Protein AF-0000000068629267 (afdb_homodimer)

Structure (mmCIF, N/CA/C/O backbone):
data_AF-0000000068629267-model_v1
#
loop_
_entity.id
_entity.type
_entity.pdbx_description
1 polymer 'mitogen-activated protein kinase'
#
loop_
_atom_site.group_PDB
_atom_site.id
_atom_site.type_symbol
_atom_site.label_atom_id
_atom_site.label_alt_id
_atom_site.label_comp_id
_atom_site.label_asym_id
_atom_site.label_entity_id
_atom_site.label_seq_id
_atom_site.pdbx_PDB_ins_code
_atom_site.Cartn_x
_atom_site.Cartn_y
_atom_site.Cartn_z
_atom_site.occupancy
_atom_site.B_iso_or_equiv
_atom_site.auth_seq_id
_atom_site.auth_comp_id
_atom_site.auth_asym_id
_atom_site.auth_atom_id
_atom_site.pdbx_PDB_model_num
ATOM 1 N N . MET A 1 1 ? -5.863 -3.029 -45.75 1 31.62 1 MET A N 1
ATOM 2 C CA . MET A 1 1 ? -4.527 -3.59 -45.938 1 31.62 1 MET A CA 1
ATOM 3 C C . MET A 1 1 ? -4.504 -5.07 -45.594 1 31.62 1 MET A C 1
ATOM 5 O O . MET A 1 1 ? -5.035 -5.473 -44.562 1 31.62 1 MET A O 1
ATOM 9 N N . SER A 1 2 ? -4.512 -5.934 -46.344 1 40.34 2 SER A N 1
ATOM 10 C CA . SER A 1 2 ? -4.523 -7.387 -46.188 1 40.34 2 SER A CA 1
ATOM 11 C C . SER A 1 2 ? -3.521 -7.836 -45.125 1 40.34 2 SER A C 1
ATOM 13 O O . SER A 1 2 ? -2.324 -7.578 -45.25 1 40.34 2 SER A O 1
ATOM 15 N N . SER A 1 3 ? -3.742 -7.648 -43.844 1 52.84 3 SER A N 1
ATOM 16 C CA . SER A 1 3 ? -2.859 -7.777 -42.719 1 52.84 3 SER A CA 1
ATOM 17 C C . SER A 1 3 ? -1.969 -9.008 -42.812 1 52.84 3 SER A C 1
ATOM 19 O O . SER A 1 3 ? -2.463 -10.141 -42.844 1 52.84 3 SER A O 1
ATOM 21 N N . ARG A 1 4 ? -0.944 -9 -43.625 1 59.28 4 ARG A N 1
ATOM 22 C CA . ARG A 1 4 ? -0.018 -10.062 -44 1 59.28 4 ARG A CA 1
ATOM 23 C C . ARG A 1 4 ? 0.517 -10.781 -42.75 1 59.28 4 ARG A C 1
ATOM 25 O O . ARG A 1 4 ? 1.012 -10.141 -41.844 1 59.28 4 ARG A O 1
ATOM 32 N N . THR A 1 5 ? 0.057 -12 -42.625 1 79.19 5 THR A N 1
ATOM 33 C CA . THR A 1 5 ? 0.521 -12.898 -41.562 1 79.19 5 THR A CA 1
ATOM 34 C C . THR A 1 5 ? 2 -13.227 -41.75 1 79.19 5 THR A C 1
ATOM 36 O O . THR A 1 5 ? 2.467 -13.398 -42.875 1 79.19 5 THR A O 1
ATOM 39 N N . ARG A 1 6 ? 2.828 -13.188 -40.812 1 88.06 6 ARG A N 1
ATOM 40 C CA . ARG A 1 6 ? 4.238 -13.562 -40.781 1 88.06 6 ARG A CA 1
ATOM 41 C C . ARG A 1 6 ? 4.438 -14.969 -41.344 1 88.06 6 ARG A C 1
ATOM 43 O O . ARG A 1 6 ? 3.686 -15.891 -41 1 88.06 6 ARG A O 1
ATOM 50 N N . PRO A 1 7 ? 5.438 -15.125 -42.281 1 89.62 7 PRO A N 1
ATOM 51 C CA . PRO A 1 7 ? 5.699 -16.469 -42.781 1 89.62 7 PRO A CA 1
ATOM 52 C C . PRO A 1 7 ? 5.918 -17.484 -41.656 1 89.62 7 PRO A C 1
ATOM 54 O O . PRO A 1 7 ? 6.617 -17.188 -40.688 1 89.62 7 PRO A O 1
ATOM 57 N N . GLY A 1 8 ? 5.289 -18.672 -41.781 1 93.12 8 GLY A N 1
ATOM 58 C CA . GLY A 1 8 ? 5.414 -19.703 -40.75 1 93.12 8 GLY A CA 1
ATOM 59 C C . GLY A 1 8 ? 4.379 -19.578 -39.656 1 93.12 8 GLY A C 1
ATOM 60 O O . GLY A 1 8 ? 4.336 -20.406 -38.75 1 93.12 8 GLY A O 1
ATOM 61 N N . TYR A 1 9 ? 3.637 -18.562 -39.719 1 95.88 9 TYR A N 1
ATOM 62 C CA . TYR A 1 9 ? 2.566 -18.328 -38.781 1 95.88 9 TYR A CA 1
ATOM 63 C C . TYR A 1 9 ? 1.2 -18.484 -39.406 1 95.88 9 TYR A C 1
ATOM 65 O O . TYR A 1 9 ? 1.076 -18.406 -40.656 1 95.88 9 TYR A O 1
ATOM 73 N N . CYS A 1 10 ? 0.214 -18.781 -38.656 1 94.69 10 CYS A N 1
ATOM 74 C CA . CYS A 1 10 ? -1.173 -18.844 -39.094 1 94.69 10 CYS A CA 1
ATOM 75 C C . CYS A 1 10 ? -2.07 -17.984 -38.219 1 94.69 10 CYS A C 1
ATOM 77 O O . CYS A 1 10 ? -1.82 -17.844 -37.031 1 94.69 10 CYS A O 1
ATOM 79 N N . ARG A 1 11 ? -3.039 -17.438 -38.844 1 94.38 11 ARG A N 1
ATOM 80 C CA . ARG A 1 11 ? -4.023 -16.625 -38.156 1 94.38 11 ARG A CA 1
ATOM 81 C C . ARG A 1 11 ? -5.316 -17.391 -37.938 1 94.38 11 ARG A C 1
ATOM 83 O O . ARG A 1 11 ? -5.836 -18.031 -38.844 1 94.38 11 ARG A O 1
ATOM 90 N N . GLN A 1 12 ? -5.762 -17.453 -36.688 1 92.94 12 GLN A N 1
ATOM 91 C CA . GLN A 1 12 ? -6.992 -18.141 -36.312 1 92.94 12 GLN A CA 1
ATOM 92 C C . GLN A 1 12 ? -7.82 -17.281 -35.375 1 92.94 12 GLN A C 1
ATOM 94 O O . GLN A 1 12 ? -7.273 -16.609 -34.5 1 92.94 12 GLN A O 1
ATOM 99 N N . ASP A 1 13 ? -9.141 -17.375 -35.594 1 94.38 13 ASP A N 1
ATOM 100 C CA . ASP A 1 13 ? -10.039 -16.719 -34.656 1 94.38 13 ASP A CA 1
ATOM 101 C C . ASP A 1 13 ? -10.688 -17.734 -33.688 1 94.38 13 ASP A C 1
ATOM 103 O O . ASP A 1 13 ? -11.297 -18.703 -34.156 1 94.38 13 ASP A O 1
ATOM 107 N N . VAL A 1 14 ? -10.406 -17.547 -32.438 1 95.44 14 VAL A N 1
ATOM 108 C CA . VAL A 1 14 ? -11 -18.391 -31.422 1 95.44 14 VAL A CA 1
ATOM 109 C C . VAL A 1 14 ? -11.836 -17.531 -30.469 1 95.44 14 VAL A C 1
ATOM 111 O O . VAL A 1 14 ? -11.305 -16.703 -29.734 1 95.44 14 VAL A O 1
ATOM 114 N N . ASN A 1 15 ? -13.219 -17.703 -30.406 1 92.5 15 ASN A N 1
ATOM 115 C CA . ASN A 1 15 ? -14.141 -16.969 -29.531 1 92.5 15 ASN A CA 1
ATOM 116 C C . ASN A 1 15 ? -13.922 -15.461 -29.641 1 92.5 15 ASN A C 1
ATOM 118 O O . ASN A 1 15 ? -13.766 -14.781 -28.625 1 92.5 15 ASN A O 1
ATOM 122 N N . LYS A 1 16 ? -13.727 -14.898 -30.766 1 89.06 16 LYS A N 1
ATOM 123 C CA . LYS A 1 16 ? -13.664 -13.477 -31.078 1 89.06 16 LYS A CA 1
ATOM 124 C C . LYS A 1 16 ? -12.289 -12.898 -30.766 1 89.06 16 LYS A C 1
ATOM 126 O O . LYS A 1 16 ? -12.141 -11.688 -30.609 1 89.06 16 LYS A O 1
ATOM 131 N N . THR A 1 17 ? -11.383 -13.711 -30.516 1 92.44 17 THR A N 1
ATOM 132 C CA . THR A 1 17 ? -9.992 -13.281 -30.359 1 92.44 17 THR A CA 1
ATOM 133 C C . THR A 1 17 ? -9.125 -13.805 -31.5 1 92.44 17 THR A C 1
ATOM 135 O O . THR A 1 17 ? -9.188 -14.992 -31.844 1 92.44 17 THR A O 1
ATOM 138 N N . THR A 1 18 ? -8.461 -12.875 -32.062 1 94.56 18 THR A N 1
ATOM 139 C CA . THR A 1 18 ? -7.57 -13.258 -33.156 1 94.56 18 THR A CA 1
ATOM 140 C C . THR A 1 18 ? -6.219 -13.719 -32.625 1 94.56 18 THR A C 1
ATOM 142 O O . THR A 1 18 ? -5.602 -13.031 -31.812 1 94.56 18 THR A O 1
ATOM 145 N N . TRP A 1 19 ? -5.809 -14.93 -33.062 1 96.75 19 TRP A N 1
ATOM 146 C CA . TRP A 1 19 ? -4.527 -15.516 -32.688 1 96.75 19 TRP A CA 1
ATOM 147 C C . TRP A 1 19 ? -3.6 -15.633 -33.875 1 96.75 19 TRP A C 1
ATOM 149 O O . TRP A 1 19 ? -4.031 -16.016 -34.969 1 96.75 19 TRP A O 1
ATOM 159 N N . GLU A 1 20 ? -2.385 -15.18 -33.781 1 96.62 20 GLU A N 1
ATOM 160 C CA . GLU A 1 20 ? -1.325 -15.414 -34.75 1 96.62 20 GLU A CA 1
ATOM 161 C C . GLU A 1 20 ? -0.229 -16.312 -34.156 1 96.62 20 GLU A C 1
ATOM 163 O O . GLU A 1 20 ? 0.668 -15.828 -33.469 1 96.62 20 GLU A O 1
ATOM 168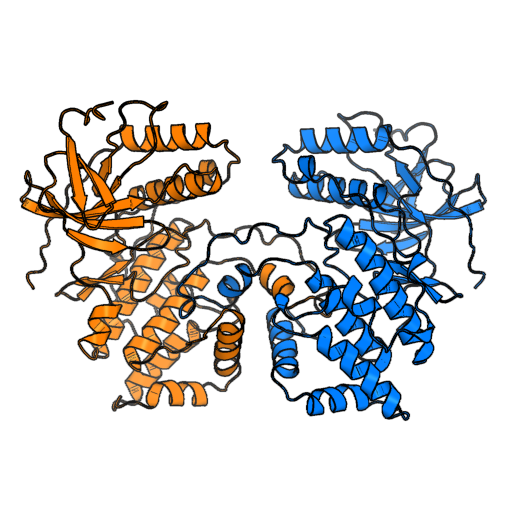 N N . VAL A 1 21 ? -0.321 -17.609 -34.562 1 97.12 21 VAL A N 1
ATOM 169 C CA . VAL A 1 21 ? 0.551 -18.578 -33.906 1 97.12 21 VAL A CA 1
ATOM 170 C C . VAL A 1 21 ? 1.379 -19.312 -34.969 1 97.12 21 VAL A C 1
ATOM 172 O O . VAL A 1 21 ? 0.979 -19.391 -36.125 1 97.12 21 VAL A O 1
ATOM 175 N N . PRO A 1 22 ? 2.592 -19.781 -34.562 1 96.06 22 PRO A N 1
ATOM 176 C CA . PRO A 1 22 ? 3.326 -20.656 -35.469 1 96.06 22 PRO A CA 1
ATOM 177 C C . PRO A 1 22 ? 2.484 -21.828 -35.969 1 96.06 22 PRO A C 1
ATOM 179 O O . PRO A 1 22 ? 1.672 -22.375 -35.219 1 96.06 22 PRO A O 1
ATOM 182 N N . GLU A 1 23 ? 2.752 -22.219 -37.188 1 95.62 23 GLU A N 1
ATOM 183 C CA . GLU A 1 23 ? 1.963 -23.25 -37.844 1 95.62 23 GLU A CA 1
ATOM 184 C C . GLU A 1 23 ? 2.053 -24.578 -37.094 1 95.62 23 GLU A C 1
ATOM 186 O O . GLU A 1 23 ? 1.178 -25.438 -37.25 1 95.62 23 GLU A O 1
ATOM 191 N N . GLN A 1 24 ? 3.049 -24.719 -36.344 1 95.12 24 GLN A N 1
ATOM 192 C CA . GLN A 1 24 ? 3.229 -25.969 -35.625 1 95.12 24 GLN A CA 1
ATOM 193 C C . GLN A 1 24 ? 2.162 -26.141 -34.531 1 95.12 24 GLN A C 1
ATOM 195 O O . GLN A 1 24 ? 1.925 -27.25 -34.062 1 95.12 24 GLN A O 1
ATOM 200 N N . TYR A 1 25 ? 1.583 -25.109 -34.062 1 96.38 25 TYR A N 1
ATOM 201 C CA . TYR A 1 25 ? 0.52 -25.203 -33.062 1 96.38 25 TYR A CA 1
ATOM 202 C C . TYR A 1 25 ? -0.848 -25.281 -33.75 1 96.38 25 TYR A C 1
ATOM 204 O O . TYR A 1 25 ? -1.253 -24.344 -34.438 1 96.38 25 TYR A O 1
ATOM 212 N N . ARG A 1 26 ? -1.54 -26.344 -33.438 1 95.75 26 ARG A N 1
ATOM 213 C CA . ARG A 1 26 ? -2.811 -26.609 -34.094 1 95.75 26 ARG A CA 1
ATOM 214 C C . ARG A 1 26 ? -3.922 -26.844 -33.094 1 95.75 26 ARG A C 1
ATOM 216 O O . ARG A 1 26 ? -3.654 -27.047 -31.891 1 95.75 26 ARG A O 1
ATOM 223 N N . GLU A 1 27 ? -5.219 -26.734 -33.562 1 95.94 27 GLU A N 1
ATOM 224 C CA . GLU A 1 27 ? -6.406 -27.078 -32.781 1 95.94 27 GLU A CA 1
ATOM 225 C C . GLU A 1 27 ? -6.52 -26.203 -31.547 1 95.94 27 GLU A C 1
ATOM 227 O O . GLU A 1 27 ? -6.703 -26.703 -30.438 1 95.94 27 GLU A O 1
ATOM 232 N N . LEU A 1 28 ? -6.402 -24.969 -31.734 1 97.31 28 LEU A N 1
ATOM 233 C CA . LEU A 1 28 ? -6.539 -24.047 -30.625 1 97.31 28 LEU A CA 1
ATOM 234 C C . LEU A 1 28 ? -7.953 -24.094 -30.047 1 97.31 28 LEU A C 1
ATOM 236 O O . LEU A 1 28 ? -8.93 -24.047 -30.797 1 97.31 28 LEU A O 1
ATOM 240 N N . LYS A 1 29 ? -8.031 -24.328 -28.797 1 96.38 29 LYS A N 1
ATOM 241 C CA . LYS A 1 29 ? -9.289 -24.266 -28.062 1 96.38 29 LYS A CA 1
ATOM 242 C C . LYS A 1 29 ? -9.164 -23.391 -26.828 1 96.38 29 LYS A C 1
ATOM 244 O O . LYS A 1 29 ? -8.234 -23.562 -26.031 1 96.38 29 LYS A O 1
ATOM 249 N N . GLN A 1 30 ? -10.07 -22.547 -26.656 1 95.44 30 GLN A N 1
ATOM 250 C CA . GLN A 1 30 ? -10.016 -21.656 -25.5 1 95.44 30 GLN A CA 1
ATOM 251 C C . GLN A 1 30 ? -10.219 -22.422 -24.203 1 95.44 30 GLN A C 1
ATOM 253 O O . GLN A 1 30 ? -11.148 -23.234 -24.094 1 95.44 30 GLN A O 1
ATOM 258 N N . VAL A 1 31 ? -9.328 -22.25 -23.312 1 91.25 31 VAL A N 1
ATOM 259 C CA . VAL A 1 31 ? -9.375 -22.859 -21.984 1 91.25 31 VAL A CA 1
ATOM 260 C C . VAL A 1 31 ? -9.961 -21.891 -20.969 1 91.25 31 VAL A C 1
ATOM 262 O O . VAL A 1 31 ? -10.719 -22.281 -20.078 1 91.25 31 VAL A O 1
ATOM 265 N N . GLY A 1 32 ? -9.539 -20.641 -21.094 1 87.75 32 GLY A N 1
ATOM 266 C CA . GLY A 1 32 ? -10.023 -19.625 -20.156 1 87.75 32 GLY A CA 1
ATOM 267 C C . GLY A 1 32 ? -9.602 -18.219 -20.547 1 87.75 32 GLY A C 1
ATOM 268 O O . GLY A 1 32 ? -8.688 -18.031 -21.344 1 87.75 32 GLY A O 1
ATOM 269 N N . THR A 1 33 ? -10.406 -17.219 -19.953 1 87.56 33 THR A N 1
ATOM 270 C CA . THR A 1 33 ? -10.117 -15.805 -20.156 1 87.56 33 THR A CA 1
ATOM 271 C C . THR A 1 33 ? -10.164 -15.047 -18.828 1 87.56 33 THR A C 1
ATOM 273 O O . THR A 1 33 ? -11.039 -15.305 -18 1 87.56 33 THR A O 1
ATOM 276 N N . GLY A 1 34 ? -9.102 -14.266 -18.625 1 77.12 34 GLY A N 1
ATOM 277 C CA . GLY A 1 34 ? -9.078 -13.414 -17.438 1 77.12 34 GLY A CA 1
ATOM 278 C C . GLY A 1 34 ? -8.781 -11.961 -17.766 1 77.12 34 GLY A C 1
ATOM 279 O O . GLY A 1 34 ? -8.82 -11.555 -18.922 1 77.12 34 GLY A O 1
ATOM 280 N N . ALA A 1 35 ? -8.531 -11.125 -16.734 1 71.94 35 ALA A N 1
ATOM 281 C CA . ALA A 1 35 ? -8.312 -9.688 -16.859 1 71.94 35 ALA A CA 1
ATOM 282 C C . ALA A 1 35 ? -7.035 -9.398 -17.641 1 71.94 35 ALA A C 1
ATOM 284 O O . ALA A 1 35 ? -6.941 -8.383 -18.344 1 71.94 35 ALA A O 1
ATOM 285 N N . TYR A 1 36 ? -6.141 -10.414 -17.672 1 78.19 36 TYR A N 1
ATOM 286 C CA . TYR A 1 36 ? -4.828 -10.086 -18.203 1 78.19 36 TYR A CA 1
ATOM 287 C C . TYR A 1 36 ? -4.547 -10.867 -19.484 1 78.19 36 TYR A C 1
ATOM 289 O O . TYR A 1 36 ? -3.537 -10.633 -20.156 1 78.19 36 TYR A O 1
ATOM 297 N N . GLY A 1 37 ? -5.43 -11.844 -19.703 1 89.19 37 GLY A N 1
ATOM 298 C CA . GLY A 1 37 ? -5.172 -12.586 -20.922 1 89.19 37 GLY A CA 1
ATOM 299 C C . GLY A 1 37 ? -6.129 -13.742 -21.141 1 89.19 37 GLY A C 1
ATOM 300 O O . GLY A 1 37 ? -7.039 -13.953 -20.328 1 89.19 37 GLY A O 1
ATOM 301 N N . THR A 1 38 ? -5.934 -14.336 -22.297 1 93.56 38 THR A N 1
ATOM 302 C CA . THR A 1 38 ? -6.695 -15.508 -22.703 1 93.56 38 THR A CA 1
ATOM 303 C C . THR A 1 38 ? -5.766 -16.688 -22.969 1 93.56 38 THR A C 1
ATOM 305 O O . THR A 1 38 ? -4.68 -16.516 -23.531 1 93.56 38 THR A O 1
ATOM 308 N N . VAL A 1 39 ? -6.254 -17.859 -22.531 1 94.69 39 VAL A N 1
ATOM 309 C CA . VAL A 1 39 ? -5.438 -19.062 -22.719 1 94.69 39 VAL A CA 1
ATOM 310 C C . VAL A 1 39 ? -6.16 -20.047 -23.625 1 94.69 39 VAL A C 1
ATOM 312 O O . VAL A 1 39 ? -7.355 -20.297 -23.469 1 94.69 39 VAL A O 1
ATOM 315 N N . CYS A 1 40 ? -5.41 -20.594 -24.594 1 96.75 40 CYS A N 1
ATOM 316 C CA . CYS A 1 40 ? -5.891 -21.688 -25.438 1 96.75 40 CYS A CA 1
ATOM 317 C C . CYS A 1 40 ? -5.02 -22.922 -25.266 1 96.75 40 CYS A C 1
ATOM 319 O O . CYS A 1 40 ? -3.809 -22.812 -25.062 1 96.75 40 CYS A O 1
ATOM 321 N N . SER A 1 41 ? -5.656 -24.047 -25.312 1 96.5 41 SER A N 1
ATOM 322 C CA . SER A 1 41 ? -4.902 -25.281 -25.547 1 96.5 41 SER A CA 1
ATOM 323 C C . SER A 1 41 ? -4.574 -25.453 -27.016 1 96.5 41 SER A C 1
ATOM 325 O O . SER A 1 41 ? -5.301 -24.984 -27.891 1 96.5 41 SER A O 1
ATOM 327 N N . ALA A 1 42 ? -3.473 -26.062 -27.297 1 97.38 42 ALA A N 1
ATOM 328 C CA . ALA A 1 42 ? -3.047 -26.391 -28.656 1 97.38 42 ALA A CA 1
ATOM 329 C C . ALA A 1 42 ? -2.215 -27.672 -28.672 1 97.38 42 ALA A C 1
ATOM 331 O O . ALA A 1 42 ? -1.753 -28.141 -27.625 1 97.38 42 ALA A O 1
ATOM 332 N N . VAL A 1 43 ? -2.166 -28.281 -29.844 1 96.56 43 VAL A N 1
ATOM 333 C CA . VAL A 1 43 ? -1.299 -29.438 -30.031 1 96.56 43 VAL A CA 1
ATOM 334 C C . VAL A 1 43 ? -0.082 -29.047 -30.859 1 96.56 43 VAL A C 1
ATOM 336 O O . VAL A 1 43 ? -0.223 -28.484 -31.953 1 96.56 43 VAL A O 1
ATOM 339 N N . ASP A 1 44 ? 1.074 -29.266 -30.281 1 94.88 44 ASP A N 1
ATOM 340 C CA . ASP A 1 44 ? 2.291 -29.141 -31.078 1 94.88 44 ASP A CA 1
ATOM 341 C C . ASP A 1 44 ? 2.434 -30.297 -32.062 1 94.88 44 ASP A C 1
ATOM 343 O O . ASP A 1 44 ? 2.705 -31.438 -31.656 1 94.88 44 ASP A O 1
ATOM 347 N N . PHE A 1 45 ? 2.314 -29.938 -33.25 1 92.38 45 PHE A N 1
ATOM 348 C CA . PHE A 1 45 ? 2.264 -30.969 -34.281 1 92.38 45 PHE A CA 1
ATOM 349 C C . PHE A 1 45 ? 3.609 -31.688 -34.406 1 92.38 45 PHE A C 1
ATOM 351 O O . PHE A 1 45 ? 3.672 -32.844 -34.812 1 92.38 45 PHE A O 1
ATOM 358 N N . ARG A 1 46 ? 4.66 -31.016 -34.125 1 89.75 46 ARG A N 1
ATOM 359 C CA . ARG A 1 46 ? 5.996 -31.594 -34.219 1 89.75 46 ARG A CA 1
ATOM 360 C C . ARG A 1 46 ? 6.215 -32.656 -33.156 1 89.75 46 ARG A C 1
ATOM 362 O O . ARG A 1 46 ? 6.84 -33.688 -33.438 1 89.75 46 ARG A O 1
ATOM 369 N N . THR A 1 47 ? 5.676 -32.469 -32.031 1 90.5 47 THR A N 1
ATOM 370 C CA . THR A 1 47 ? 5.934 -33.375 -30.922 1 90.5 47 THR A CA 1
ATOM 371 C C . THR A 1 47 ? 4.68 -34.188 -30.562 1 90.5 47 THR A C 1
ATOM 373 O O . THR A 1 47 ? 4.758 -35.188 -29.875 1 90.5 47 THR A O 1
ATOM 376 N N . GLY A 1 48 ? 3.545 -33.719 -30.969 1 92.62 48 GLY A N 1
ATOM 377 C CA . GLY A 1 48 ? 2.277 -34.344 -30.594 1 92.62 48 GLY A CA 1
ATOM 378 C C . GLY A 1 48 ? 1.828 -33.969 -29.203 1 92.62 48 GLY A C 1
ATOM 379 O O . GLY A 1 48 ? 0.802 -34.469 -28.719 1 92.62 48 GLY A O 1
ATOM 380 N N . THR A 1 49 ? 2.531 -33.188 -28.547 1 93.38 49 THR A N 1
ATOM 381 C CA . THR A 1 49 ? 2.256 -32.812 -27.156 1 93.38 49 THR A CA 1
ATOM 382 C C . THR A 1 49 ? 1.279 -31.656 -27.078 1 93.38 49 THR A C 1
ATOM 384 O O . THR A 1 49 ? 1.371 -30.703 -27.859 1 93.38 49 THR A O 1
ATOM 387 N N . LYS A 1 50 ? 0.379 -31.766 -26.094 1 94.88 50 LYS A N 1
ATOM 388 C CA . LYS A 1 50 ? -0.541 -30.656 -25.859 1 94.88 50 LYS A CA 1
ATOM 389 C C . LYS A 1 50 ? 0.137 -29.547 -25.062 1 94.88 50 LYS A C 1
ATOM 391 O O . LYS A 1 50 ? 0.892 -29.812 -24.125 1 94.88 50 LYS A O 1
ATOM 396 N N . VAL A 1 51 ? -0.176 -28.281 -25.422 1 96.12 51 VAL A N 1
ATOM 397 C CA . VAL A 1 51 ? 0.407 -27.125 -24.766 1 96.12 51 VAL A CA 1
ATOM 398 C C . VAL A 1 51 ? -0.681 -26.094 -24.469 1 96.12 51 VAL A C 1
ATOM 400 O O . VAL A 1 51 ? -1.791 -26.188 -25 1 96.12 51 VAL A O 1
ATOM 403 N N . ALA A 1 52 ? -0.422 -25.219 -23.516 1 96 52 ALA A N 1
ATOM 404 C CA . ALA A 1 52 ? -1.25 -24.047 -23.25 1 96 52 ALA A CA 1
ATOM 405 C C . ALA A 1 52 ? -0.585 -22.766 -23.766 1 96 52 ALA A C 1
ATOM 407 O O . ALA A 1 52 ? 0.583 -22.516 -23.484 1 96 52 ALA A O 1
ATOM 408 N N . ILE A 1 53 ? -1.31 -21.984 -24.562 1 97.25 53 ILE A N 1
ATOM 409 C CA . ILE A 1 53 ? -0.802 -20.75 -25.125 1 97.25 53 ILE A CA 1
ATOM 410 C C . ILE A 1 53 ? -1.589 -19.562 -24.562 1 97.25 53 ILE A C 1
ATOM 412 O O . ILE A 1 53 ? -2.814 -19.516 -24.688 1 97.25 53 ILE A O 1
ATOM 416 N N . LYS A 1 54 ? -0.915 -18.625 -23.906 1 96 54 LYS A N 1
ATOM 417 C CA . LYS A 1 54 ? -1.531 -17.438 -23.312 1 96 54 LYS A CA 1
ATOM 418 C C . LYS A 1 54 ? -1.281 -16.203 -24.188 1 96 54 LYS A C 1
ATOM 420 O O . LYS A 1 54 ? -0.136 -15.898 -24.516 1 96 54 LYS A O 1
ATOM 425 N N . LYS A 1 55 ? -2.314 -15.609 -24.562 1 96.56 55 LYS A N 1
ATOM 426 C CA . LYS A 1 55 ? -2.275 -14.297 -25.219 1 96.56 55 LYS A CA 1
ATOM 427 C C . LYS A 1 55 ? -2.553 -13.188 -24.203 1 96.56 55 LYS A C 1
ATOM 429 O O . LYS A 1 55 ? -3.605 -13.172 -23.562 1 96.56 55 LYS A O 1
ATOM 434 N N . LEU A 1 56 ? -1.634 -12.242 -24.047 1 94.25 56 LEU A N 1
ATOM 435 C CA . LEU A 1 56 ? -1.811 -11.141 -23.109 1 94.25 56 LEU A CA 1
ATOM 436 C C . LEU A 1 56 ? -2.686 -10.047 -23.719 1 94.25 56 LEU A C 1
ATOM 438 O O . LEU A 1 56 ? -2.57 -9.742 -24.906 1 94.25 56 LEU A O 1
ATOM 442 N N . HIS A 1 57 ? -3.545 -9.484 -22.891 1 90.5 57 HIS A N 1
ATOM 443 C CA . HIS A 1 57 ? -4.398 -8.398 -23.359 1 90.5 57 HIS A CA 1
ATOM 444 C C . HIS A 1 57 ? -3.623 -7.09 -23.453 1 90.5 57 HIS A C 1
ATOM 446 O O . HIS A 1 57 ? -3.348 -6.453 -22.438 1 90.5 57 HIS A O 1
ATOM 452 N N . ARG A 1 58 ? -3.328 -6.648 -24.578 1 91.69 58 ARG A N 1
ATOM 453 C CA . ARG A 1 58 ? -2.691 -5.371 -24.859 1 91.69 58 ARG A CA 1
ATOM 454 C C . ARG A 1 58 ? -1.519 -5.117 -23.922 1 91.69 58 ARG A C 1
ATOM 456 O O . ARG A 1 58 ? -1.497 -4.113 -23.203 1 91.69 58 ARG A O 1
ATOM 463 N N . PRO A 1 59 ? -0.495 -5.922 -24.016 1 95 59 PRO A N 1
ATOM 464 C CA . PRO A 1 59 ? 0.619 -5.844 -23.078 1 95 59 PRO A CA 1
ATOM 465 C C . PRO A 1 59 ? 1.372 -4.516 -23.156 1 95 59 PRO A C 1
ATOM 467 O O . PRO A 1 59 ? 2.07 -4.137 -22.219 1 95 59 PRO A O 1
ATOM 470 N N . PHE A 1 60 ? 1.16 -3.729 -24.234 1 95.44 60 PHE A N 1
ATOM 471 C CA . PHE A 1 60 ? 1.949 -2.514 -24.391 1 95.44 60 PHE A CA 1
ATOM 472 C C . PHE A 1 60 ? 1.046 -1.29 -24.5 1 95.44 60 PHE A C 1
ATOM 474 O O . PHE A 1 60 ? 1.364 -0.334 -25.203 1 95.44 60 PHE A O 1
ATOM 481 N N . GLN A 1 61 ? -0.067 -1.425 -23.844 1 91.38 61 GLN A N 1
ATOM 482 C CA . GLN A 1 61 ? -0.998 -0.302 -23.797 1 91.38 61 GLN A CA 1
ATOM 483 C C . GLN A 1 61 ? -0.425 0.861 -23 1 91.38 61 GLN A C 1
ATOM 485 O O . GLN A 1 61 ? -0.712 2.023 -23.281 1 91.38 61 GLN A O 1
ATOM 490 N N . SER A 1 62 ? 0.317 0.582 -21.969 1 88.31 62 SER A N 1
ATOM 491 C CA . SER A 1 62 ? 0.981 1.558 -21.109 1 88.31 62 SER A CA 1
ATOM 492 C C . SER A 1 62 ? 2.258 0.984 -20.5 1 88.31 62 SER A C 1
ATOM 494 O O . SER A 1 62 ? 2.553 -0.201 -20.672 1 88.31 62 SER A O 1
ATOM 496 N N . GLU A 1 63 ? 2.986 1.841 -19.875 1 88.06 63 GLU A N 1
ATOM 497 C CA . GLU A 1 63 ? 4.199 1.406 -19.188 1 88.06 63 GLU A CA 1
ATOM 498 C C . GLU A 1 63 ? 3.893 0.347 -18.141 1 88.06 63 GLU A C 1
ATOM 500 O O . GLU A 1 63 ? 4.633 -0.629 -18 1 88.06 63 GLU A O 1
ATOM 505 N N . LEU A 1 64 ? 2.793 0.562 -17.531 1 81.31 64 LEU A N 1
ATOM 506 C CA . LEU A 1 64 ? 2.395 -0.356 -16.469 1 81.31 64 LEU A CA 1
ATOM 507 C C . LEU A 1 64 ? 2.119 -1.747 -17.031 1 81.31 64 LEU A C 1
ATOM 509 O O . LEU A 1 64 ? 2.611 -2.744 -16.5 1 81.31 64 LEU A O 1
ATOM 513 N N . PHE A 1 65 ? 1.434 -1.794 -18.062 1 86.44 65 PHE A N 1
ATOM 514 C CA . PHE A 1 65 ? 1.102 -3.07 -18.688 1 86.44 65 PHE A CA 1
ATOM 515 C C . PHE A 1 65 ? 2.35 -3.738 -19.25 1 86.44 65 PHE A C 1
ATOM 517 O O . PHE A 1 65 ? 2.516 -4.953 -19.125 1 86.44 65 PHE A O 1
ATOM 524 N N . ALA A 1 66 ? 3.158 -2.906 -19.812 1 93.44 66 ALA A N 1
ATOM 525 C CA . ALA A 1 66 ? 4.387 -3.426 -20.406 1 93.44 66 ALA A CA 1
ATOM 526 C C . ALA A 1 66 ? 5.297 -4.031 -19.344 1 93.44 66 ALA A C 1
ATOM 528 O O . ALA A 1 66 ? 5.863 -5.109 -19.547 1 93.44 66 ALA A O 1
ATOM 529 N N . LYS A 1 67 ? 5.395 -3.377 -18.297 1 90.56 67 LYS A N 1
ATOM 530 C CA . LYS A 1 67 ? 6.195 -3.859 -17.172 1 90.56 67 LYS A CA 1
ATOM 531 C C . LYS A 1 67 ? 5.668 -5.191 -16.656 1 90.56 67 LYS A C 1
ATOM 533 O O . LYS A 1 67 ? 6.438 -6.125 -16.422 1 90.56 67 LYS A O 1
ATOM 538 N N . ARG A 1 68 ? 4.391 -5.316 -16.484 1 86.75 68 ARG A N 1
ATOM 539 C CA . ARG A 1 68 ? 3.764 -6.539 -15.992 1 86.75 68 ARG A CA 1
ATOM 540 C C . ARG A 1 68 ? 3.996 -7.703 -16.953 1 86.75 68 ARG A C 1
ATOM 542 O O . ARG A 1 68 ? 4.309 -8.812 -16.531 1 86.75 68 ARG A O 1
ATOM 549 N N . ALA A 1 69 ? 3.814 -7.383 -18.156 1 93 69 ALA A N 1
ATOM 550 C CA . ALA A 1 69 ? 4.012 -8.414 -19.172 1 93 69 ALA A CA 1
ATOM 551 C C . ALA A 1 69 ? 5.461 -8.898 -19.188 1 93 69 ALA A C 1
ATOM 553 O O . ALA A 1 69 ? 5.719 -10.102 -19.234 1 93 69 ALA A O 1
ATOM 554 N N . TYR A 1 70 ? 6.406 -7.945 -19.156 1 95.25 70 TYR A N 1
ATOM 555 C CA . TYR A 1 70 ? 7.824 -8.273 -19.125 1 95.25 70 TYR A CA 1
ATOM 556 C C . TYR A 1 70 ? 8.156 -9.133 -17.906 1 95.25 70 TYR A C 1
ATOM 558 O O . TYR A 1 70 ? 8.859 -10.141 -18.031 1 95.25 70 TYR A O 1
ATOM 566 N N . ARG A 1 71 ? 7.617 -8.805 -16.828 1 92.81 71 ARG A N 1
ATOM 567 C CA . ARG A 1 71 ? 7.891 -9.516 -15.586 1 92.81 71 ARG A CA 1
ATOM 568 C C . ARG A 1 71 ? 7.344 -10.938 -15.641 1 92.81 71 ARG A C 1
ATOM 570 O O . ARG A 1 71 ? 8 -11.883 -15.18 1 92.81 71 ARG A O 1
ATOM 577 N N . GLU A 1 72 ? 6.133 -11.039 -16.109 1 92.31 72 GLU A N 1
ATOM 578 C CA . GLU A 1 72 ? 5.551 -12.375 -16.234 1 92.31 72 GLU A CA 1
ATOM 579 C C . GLU A 1 72 ? 6.418 -13.273 -17.109 1 92.31 72 GLU A C 1
ATOM 581 O O . GLU A 1 72 ? 6.703 -14.414 -16.75 1 92.31 72 GLU A O 1
ATOM 586 N N . LEU A 1 73 ? 6.824 -12.742 -18.203 1 95.69 73 LEU A N 1
ATOM 587 C CA . LEU A 1 73 ? 7.691 -13.477 -19.125 1 95.69 73 LEU A CA 1
ATOM 588 C C . LEU A 1 73 ? 8.984 -13.891 -18.438 1 95.69 73 LEU A C 1
ATOM 590 O O . LEU A 1 73 ? 9.359 -15.062 -18.453 1 95.69 73 LEU A O 1
ATOM 594 N N . ARG A 1 74 ? 9.625 -12.992 -17.797 1 95.88 74 ARG A N 1
ATOM 595 C CA . ARG A 1 74 ? 10.914 -13.234 -17.172 1 95.88 74 ARG A CA 1
ATOM 596 C C . ARG A 1 74 ? 10.789 -14.242 -16.031 1 95.88 74 ARG A C 1
ATOM 598 O O . ARG A 1 74 ? 11.656 -15.102 -15.859 1 95.88 74 ARG A O 1
ATOM 605 N N . LEU A 1 75 ? 9.75 -14.141 -15.312 1 95.56 75 LEU A N 1
ATOM 606 C CA . LEU A 1 75 ? 9.539 -15.047 -14.188 1 95.56 75 LEU A CA 1
ATOM 607 C C . LEU A 1 75 ? 9.289 -16.469 -14.68 1 95.56 75 LEU A C 1
ATOM 609 O O . LEU A 1 75 ? 9.891 -17.422 -14.164 1 95.56 75 LEU A O 1
ATOM 613 N N . LEU A 1 76 ? 8.43 -16.578 -15.625 1 95.75 76 LEU A N 1
ATOM 614 C CA . LEU A 1 76 ? 8.156 -17.906 -16.172 1 95.75 76 LEU A CA 1
ATOM 615 C C . LEU A 1 76 ? 9.43 -18.531 -16.719 1 95.75 76 LEU A C 1
ATOM 617 O O . LEU A 1 76 ? 9.648 -19.734 -16.562 1 95.75 76 LEU A O 1
ATOM 621 N N . LYS A 1 77 ? 10.18 -17.719 -17.359 1 95.5 77 LYS A N 1
ATOM 622 C CA . LYS A 1 77 ? 11.453 -18.172 -17.891 1 95.5 77 LYS A CA 1
ATOM 623 C C . LYS A 1 77 ? 12.391 -18.641 -16.781 1 95.5 77 LYS A C 1
ATOM 625 O O . LYS A 1 77 ? 13.133 -19.609 -16.953 1 95.5 77 LYS A O 1
ATOM 630 N N . HIS A 1 78 ? 12.367 -18.062 -15.688 1 95.31 78 HIS A N 1
ATOM 631 C CA . HIS A 1 78 ? 13.281 -18.297 -14.578 1 95.31 78 HIS A CA 1
ATOM 632 C C . HIS A 1 78 ? 12.906 -19.547 -13.797 1 95.31 78 HIS A C 1
ATOM 634 O O . HIS A 1 78 ? 13.766 -20.188 -13.195 1 95.31 78 HIS A O 1
ATOM 640 N N . MET A 1 79 ? 11.68 -19.938 -13.797 1 96.12 79 MET A N 1
ATOM 641 C CA . MET A 1 79 ? 11.18 -21.016 -12.945 1 96.12 79 MET A CA 1
ATOM 642 C C . MET A 1 79 ? 11.445 -22.375 -13.578 1 96.12 79 MET A C 1
ATOM 644 O O . MET A 1 79 ? 11.047 -22.609 -14.719 1 96.12 79 MET A O 1
ATOM 648 N N . LYS A 1 80 ? 12.188 -23.219 -12.844 1 95 80 LYS A N 1
ATOM 649 C CA . LYS A 1 80 ? 12.461 -24.609 -13.203 1 95 80 LYS A CA 1
ATOM 650 C C . LYS A 1 80 ? 12.281 -25.516 -12 1 95 80 LYS A C 1
ATOM 652 O O . LYS A 1 80 ? 13.242 -25.812 -11.289 1 95 80 LYS A O 1
ATOM 657 N N . HIS A 1 81 ? 11.109 -26 -11.875 1 96.69 81 HIS A N 1
ATOM 658 C CA . HIS A 1 81 ? 10.766 -26.812 -10.719 1 96.69 81 HIS A CA 1
ATOM 659 C C . HIS A 1 81 ? 9.57 -27.719 -11.016 1 96.69 81 HIS A C 1
ATOM 661 O O . HIS A 1 81 ? 8.664 -27.312 -11.742 1 96.69 81 HIS A O 1
ATOM 667 N N . GLU A 1 82 ? 9.492 -28.828 -10.422 1 96.12 82 GLU A N 1
ATOM 668 C CA . GLU A 1 82 ? 8.445 -29.797 -10.703 1 96.12 82 GLU A CA 1
ATOM 669 C C . GLU A 1 82 ? 7.078 -29.297 -10.242 1 96.12 82 GLU A C 1
ATOM 671 O O . GLU A 1 82 ? 6.047 -29.672 -10.812 1 96.12 82 GLU A O 1
ATOM 676 N N . ASN A 1 83 ? 7.02 -28.438 -9.234 1 98.06 83 ASN A N 1
ATOM 677 C CA . ASN A 1 83 ? 5.75 -27.953 -8.703 1 98.06 83 ASN A CA 1
ATOM 678 C C . ASN A 1 83 ? 5.465 -26.516 -9.141 1 98.06 83 ASN A C 1
ATOM 680 O O . ASN A 1 83 ? 4.598 -25.859 -8.57 1 98.06 83 ASN A O 1
ATOM 684 N N . VAL A 1 84 ? 6.191 -25.953 -10.078 1 97.94 84 VAL A N 1
ATOM 685 C CA . VAL A 1 84 ? 6.004 -24.594 -10.594 1 97.94 84 VAL A CA 1
ATOM 686 C C . VAL A 1 84 ? 5.988 -24.625 -12.125 1 97.94 84 VAL A C 1
ATOM 688 O O . VAL A 1 84 ? 6.871 -25.219 -12.75 1 97.94 84 VAL A O 1
ATOM 691 N N . ILE A 1 85 ? 4.988 -24.016 -12.664 1 95.69 85 ILE A N 1
ATOM 692 C CA . ILE A 1 85 ? 4.867 -24 -14.117 1 95.69 85 ILE A CA 1
ATOM 693 C C . ILE A 1 85 ? 6.039 -23.234 -14.727 1 95.69 85 ILE A C 1
ATOM 695 O O . ILE A 1 85 ? 6.492 -22.234 -14.164 1 95.69 85 ILE A O 1
ATOM 699 N N . GLY A 1 86 ? 6.527 -23.688 -15.773 1 93.94 86 GLY A N 1
ATOM 700 C CA . GLY A 1 86 ? 7.578 -23 -16.5 1 93.94 86 GLY A CA 1
ATOM 701 C C . GLY A 1 86 ? 7.188 -22.641 -17.922 1 93.94 86 GLY A C 1
ATOM 702 O O . GLY A 1 86 ? 6.121 -23.047 -18.406 1 93.94 86 GLY A O 1
ATOM 703 N N . LEU A 1 87 ? 8.07 -21.922 -18.562 1 96.25 87 LEU A N 1
ATOM 704 C CA . LEU A 1 87 ? 7.867 -21.5 -19.938 1 96.25 87 LEU A CA 1
ATOM 705 C C . LEU A 1 87 ? 8.43 -22.531 -20.922 1 96.25 87 LEU A C 1
ATOM 707 O O . LEU A 1 87 ? 9.562 -22.984 -20.75 1 96.25 87 LEU A O 1
ATOM 711 N N . VAL A 1 88 ? 7.625 -22.875 -21.844 1 95.94 88 VAL A N 1
ATOM 712 C CA . VAL A 1 88 ? 8.07 -23.812 -22.891 1 95.94 88 VAL A CA 1
ATOM 713 C C . VAL A 1 88 ? 8.617 -23.031 -24.078 1 95.94 88 VAL A C 1
ATOM 715 O O . VAL A 1 88 ? 9.648 -23.391 -24.641 1 95.94 88 VAL A O 1
ATOM 718 N N . TYR A 1 89 ? 7.891 -22.047 -24.422 1 96.31 89 TYR A N 1
ATOM 719 C CA . TYR A 1 89 ? 8.234 -21.219 -25.578 1 96.31 89 TYR A CA 1
ATOM 720 C C . TYR A 1 89 ? 7.582 -19.844 -25.484 1 96.31 89 TYR A C 1
ATOM 722 O O . TYR A 1 89 ? 6.656 -19.641 -24.703 1 96.31 89 TYR A O 1
ATOM 730 N N . VAL A 1 90 ? 8.148 -18.859 -26.141 1 98 90 VAL A N 1
ATOM 731 C CA . VAL A 1 90 ? 7.582 -17.516 -26.281 1 98 90 VAL A CA 1
ATOM 732 C C . VAL A 1 90 ? 7.793 -17.016 -27.703 1 98 90 VAL A C 1
ATOM 734 O O . VAL A 1 90 ? 8.844 -17.25 -28.312 1 98 90 VAL A O 1
ATOM 737 N N . PHE A 1 91 ? 6.758 -16.422 -28.234 1 97.25 91 PHE A N 1
ATOM 738 C CA . PHE A 1 91 ? 6.887 -15.969 -29.609 1 97.25 91 PHE A CA 1
ATOM 739 C C . PHE A 1 91 ? 6.012 -14.75 -29.875 1 97.25 91 PHE A C 1
ATOM 741 O O . PHE A 1 91 ? 5.152 -14.414 -29.062 1 97.25 91 PHE A O 1
ATOM 748 N N . THR A 1 92 ? 6.281 -14.062 -30.922 1 97.25 92 THR A N 1
ATOM 749 C CA . THR A 1 92 ? 5.469 -12.984 -31.484 1 97.25 92 THR A CA 1
ATOM 750 C C . THR A 1 92 ? 5.418 -13.078 -33 1 97.25 92 THR A C 1
ATOM 752 O O . THR A 1 92 ? 6.379 -13.516 -33.625 1 97.25 92 THR A O 1
ATOM 755 N N . ALA A 1 93 ? 4.289 -12.711 -33.531 1 95.75 93 ALA A N 1
ATOM 756 C CA . ALA A 1 93 ? 4.16 -12.664 -35 1 95.75 93 ALA A CA 1
ATOM 757 C C . ALA A 1 93 ? 4.738 -11.375 -35.562 1 95.75 93 ALA A C 1
ATOM 759 O O . ALA A 1 93 ? 4.895 -11.234 -36.75 1 95.75 93 ALA A O 1
ATOM 760 N N . ASP A 1 94 ? 5.008 -10.5 -34.656 1 94.69 94 ASP A N 1
ATOM 761 C CA . ASP A 1 94 ? 5.531 -9.203 -35.062 1 94.69 94 ASP A CA 1
ATOM 762 C C . ASP A 1 94 ? 7.004 -9.312 -35.469 1 94.69 94 ASP A C 1
ATOM 764 O O . ASP A 1 94 ? 7.809 -9.875 -34.719 1 94.69 94 ASP A O 1
ATOM 768 N N . LEU A 1 95 ? 7.402 -8.727 -36.625 1 91.94 95 LEU A N 1
ATOM 769 C CA . LEU A 1 95 ? 8.695 -8.992 -37.219 1 91.94 95 LEU A CA 1
ATOM 770 C C . LEU A 1 95 ? 9.758 -8.031 -36.688 1 91.94 95 LEU A C 1
ATOM 772 O O . LEU A 1 95 ? 10.953 -8.281 -36.844 1 91.94 95 LEU A O 1
ATOM 776 N N . SER A 1 96 ? 9.258 -6.859 -36.188 1 93.69 96 SER A N 1
ATOM 777 C CA . SER A 1 96 ? 10.211 -5.855 -35.75 1 93.69 96 SER A CA 1
ATOM 778 C C . SER A 1 96 ? 9.703 -5.121 -34.5 1 93.69 96 SER A C 1
ATOM 780 O O . SER A 1 96 ? 8.516 -5.176 -34.188 1 93.69 96 SER A O 1
ATOM 782 N N . LEU A 1 97 ? 10.625 -4.516 -33.875 1 94.5 97 LEU A N 1
ATOM 783 C CA . LEU A 1 97 ? 10.328 -3.783 -32.656 1 94.5 97 LEU A CA 1
ATOM 784 C C . LEU A 1 97 ? 9.312 -2.676 -32.906 1 94.5 97 LEU A C 1
ATOM 786 O O . LEU A 1 97 ? 8.43 -2.43 -32.094 1 94.5 97 LEU A O 1
ATOM 790 N N . ASP A 1 98 ? 9.414 -2.016 -34 1 93 98 ASP A N 1
ATOM 791 C CA . ASP A 1 98 ? 8.547 -0.884 -34.312 1 93 98 ASP A CA 1
ATOM 792 C C . ASP A 1 98 ? 7.098 -1.336 -34.5 1 93 98 ASP A C 1
ATOM 794 O O . ASP A 1 98 ? 6.168 -0.546 -34.312 1 93 98 ASP A O 1
ATOM 798 N N . ARG A 1 99 ? 6.93 -2.615 -34.875 1 92.25 99 ARG A N 1
ATOM 799 C CA . ARG A 1 99 ? 5.59 -3.152 -35.094 1 92.25 99 ARG A CA 1
ATOM 800 C C . ARG A 1 99 ? 5.176 -4.066 -33.938 1 92.25 99 ARG A C 1
ATOM 802 O O . ARG A 1 99 ? 4.16 -4.762 -34.031 1 92.25 99 ARG A O 1
ATOM 809 N N . PHE A 1 100 ? 5.949 -4.086 -32.906 1 96.12 100 PHE A N 1
ATOM 810 C CA . PHE A 1 100 ? 5.758 -5.023 -31.812 1 96.12 100 PHE A CA 1
ATOM 811 C C . PHE A 1 100 ? 4.566 -4.613 -30.953 1 96.12 100 PHE A C 1
ATOM 813 O O . PHE A 1 100 ? 4.609 -3.584 -30.281 1 96.12 100 PHE A O 1
ATOM 820 N N . HIS A 1 101 ? 3.486 -5.508 -30.984 1 94.88 101 HIS A N 1
ATOM 821 C CA . HIS A 1 101 ? 2.281 -5.125 -30.25 1 94.88 101 HIS A CA 1
ATOM 822 C C . HIS A 1 101 ? 1.797 -6.254 -29.344 1 94.88 101 HIS A C 1
ATOM 824 O O . HIS A 1 101 ? 1.035 -6.02 -28.406 1 94.88 101 HIS A O 1
ATOM 830 N N . ASP A 1 102 ? 2.18 -7.516 -29.766 1 95.31 102 ASP A N 1
ATOM 831 C CA . ASP A 1 102 ? 1.701 -8.664 -29 1 95.31 102 ASP A CA 1
ATOM 832 C C . ASP A 1 102 ? 2.75 -9.773 -28.953 1 95.31 102 ASP A C 1
ATOM 834 O O . ASP A 1 102 ? 3.639 -9.828 -29.797 1 95.31 102 ASP A O 1
ATOM 838 N N . PHE A 1 103 ? 2.627 -10.602 -27.906 1 97.38 103 PHE A N 1
ATOM 839 C CA . PHE A 1 103 ? 3.398 -11.836 -27.844 1 97.38 103 PHE A CA 1
ATOM 840 C C . PHE A 1 103 ? 2.641 -12.906 -27.078 1 97.38 103 PHE A C 1
ATOM 842 O O . PHE A 1 103 ? 1.597 -12.633 -26.484 1 97.38 103 PHE A O 1
ATOM 849 N N . TYR A 1 104 ? 3.133 -14.133 -27.188 1 97.69 104 TYR A N 1
ATOM 850 C CA . TYR A 1 104 ? 2.438 -15.305 -26.656 1 97.69 104 TYR A CA 1
ATOM 851 C C . TYR A 1 104 ? 3.359 -16.125 -25.766 1 97.69 104 TYR A C 1
ATOM 853 O O . TYR A 1 104 ? 4.543 -16.297 -26.078 1 97.69 104 TYR A O 1
ATOM 861 N N . LEU A 1 105 ? 2.775 -16.609 -24.719 1 97.25 105 LEU A N 1
ATOM 862 C CA . LEU A 1 105 ? 3.494 -17.484 -23.781 1 97.25 105 LEU A CA 1
ATOM 863 C C . LEU A 1 105 ? 3.014 -18.922 -23.922 1 97.25 105 LEU A C 1
ATOM 865 O O . LEU A 1 105 ? 1.816 -19.203 -23.812 1 97.25 105 LEU A O 1
ATOM 869 N N . VAL A 1 106 ? 3.895 -19.844 -24.141 1 96.94 106 VAL A N 1
ATOM 870 C CA . VAL A 1 106 ? 3.562 -21.266 -24.25 1 96.94 106 VAL A CA 1
ATOM 871 C C . VAL A 1 106 ? 4.016 -22 -23 1 96.94 106 VAL A C 1
ATOM 873 O O . VAL A 1 106 ? 5.18 -21.906 -22.609 1 96.94 106 VAL A O 1
ATOM 876 N N . MET A 1 107 ? 3.102 -22.688 -22.391 1 95.88 107 MET A N 1
ATOM 877 C CA . MET A 1 107 ? 3.35 -23.469 -21.172 1 95.88 107 MET A CA 1
ATOM 878 C C . MET A 1 107 ? 2.814 -24.891 -21.312 1 95.88 107 MET A C 1
ATOM 880 O O . MET A 1 107 ? 2.031 -25.172 -22.219 1 95.88 107 MET A O 1
ATOM 884 N N . PRO A 1 108 ? 3.301 -25.812 -20.453 1 93.75 108 PRO A N 1
ATOM 885 C CA . PRO A 1 108 ? 2.678 -27.141 -20.453 1 93.75 108 PRO A CA 1
ATOM 886 C C . PRO A 1 108 ? 1.177 -27.078 -20.188 1 93.75 108 PRO A C 1
ATOM 888 O O . PRO A 1 108 ? 0.725 -26.281 -19.359 1 93.75 108 PRO A O 1
ATOM 891 N N . PHE A 1 109 ? 0.452 -27.906 -20.938 1 93.75 109 PHE A N 1
ATOM 892 C CA . PHE A 1 109 ? -0.988 -27.938 -20.719 1 93.75 109 PHE A CA 1
ATOM 893 C C . PHE A 1 109 ? -1.32 -28.734 -19.469 1 93.75 109 PHE A C 1
ATOM 895 O O . PHE A 1 109 ? -0.832 -29.844 -19.281 1 93.75 109 PHE A O 1
ATOM 902 N N . MET A 1 110 ? -2.086 -28.016 -18.641 1 89.5 110 MET A N 1
ATOM 903 C CA . MET A 1 110 ? -2.594 -28.672 -17.422 1 89.5 110 MET A CA 1
ATOM 904 C C . MET A 1 110 ? -4.086 -28.953 -17.547 1 89.5 110 MET A C 1
ATOM 906 O O . MET A 1 110 ? -4.887 -28.047 -17.75 1 89.5 110 MET A O 1
ATOM 910 N N . GLY A 1 111 ? -4.492 -30.188 -17.484 1 85.81 111 GLY A N 1
ATOM 911 C CA . GLY A 1 111 ? -5.844 -30.625 -17.781 1 85.81 111 GLY A CA 1
ATOM 912 C C . GLY A 1 111 ? -6.871 -30.109 -16.797 1 85.81 111 GLY A C 1
ATOM 913 O O . GLY A 1 111 ? -8.016 -29.859 -17.156 1 85.81 111 GLY A O 1
ATOM 914 N N . THR A 1 112 ? -6.52 -30.047 -15.547 1 92.06 112 THR A N 1
ATOM 915 C CA . THR A 1 112 ? -7.469 -29.641 -14.516 1 92.06 112 THR A CA 1
ATOM 916 C C . THR A 1 112 ? -6.766 -28.828 -13.43 1 92.06 112 THR A C 1
ATOM 918 O O . THR A 1 112 ? -5.547 -28.922 -13.273 1 92.06 112 THR A O 1
ATOM 921 N N . ASP A 1 113 ? -7.559 -27.984 -12.836 1 94.19 113 ASP A N 1
ATOM 922 C CA . ASP A 1 113 ? -7.035 -27.266 -11.68 1 94.19 113 ASP A CA 1
ATOM 923 C C . ASP A 1 113 ? -7.73 -27.703 -10.398 1 94.19 113 ASP A C 1
ATOM 925 O O . ASP A 1 113 ? -8.688 -28.484 -10.438 1 94.19 113 ASP A O 1
ATOM 929 N N . LEU A 1 114 ? -7.207 -27.266 -9.266 1 97 114 LEU A N 1
ATOM 930 C CA . LEU A 1 114 ? -7.672 -27.703 -7.953 1 97 114 LEU A CA 1
ATOM 931 C C . LEU A 1 114 ? -9.109 -27.266 -7.707 1 97 114 LEU A C 1
ATOM 933 O O . LEU A 1 114 ? -9.875 -27.969 -7.047 1 97 114 LEU A O 1
ATOM 937 N N . GLY A 1 115 ? -9.516 -26.094 -8.234 1 95.56 115 GLY A N 1
ATOM 938 C CA . GLY A 1 115 ? -10.891 -25.641 -8.109 1 95.56 115 GLY A CA 1
ATOM 939 C C . GLY A 1 115 ? -11.891 -26.594 -8.734 1 95.56 115 GLY A C 1
ATOM 940 O O . GLY A 1 115 ? -12.883 -26.969 -8.102 1 95.56 115 GLY A O 1
ATOM 941 N N . LYS A 1 116 ? -11.609 -26.953 -9.922 1 93.81 116 LYS A N 1
ATOM 942 C CA . LYS A 1 116 ? -12.453 -27.922 -10.625 1 93.81 116 LYS A CA 1
ATOM 943 C C . LYS A 1 116 ? -12.445 -29.281 -9.922 1 93.81 116 LYS A C 1
ATOM 945 O O . LYS A 1 116 ? -13.484 -29.922 -9.797 1 93.81 116 LYS A O 1
ATOM 950 N N . LEU A 1 117 ? -11.297 -29.719 -9.5 1 94.88 117 LEU A N 1
ATOM 951 C CA . LEU A 1 117 ? -11.156 -30.984 -8.805 1 94.88 117 LEU A CA 1
ATOM 952 C C . LEU A 1 117 ? -12.031 -31.031 -7.555 1 94.88 117 LEU A C 1
ATOM 954 O O . LEU A 1 117 ? -12.719 -32 -7.301 1 94.88 117 LEU A O 1
ATOM 958 N N . MET A 1 118 ? -12.008 -29.922 -6.801 1 95.38 118 MET A N 1
ATOM 959 C CA . MET A 1 118 ? -12.75 -29.859 -5.547 1 95.38 118 MET A CA 1
ATOM 960 C C . MET A 1 118 ? -14.25 -29.844 -5.805 1 95.38 118 MET A C 1
ATOM 962 O O . MET A 1 118 ? -15.039 -30.234 -4.941 1 95.38 118 MET A O 1
ATOM 966 N N . LYS A 1 119 ? -14.672 -29.375 -6.957 1 94.19 119 LYS A N 1
ATOM 967 C CA . LYS A 1 119 ? -16.078 -29.406 -7.332 1 94.19 119 LYS A CA 1
ATOM 968 C C . LYS A 1 119 ? -16.531 -30.812 -7.715 1 94.19 119 LYS A C 1
ATOM 970 O O . LYS A 1 119 ? -17.703 -31.156 -7.551 1 94.19 119 LYS A O 1
ATOM 975 N N . LEU A 1 120 ? -15.625 -31.609 -8.18 1 92.56 120 LEU A N 1
ATOM 976 C CA . LEU A 1 120 ? -15.93 -32.938 -8.695 1 92.56 120 LEU A CA 1
ATOM 977 C C . LEU A 1 120 ? -15.914 -33.969 -7.566 1 92.56 120 LEU A C 1
ATOM 979 O O . LEU A 1 120 ? -16.672 -34.938 -7.598 1 92.56 120 LEU A O 1
ATOM 983 N N . GLN A 1 121 ? -14.992 -33.812 -6.578 1 90.69 121 GLN A N 1
ATOM 984 C CA . GLN A 1 121 ? -14.891 -34.812 -5.535 1 90.69 121 GLN A CA 1
ATOM 985 C C . GLN A 1 121 ? -14.375 -34.219 -4.23 1 90.69 121 GLN A C 1
ATOM 987 O O . GLN A 1 121 ? -13.688 -33.188 -4.246 1 90.69 121 GLN A O 1
ATOM 992 N N . ASN A 1 122 ? -14.727 -34.969 -3.166 1 91 122 ASN A N 1
ATOM 993 C CA . ASN A 1 122 ? -14.086 -34.688 -1.882 1 91 122 ASN A CA 1
ATOM 994 C C . ASN A 1 122 ? -12.688 -35.281 -1.807 1 91 122 ASN A C 1
ATOM 996 O O . ASN A 1 122 ? -12.461 -36.406 -2.275 1 91 122 ASN A O 1
ATOM 1000 N N . LEU A 1 123 ? -11.828 -34.531 -1.256 1 93.38 123 LEU A N 1
ATOM 1001 C CA . LEU A 1 123 ? -10.453 -35 -1.157 1 93.38 123 LEU A CA 1
ATOM 1002 C C . LEU A 1 123 ? -10.203 -35.719 0.176 1 93.38 123 LEU A C 1
ATOM 1004 O O . LEU A 1 123 ? -10.68 -35.25 1.218 1 93.38 123 LEU A O 1
ATOM 1008 N N . SER A 1 124 ? -9.547 -36.844 0.066 1 92.31 124 SER A N 1
ATOM 1009 C CA . SER A 1 124 ? -9.125 -37.5 1.293 1 92.31 124 SER A CA 1
ATOM 1010 C C . SER A 1 124 ? -8.062 -36.688 2.025 1 92.31 124 SER A C 1
ATOM 1012 O O . SER A 1 124 ? -7.387 -35.875 1.422 1 92.31 124 SER A O 1
ATOM 1014 N N . GLU A 1 125 ? -7.902 -36.938 3.24 1 90.94 125 GLU A N 1
ATOM 1015 C CA . GLU A 1 125 ? -6.906 -36.25 4.039 1 90.94 125 GLU A CA 1
ATOM 1016 C C . GLU A 1 125 ? -5.5 -36.469 3.49 1 90.94 125 GLU A C 1
ATOM 1018 O O . GLU A 1 125 ? -4.672 -35.562 3.488 1 90.94 125 GLU A O 1
ATOM 1023 N N . ASP A 1 126 ? -5.277 -37.719 3.107 1 93.38 126 ASP A N 1
ATOM 1024 C CA . ASP A 1 126 ? -3.973 -38.031 2.531 1 93.38 126 ASP A CA 1
ATOM 1025 C C . ASP A 1 126 ? -3.707 -37.188 1.285 1 93.38 126 ASP A C 1
ATOM 1027 O O . ASP A 1 126 ? -2.594 -36.688 1.082 1 93.38 126 ASP A O 1
ATOM 1031 N N . LYS A 1 127 ? -4.711 -37.031 0.494 1 94.75 127 LYS A N 1
ATOM 1032 C CA . LYS A 1 127 ? -4.57 -36.219 -0.709 1 94.75 127 LYS A CA 1
ATOM 1033 C C . LYS A 1 127 ? -4.332 -34.75 -0.355 1 94.75 127 LYS A C 1
ATOM 1035 O O . LYS A 1 127 ? -3.502 -34.062 -0.975 1 94.75 127 LYS A O 1
ATOM 1040 N N . VAL A 1 128 ? -5.066 -34.312 0.656 1 96.25 128 VAL A N 1
ATOM 1041 C CA . VAL A 1 128 ? -4.891 -32.938 1.104 1 96.25 128 VAL A CA 1
ATOM 1042 C C . VAL A 1 128 ? -3.457 -32.719 1.584 1 96.25 128 VAL A C 1
ATOM 1044 O O . VAL A 1 128 ? -2.801 -31.75 1.196 1 96.25 128 VAL A O 1
ATOM 1047 N N . GLN A 1 129 ? -2.969 -33.625 2.385 1 96.56 129 GLN A N 1
ATOM 1048 C CA . GLN A 1 129 ? -1.605 -33.562 2.896 1 96.56 129 GLN A CA 1
ATOM 1049 C C . GLN A 1 129 ? -0.594 -33.5 1.756 1 96.56 129 GLN A C 1
ATOM 1051 O O . GLN A 1 129 ? 0.298 -32.625 1.765 1 96.56 129 GLN A O 1
ATOM 1056 N N . PHE A 1 130 ? -0.789 -34.344 0.869 1 97.44 130 PHE A N 1
ATOM 1057 C CA . PHE A 1 130 ? 0.151 -34.438 -0.24 1 97.44 130 PHE A CA 1
ATOM 1058 C C . PHE A 1 130 ? 0.113 -33.188 -1.106 1 97.44 130 PHE A C 1
ATOM 1060 O O . PHE A 1 130 ? 1.158 -32.656 -1.489 1 97.44 130 PHE A O 1
ATOM 1067 N N . LEU A 1 131 ? -1.062 -32.688 -1.441 1 98.12 131 LEU A N 1
ATOM 1068 C CA . LEU A 1 131 ? -1.224 -31.5 -2.273 1 98.12 131 LEU A CA 1
ATOM 1069 C C . LEU A 1 131 ? -0.657 -30.266 -1.577 1 98.12 131 LEU A C 1
ATOM 1071 O O . LEU A 1 131 ? 0.032 -29.453 -2.201 1 98.12 131 LEU A O 1
ATOM 1075 N N . VAL A 1 132 ? -0.912 -30.109 -0.302 1 98.56 132 VAL A N 1
ATOM 1076 C CA . VAL A 1 132 ? -0.392 -28.984 0.448 1 98.56 132 VAL A CA 1
ATOM 1077 C C . VAL A 1 132 ? 1.131 -29.062 0.521 1 98.56 132 VAL A C 1
ATOM 1079 O O . VAL A 1 132 ? 1.82 -28.047 0.393 1 98.56 132 VAL A O 1
ATOM 1082 N N . TYR A 1 133 ? 1.632 -30.281 0.726 1 98.56 133 TYR A N 1
ATOM 1083 C CA . TYR A 1 133 ? 3.076 -30.484 0.723 1 98.56 133 TYR A CA 1
ATOM 1084 C C . TYR A 1 133 ? 3.693 -29.984 -0.577 1 98.56 133 TYR A C 1
ATOM 1086 O O . TYR A 1 133 ? 4.695 -29.266 -0.559 1 98.56 133 TYR A O 1
ATOM 1094 N N . GLN A 1 134 ? 3.105 -30.328 -1.666 1 98.62 134 GLN A N 1
ATOM 1095 C CA . GLN A 1 1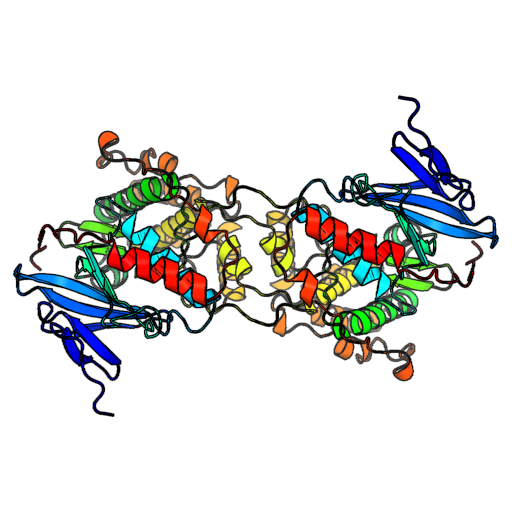34 ? 3.625 -29.938 -2.969 1 98.62 134 GLN A CA 1
ATOM 1096 C C . GLN A 1 134 ? 3.518 -28.422 -3.162 1 98.62 134 GLN A C 1
ATOM 1098 O O . GLN A 1 134 ? 4.418 -27.797 -3.732 1 98.62 134 GLN A O 1
ATOM 1103 N N . MET A 1 135 ? 2.441 -27.766 -2.682 1 98.69 135 MET A N 1
ATOM 1104 C CA . MET A 1 135 ? 2.316 -26.312 -2.725 1 98.69 135 MET A CA 1
ATOM 1105 C C . MET A 1 135 ? 3.473 -25.641 -1.985 1 98.69 135 MET A C 1
ATOM 1107 O O . MET A 1 135 ? 4.094 -24.719 -2.506 1 98.69 135 MET A O 1
ATOM 1111 N N . LEU A 1 136 ? 3.697 -26.172 -0.807 1 98.81 136 LEU A N 1
ATOM 1112 C CA . LEU A 1 136 ? 4.734 -25.609 0.042 1 98.81 136 LEU A CA 1
ATOM 1113 C C . LEU A 1 136 ? 6.113 -25.812 -0.574 1 98.81 136 LEU A C 1
ATOM 1115 O O . LEU A 1 136 ? 6.965 -24.922 -0.513 1 98.81 136 LEU A O 1
ATOM 1119 N N . LYS A 1 137 ? 6.32 -26.953 -1.133 1 98.69 137 LYS A N 1
ATOM 1120 C CA . LYS A 1 137 ? 7.574 -27.234 -1.822 1 98.69 137 LYS A CA 1
ATOM 1121 C C . LYS A 1 137 ? 7.809 -26.25 -2.969 1 98.69 137 LYS A C 1
ATOM 1123 O O . LYS A 1 137 ? 8.898 -25.703 -3.104 1 98.69 137 LYS A O 1
ATOM 1128 N N . GLY A 1 138 ? 6.801 -26.047 -3.77 1 98.62 138 GLY A N 1
ATOM 1129 C CA . GLY A 1 138 ? 6.879 -25.062 -4.832 1 98.62 138 GLY A CA 1
ATOM 1130 C C . GLY A 1 138 ? 7.117 -23.656 -4.324 1 98.62 138 GLY A C 1
ATOM 1131 O O . GLY A 1 138 ? 7.91 -22.906 -4.898 1 98.62 138 GLY A O 1
ATOM 1132 N N . LEU A 1 139 ? 6.461 -23.312 -3.24 1 98.69 139 LEU A N 1
ATOM 1133 C CA . LEU A 1 139 ? 6.594 -21.969 -2.68 1 98.69 139 LEU A CA 1
ATOM 1134 C C . LEU A 1 139 ? 7.988 -21.766 -2.102 1 98.69 139 LEU A C 1
ATOM 1136 O O . LEU A 1 139 ? 8.539 -20.656 -2.188 1 98.69 139 LEU A O 1
ATOM 1140 N N . LYS A 1 140 ? 8.492 -22.797 -1.417 1 98.69 140 LYS A N 1
ATOM 1141 C CA . LYS A 1 140 ? 9.875 -22.688 -0.96 1 98.69 140 LYS A CA 1
ATOM 1142 C C . LYS A 1 140 ? 10.797 -22.281 -2.107 1 98.69 140 LYS A C 1
ATOM 1144 O O . LYS A 1 140 ? 11.625 -21.375 -1.96 1 98.69 140 LYS A O 1
ATOM 1149 N N . TYR A 1 141 ? 10.672 -22.938 -3.223 1 98.44 141 TYR A N 1
ATOM 1150 C CA . TYR A 1 141 ? 11.461 -22.656 -4.418 1 98.44 141 TYR A CA 1
ATOM 1151 C C . TYR A 1 141 ? 11.242 -21.234 -4.898 1 98.44 141 TYR A C 1
ATOM 1153 O O . TYR A 1 141 ? 12.203 -20.469 -5.082 1 98.44 141 TYR A O 1
ATOM 1161 N N . ILE A 1 142 ? 10.047 -20.797 -5.047 1 98.12 142 ILE A N 1
ATOM 1162 C CA . ILE A 1 142 ? 9.68 -19.469 -5.527 1 98.12 142 ILE A CA 1
ATOM 1163 C C . ILE A 1 142 ? 10.234 -18.406 -4.582 1 98.12 142 ILE A C 1
ATOM 1165 O O . ILE A 1 142 ? 10.852 -17.438 -5.02 1 98.12 142 ILE A O 1
ATOM 1169 N N . HIS A 1 143 ? 10.016 -18.609 -3.287 1 97 143 HIS A N 1
ATOM 1170 C CA . HIS A 1 143 ? 10.414 -17.625 -2.279 1 97 143 HIS A CA 1
ATOM 1171 C C . HIS A 1 143 ? 11.938 -17.5 -2.201 1 97 143 HIS A C 1
ATOM 1173 O O . HIS A 1 143 ? 12.461 -16.422 -1.935 1 97 143 HIS A O 1
ATOM 1179 N N . SER A 1 144 ? 12.617 -18.625 -2.428 1 97.44 144 SER A N 1
ATOM 1180 C CA . SER A 1 144 ? 14.078 -18.609 -2.385 1 97.44 144 SER A CA 1
ATOM 1181 C C . SER A 1 144 ? 14.648 -17.75 -3.51 1 97.44 144 SER A C 1
ATOM 1183 O O . SER A 1 144 ? 15.773 -17.266 -3.416 1 97.44 144 SER A O 1
ATOM 1185 N N . ALA A 1 145 ? 13.883 -17.562 -4.539 1 96.12 145 ALA A N 1
ATOM 1186 C CA . ALA A 1 145 ? 14.289 -16.688 -5.641 1 96.12 145 ALA A CA 1
ATOM 1187 C C . ALA A 1 145 ? 14.008 -15.227 -5.316 1 96.12 145 ALA A C 1
ATOM 1189 O O . ALA A 1 145 ? 14.281 -14.344 -6.125 1 96.12 145 ALA A O 1
ATOM 1190 N N . GLY A 1 146 ? 13.406 -14.969 -4.156 1 93.69 146 GLY A N 1
ATOM 1191 C CA . GLY A 1 146 ? 13.047 -13.609 -3.771 1 93.69 146 GLY A CA 1
ATOM 1192 C C . GLY A 1 146 ? 11.727 -13.156 -4.363 1 93.69 146 GLY A C 1
ATOM 1193 O O . GLY A 1 146 ? 11.477 -11.953 -4.496 1 93.69 146 GLY A O 1
ATOM 1194 N N . ILE A 1 147 ? 10.883 -14.117 -4.734 1 94.5 147 ILE A N 1
ATOM 1195 C CA . ILE A 1 147 ? 9.625 -13.828 -5.41 1 94.5 147 ILE A CA 1
ATOM 1196 C C . ILE A 1 147 ? 8.453 -14.195 -4.504 1 94.5 147 ILE A C 1
ATOM 1198 O O . ILE A 1 147 ? 8.469 -15.25 -3.859 1 94.5 147 ILE A O 1
ATOM 1202 N N . ILE A 1 148 ? 7.48 -13.328 -4.434 1 93.75 148 ILE A N 1
ATOM 1203 C CA . ILE A 1 148 ? 6.184 -13.617 -3.828 1 93.75 148 ILE A CA 1
ATOM 1204 C C . ILE A 1 148 ? 5.141 -13.828 -4.926 1 93.75 148 ILE A C 1
ATOM 1206 O O . ILE A 1 148 ? 5.031 -13.016 -5.848 1 93.75 148 ILE A O 1
ATOM 1210 N N . HIS A 1 149 ? 4.379 -14.836 -4.898 1 93.25 149 HIS A N 1
ATOM 1211 C CA . HIS A 1 149 ? 3.414 -15.164 -5.941 1 93.25 149 HIS A CA 1
ATOM 1212 C C . HIS A 1 149 ? 2.23 -14.203 -5.926 1 93.25 149 HIS A C 1
ATOM 1214 O O . HIS A 1 149 ? 1.889 -13.617 -6.953 1 93.25 149 HIS A O 1
ATOM 1220 N N . ARG A 1 150 ? 1.547 -14.078 -4.703 1 89.25 150 ARG A N 1
ATOM 1221 C CA . ARG A 1 150 ? 0.552 -13.078 -4.352 1 89.25 150 ARG A CA 1
ATOM 1222 C C . ARG A 1 150 ? -0.816 -13.43 -4.922 1 89.25 150 ARG A C 1
ATOM 1224 O O . ARG A 1 150 ? -1.804 -12.742 -4.656 1 89.25 150 ARG A O 1
ATOM 1231 N N . ASP A 1 151 ? -0.993 -14.531 -5.66 1 89.25 151 ASP A N 1
ATOM 1232 C CA . ASP A 1 151 ? -2.297 -14.867 -6.227 1 89.25 151 ASP A CA 1
ATOM 1233 C C . ASP A 1 151 ? -2.545 -16.375 -6.172 1 89.25 151 ASP A C 1
ATOM 1235 O O . ASP A 1 151 ? -3.023 -16.969 -7.141 1 89.25 151 ASP A O 1
ATOM 1239 N N . LEU A 1 152 ? -2.191 -16.938 -5.133 1 95.62 152 LEU A N 1
ATOM 1240 C CA . LEU A 1 152 ? -2.475 -18.359 -4.949 1 95.62 152 LEU A CA 1
ATOM 1241 C C . LEU A 1 152 ? -3.953 -18.578 -4.648 1 95.62 152 LEU A C 1
ATOM 1243 O O . LEU A 1 152 ? -4.512 -17.938 -3.748 1 95.62 152 LEU A O 1
ATOM 1247 N N . LYS A 1 153 ? -4.559 -19.359 -5.414 1 95.56 153 LYS A N 1
ATOM 1248 C CA . LYS A 1 153 ? -5.945 -19.797 -5.324 1 95.56 153 LYS A CA 1
ATOM 1249 C C . LYS A 1 153 ? -6.148 -21.125 -6.051 1 95.56 153 LYS A C 1
ATOM 1251 O O . LYS A 1 153 ? -5.309 -21.531 -6.852 1 95.56 153 LYS A O 1
ATOM 1256 N N . PRO A 1 154 ? -7.234 -21.797 -5.762 1 96.38 154 PRO A N 1
ATOM 1257 C CA . PRO A 1 154 ? -7.426 -23.125 -6.367 1 96.38 154 PRO A CA 1
ATOM 1258 C C . PRO A 1 154 ? -7.359 -23.078 -7.895 1 96.38 154 PRO A C 1
ATOM 1260 O O . PRO A 1 154 ? -6.812 -24 -8.516 1 96.38 154 PRO A O 1
ATOM 1263 N N . GLY A 1 155 ? -7.754 -21.984 -8.492 1 92.69 155 GLY A N 1
ATOM 1264 C CA . GLY A 1 155 ? -7.742 -21.844 -9.938 1 92.69 155 GLY A CA 1
ATOM 1265 C C . GLY A 1 155 ? -6.348 -21.656 -10.508 1 92.69 155 GLY A C 1
ATOM 1266 O O . GLY A 1 155 ? -6.141 -21.797 -11.719 1 92.69 155 GLY A O 1
ATOM 1267 N N . ASN A 1 156 ? -5.379 -21.391 -9.672 1 93.06 156 ASN A N 1
ATOM 1268 C CA . ASN A 1 156 ? -3.998 -21.203 -10.102 1 93.06 156 ASN A CA 1
ATOM 1269 C C . ASN A 1 156 ? -3.117 -22.375 -9.672 1 93.06 156 ASN A C 1
ATOM 1271 O O . ASN A 1 156 ? -1.894 -22.25 -9.594 1 93.06 156 ASN A O 1
ATOM 1275 N N . LEU A 1 157 ? -3.799 -23.516 -9.32 1 97.69 157 LEU A N 1
ATOM 1276 C CA . LEU A 1 157 ? -3.125 -24.766 -8.977 1 97.69 157 LEU A CA 1
ATOM 1277 C C . LEU A 1 157 ? -3.594 -25.891 -9.883 1 97.69 157 LEU A C 1
ATOM 1279 O O . LEU A 1 157 ? -4.73 -26.359 -9.766 1 97.69 157 LEU A O 1
ATOM 1283 N N . ALA A 1 158 ? -2.693 -26.281 -10.758 1 96.19 158 ALA A N 1
ATOM 1284 C CA . ALA A 1 158 ? -3.016 -27.422 -11.617 1 96.19 158 ALA A CA 1
ATOM 1285 C C . ALA A 1 158 ? -2.703 -28.734 -10.914 1 96.19 158 ALA A C 1
ATOM 1287 O O . ALA A 1 158 ? -1.711 -28.844 -10.188 1 96.19 158 ALA A O 1
ATOM 1288 N N . VAL A 1 159 ? -3.584 -29.703 -11.086 1 96.06 159 VAL A N 1
ATOM 1289 C CA . VAL A 1 159 ? -3.4 -31.031 -10.523 1 96.06 159 VAL A CA 1
ATOM 1290 C C . VAL A 1 159 ? -3.668 -32.094 -11.586 1 96.06 159 VAL A C 1
ATOM 1292 O O . VAL A 1 159 ? -4.68 -32.031 -12.289 1 96.06 159 VAL A O 1
ATOM 1295 N N . ASN A 1 160 ? -2.75 -33.031 -11.742 1 91.31 160 ASN A N 1
ATOM 1296 C CA . ASN A 1 160 ? -2.982 -34.094 -12.719 1 91.31 160 ASN A CA 1
ATOM 1297 C C . ASN A 1 160 ? -3.539 -35.344 -12.062 1 91.31 160 ASN A C 1
ATOM 1299 O O . ASN A 1 160 ? -3.883 -35.344 -10.883 1 91.31 160 ASN A O 1
ATOM 1303 N N . GLN A 1 161 ? -3.629 -36.406 -12.812 1 87.56 161 GLN A N 1
ATOM 1304 C CA . GLN A 1 161 ? -4.258 -37.656 -12.352 1 87.56 161 GLN A CA 1
ATOM 1305 C C . GLN A 1 161 ? -3.416 -38.312 -11.273 1 87.56 161 GLN A C 1
ATOM 1307 O O . GLN A 1 161 ? -3.947 -39.031 -10.422 1 87.56 161 GLN A O 1
ATOM 1312 N N . GLU A 1 162 ? -2.109 -38.094 -11.32 1 88.94 162 GLU A N 1
ATOM 1313 C CA . GLU A 1 162 ? -1.203 -38.656 -10.336 1 88.94 162 GLU A CA 1
ATOM 1314 C C . GLU A 1 162 ? -1.084 -37.781 -9.102 1 88.94 162 GLU A C 1
ATOM 1316 O O . GLU A 1 162 ? -0.238 -38 -8.234 1 88.94 162 GLU A O 1
ATOM 1321 N N . CYS A 1 163 ? -1.833 -36.719 -9.016 1 92 163 CYS A N 1
ATOM 1322 C CA . CYS A 1 163 ? -1.889 -35.75 -7.914 1 92 163 CYS A CA 1
ATOM 1323 C C . CYS A 1 163 ? -0.614 -34.938 -7.848 1 92 163 CYS A C 1
ATOM 1325 O O . CYS A 1 163 ? -0.192 -34.5 -6.766 1 92 163 CYS A O 1
ATOM 1327 N N . GLU A 1 164 ? 0.044 -34.844 -8.984 1 94.81 164 GLU A N 1
ATOM 1328 C CA . GLU A 1 164 ? 1.121 -33.875 -9.07 1 94.81 164 GLU A CA 1
ATOM 1329 C C . GLU A 1 164 ? 0.57 -32.469 -9.234 1 94.81 164 GLU A C 1
ATOM 1331 O O . GLU A 1 164 ? -0.323 -32.219 -10.047 1 94.81 164 GLU A O 1
ATOM 1336 N N . LEU A 1 165 ? 1.119 -31.562 -8.461 1 97.75 165 LEU A N 1
ATOM 1337 C CA . LEU A 1 165 ? 0.602 -30.188 -8.438 1 97.75 165 LEU A CA 1
ATOM 1338 C C . LEU A 1 165 ? 1.613 -29.219 -9.023 1 97.75 165 LEU A C 1
ATOM 1340 O O . LEU A 1 165 ? 2.814 -29.328 -8.773 1 97.75 165 LEU A O 1
ATOM 1344 N N . LYS A 1 166 ? 1.121 -28.25 -9.805 1 97.5 166 LYS A N 1
ATOM 1345 C CA . LYS A 1 166 ? 1.958 -27.156 -10.289 1 97.5 166 LYS A CA 1
ATOM 1346 C C . LYS A 1 166 ? 1.317 -25.797 -10.008 1 97.5 166 LYS A C 1
ATOM 1348 O O . LYS A 1 166 ? 0.128 -25.609 -10.266 1 97.5 166 LYS A O 1
ATOM 1353 N N . ILE A 1 167 ? 2.064 -24.922 -9.414 1 98 167 ILE A N 1
ATOM 1354 C CA . ILE A 1 167 ? 1.656 -23.547 -9.211 1 98 167 ILE A CA 1
ATOM 1355 C C . ILE A 1 167 ? 1.694 -22.797 -10.539 1 98 167 ILE A C 1
ATOM 1357 O O . ILE A 1 167 ? 2.691 -22.844 -11.266 1 98 167 ILE A O 1
ATOM 1361 N N . LEU A 1 168 ? 0.554 -22.109 -10.789 1 93.62 168 LEU A N 1
ATOM 1362 C CA . LEU A 1 168 ? 0.395 -21.422 -12.07 1 93.62 168 LEU A CA 1
ATOM 1363 C C . LEU A 1 168 ? 0.337 -19.906 -11.875 1 93.62 168 LEU A C 1
ATOM 1365 O O . LEU A 1 168 ? 0.137 -19.422 -10.758 1 93.62 168 LEU A O 1
ATOM 1369 N N . ASP A 1 169 ? 0.514 -19.109 -12.867 1 86.69 169 ASP A N 1
ATOM 1370 C CA . ASP A 1 169 ? 0.146 -17.719 -13.047 1 86.69 169 ASP A CA 1
ATOM 1371 C C . ASP A 1 169 ? 0.997 -16.797 -12.164 1 86.69 169 ASP A C 1
ATOM 1373 O O . ASP A 1 169 ? 0.653 -16.547 -11.008 1 86.69 169 ASP A O 1
ATOM 1377 N N . PHE A 1 170 ? 1.955 -16.172 -12.688 1 88.12 170 PHE A N 1
ATOM 1378 C CA . PHE A 1 170 ? 2.822 -15.234 -11.992 1 88.12 170 PHE A CA 1
ATOM 1379 C C . PHE A 1 170 ? 2.465 -13.797 -12.359 1 88.12 170 PHE A C 1
ATOM 1381 O O . PHE A 1 170 ? 3.311 -12.906 -12.281 1 88.12 170 PHE A O 1
ATOM 1388 N N . GLY A 1 171 ? 1.269 -13.641 -12.742 1 78.06 171 GLY A N 1
ATOM 1389 C CA . GLY A 1 171 ? 0.817 -12.336 -13.203 1 78.06 171 GLY A CA 1
ATOM 1390 C C . GLY A 1 171 ? 0.896 -11.266 -12.133 1 78.06 171 GLY A C 1
ATOM 1391 O O . GLY A 1 171 ? 1.068 -10.086 -12.445 1 78.06 171 GLY A O 1
ATOM 1392 N N . LEU A 1 172 ? 0.79 -11.578 -10.906 1 78.25 172 LEU A N 1
ATOM 1393 C CA . LEU A 1 172 ? 0.804 -10.602 -9.828 1 78.25 172 LEU A CA 1
ATOM 1394 C C . LEU A 1 172 ? 2.07 -10.734 -8.984 1 78.25 172 LEU A C 1
ATOM 1396 O O . LEU A 1 172 ? 2.242 -10.023 -7.996 1 78.25 172 LEU A O 1
ATOM 1400 N N . ALA A 1 173 ? 2.973 -11.578 -9.414 1 83.12 173 ALA A N 1
ATOM 1401 C CA . ALA A 1 173 ? 4.18 -11.836 -8.641 1 83.12 173 ALA A CA 1
ATOM 1402 C C . ALA A 1 173 ? 5.031 -10.578 -8.508 1 83.12 173 ALA A C 1
ATOM 1404 O O . ALA A 1 173 ? 5.023 -9.719 -9.398 1 83.12 173 ALA A O 1
ATOM 1405 N N . ARG A 1 174 ? 5.656 -10.438 -7.395 1 84.62 174 ARG A N 1
ATOM 1406 C CA . ARG A 1 174 ? 6.512 -9.281 -7.16 1 84.62 174 ARG A CA 1
ATOM 1407 C C . ARG A 1 174 ? 7.711 -9.648 -6.293 1 84.62 174 ARG A C 1
ATOM 1409 O O . ARG A 1 174 ? 7.77 -10.75 -5.742 1 84.62 174 ARG A O 1
ATOM 1416 N N . GLN A 1 175 ? 8.578 -8.695 -6.312 1 80.56 175 GLN A N 1
ATOM 1417 C CA . GLN A 1 175 ? 9.727 -8.852 -5.438 1 80.56 175 GLN A CA 1
ATOM 1418 C C . GLN A 1 175 ? 9.328 -8.727 -3.969 1 80.56 175 GLN A C 1
ATOM 1420 O O . GLN A 1 175 ? 8.508 -7.875 -3.615 1 80.56 175 GLN A O 1
ATOM 1425 N N . ALA A 1 176 ? 9.852 -9.57 -3.168 1 75.38 176 ALA A N 1
ATOM 1426 C CA . ALA A 1 176 ? 9.633 -9.461 -1.729 1 75.38 176 ALA A CA 1
ATOM 1427 C C . ALA A 1 176 ? 10.219 -8.164 -1.179 1 75.38 176 ALA A C 1
ATOM 1429 O O . ALA A 1 176 ? 11.305 -7.746 -1.587 1 75.38 176 ALA A O 1
ATOM 1430 N N . ASP A 1 177 ? 9.398 -7.355 -0.504 1 67.12 177 ASP A N 1
ATOM 1431 C CA . ASP A 1 177 ? 9.836 -6.074 0.04 1 67.12 177 ASP A CA 1
ATOM 1432 C C . ASP A 1 177 ? 10.938 -6.266 1.08 1 67.12 177 ASP A C 1
ATOM 1434 O O . ASP A 1 177 ? 10.836 -7.137 1.943 1 67.12 177 ASP A O 1
ATOM 1438 N N . SER A 1 178 ? 12.203 -5.699 0.747 1 56.03 178 SER A N 1
ATOM 1439 C CA . SER A 1 178 ? 13.258 -5.727 1.757 1 56.03 178 SER A CA 1
ATOM 1440 C C . SER A 1 178 ? 13.039 -4.652 2.812 1 56.03 178 SER A C 1
ATOM 1442 O O . SER A 1 178 ? 13.391 -4.836 3.98 1 56.03 178 SER A O 1
ATOM 1444 N N . GLU A 1 179 ? 12.773 -3.422 2.221 1 51.09 179 GLU A N 1
ATOM 1445 C CA . GLU A 1 179 ? 12.898 -2.279 3.119 1 51.09 179 GLU A CA 1
ATOM 1446 C C . GLU A 1 179 ? 11.539 -1.827 3.637 1 51.09 179 GLU A C 1
ATOM 1448 O O . GLU A 1 179 ? 10.562 -1.794 2.883 1 51.09 179 GLU A O 1
ATOM 1453 N N . MET A 1 180 ? 11.359 -2.018 4.906 1 48.38 180 MET A N 1
ATOM 1454 C CA . MET A 1 180 ? 10.234 -1.351 5.555 1 48.38 180 MET A CA 1
ATOM 1455 C C . MET A 1 180 ? 10.367 0.166 5.461 1 48.38 180 MET A C 1
ATOM 1457 O O . MET A 1 180 ? 11.445 0.711 5.699 1 48.38 180 MET A O 1
ATOM 1461 N N . THR A 1 181 ? 9.789 0.73 4.477 1 51.25 181 THR A N 1
ATOM 1462 C CA . THR A 1 181 ? 9.859 2.18 4.637 1 51.25 181 THR A CA 1
ATOM 1463 C C . THR A 1 181 ? 9.516 2.584 6.066 1 51.25 181 THR A C 1
ATOM 1465 O O . THR A 1 181 ? 8.805 1.863 6.77 1 51.25 181 THR A O 1
ATOM 1468 N N . GLY A 1 182 ? 10.195 3.68 6.5 1 50.16 182 GLY A N 1
ATOM 1469 C CA . GLY A 1 182 ? 10.188 4.289 7.82 1 50.16 182 GLY A CA 1
ATOM 1470 C C . GLY A 1 182 ? 8.797 4.422 8.414 1 50.16 182 GLY A C 1
ATOM 1471 O O . GLY A 1 182 ? 7.805 4.441 7.68 1 50.16 182 GLY A O 1
ATOM 1472 N N . TYR A 1 183 ? 8.75 3.951 9.805 1 48.91 183 TYR A N 1
ATOM 1473 C CA . TYR A 1 183 ? 7.801 3.764 10.898 1 48.91 183 TYR A CA 1
ATOM 1474 C C . TYR A 1 183 ? 6.98 5.027 11.125 1 48.91 183 TYR A C 1
ATOM 1476 O O . TYR A 1 183 ? 7.531 6.125 11.219 1 48.91 183 TYR A O 1
ATOM 1484 N N . VAL A 1 184 ? 5.727 4.98 10.586 1 56.72 184 VAL A N 1
ATOM 1485 C CA . VAL A 1 184 ? 4.805 5.973 11.133 1 56.72 184 VAL A CA 1
ATOM 1486 C C . VAL A 1 184 ? 4.527 5.668 12.602 1 56.72 184 VAL A C 1
ATOM 1488 O O . VAL A 1 184 ? 4.16 4.547 12.953 1 56.72 184 VAL A O 1
ATOM 1491 N N . VAL A 1 185 ? 4.965 6.543 13.508 1 59.81 185 VAL A N 1
ATOM 1492 C CA . VAL A 1 185 ? 4.891 6.344 14.953 1 59.81 185 VAL A CA 1
ATOM 1493 C C . VAL A 1 185 ? 3.438 6.438 15.414 1 59.81 185 VAL A C 1
ATOM 1495 O O . VAL A 1 185 ? 2.975 5.605 16.203 1 59.81 185 VAL A O 1
ATOM 1498 N N . THR A 1 186 ? 2.629 7.484 14.906 1 77.88 186 THR A N 1
ATOM 1499 C CA . THR A 1 186 ? 1.324 7.555 15.555 1 77.88 186 THR A CA 1
ATOM 1500 C C . THR A 1 186 ? 0.24 6.973 14.648 1 77.88 186 THR A C 1
ATOM 1502 O O . THR A 1 186 ? 0.009 7.473 13.547 1 77.88 186 THR A O 1
ATOM 1505 N N . ARG A 1 187 ? -0.417 5.867 15.094 1 87.38 187 ARG A N 1
ATOM 1506 C CA . ARG A 1 187 ? -1.372 5.094 14.305 1 87.38 187 ARG A CA 1
ATOM 1507 C C . ARG A 1 187 ? -2.805 5.391 14.742 1 87.38 187 ARG A C 1
ATOM 1509 O O . ARG A 1 187 ? -3.752 5.105 14.008 1 87.38 187 ARG A O 1
ATOM 1516 N N . TRP A 1 188 ? -3.033 6.094 15.812 1 93.94 188 TRP A N 1
ATOM 1517 C CA . TRP A 1 188 ? -4.324 6.164 16.484 1 93.94 188 TRP A CA 1
ATOM 1518 C C . TRP A 1 188 ? -5.34 6.926 15.648 1 93.94 188 TRP A C 1
ATOM 1520 O O . TRP A 1 188 ? -6.551 6.766 15.828 1 93.94 188 TRP A O 1
ATOM 1530 N N . TYR A 1 189 ? -4.863 7.715 14.742 1 95.88 189 TYR A N 1
ATOM 1531 C CA . TYR A 1 189 ? -5.766 8.586 13.992 1 95.88 189 TYR A CA 1
ATOM 1532 C C . TYR A 1 189 ? -5.773 8.227 12.516 1 95.88 189 TYR A C 1
ATOM 1534 O O . TYR A 1 189 ? -6.41 8.906 11.703 1 95.88 189 TYR A O 1
ATOM 1542 N N . ARG A 1 190 ? -5.109 7.191 12.188 1 91.75 190 ARG A N 1
ATOM 1543 C CA . ARG A 1 190 ? -4.965 6.809 10.781 1 91.75 190 ARG A CA 1
ATOM 1544 C C . ARG A 1 190 ? -6.117 5.918 10.336 1 91.75 190 ARG A C 1
ATOM 1546 O O . ARG A 1 190 ? -6.566 5.051 11.086 1 91.75 190 ARG A O 1
ATOM 1553 N N . ALA A 1 191 ? -6.539 6.156 9.117 1 90.19 191 ALA A N 1
ATOM 1554 C CA . ALA A 1 191 ? -7.566 5.312 8.508 1 90.19 191 ALA A CA 1
ATOM 1555 C C . ALA A 1 191 ? -7.051 3.893 8.297 1 90.19 191 ALA A C 1
ATOM 1557 O O . ALA A 1 191 ? -5.852 3.682 8.094 1 90.19 191 ALA A O 1
ATOM 1558 N N . PRO A 1 192 ? -7.949 2.918 8.359 1 84.06 192 PRO A N 1
ATOM 1559 C CA . PRO A 1 192 ? -7.527 1.522 8.219 1 84.06 192 PRO A CA 1
ATOM 1560 C C . PRO A 1 192 ? -6.746 1.269 6.93 1 84.06 192 PRO A C 1
ATOM 1562 O O . PRO A 1 192 ? -5.781 0.501 6.934 1 84.06 192 PRO A O 1
ATOM 1565 N N . GLU A 1 193 ? -7.168 1.906 5.801 1 81.12 193 GLU A N 1
ATOM 1566 C CA . GLU A 1 193 ? -6.48 1.69 4.531 1 81.12 193 GLU A CA 1
ATOM 1567 C C . GLU A 1 193 ? -5.066 2.266 4.566 1 81.12 193 GLU A C 1
ATOM 1569 O O . GLU A 1 193 ? -4.199 1.84 3.801 1 81.12 193 GLU A O 1
ATOM 1574 N N . VAL A 1 194 ? -4.836 3.24 5.426 1 82.25 194 VAL A N 1
ATOM 1575 C CA . VAL A 1 194 ? -3.496 3.799 5.586 1 82.25 194 VAL A CA 1
ATOM 1576 C C . VAL A 1 194 ? -2.658 2.885 6.477 1 82.25 194 VAL A C 1
ATOM 1578 O O . VAL A 1 194 ? -1.478 2.652 6.203 1 82.25 194 VAL A O 1
ATOM 1581 N N . ILE A 1 195 ? -3.223 2.422 7.594 1 79.69 195 ILE A N 1
ATOM 1582 C CA . ILE A 1 195 ? -2.525 1.569 8.547 1 79.69 195 ILE A CA 1
ATOM 1583 C C . ILE A 1 195 ? -1.963 0.343 7.836 1 79.69 195 ILE A C 1
ATOM 1585 O O . ILE A 1 195 ? -0.803 -0.026 8.039 1 79.69 195 ILE A O 1
ATOM 1589 N N . LEU A 1 196 ? -2.752 -0.29 7.031 1 70.12 196 LEU A N 1
ATOM 1590 C CA . LEU A 1 196 ? -2.355 -1.554 6.418 1 70.12 196 LEU A CA 1
ATOM 1591 C C . LEU A 1 196 ? -1.377 -1.321 5.273 1 70.12 196 LEU A C 1
ATOM 1593 O O . LEU A 1 196 ? -0.643 -2.232 4.883 1 70.12 196 LEU A O 1
ATOM 1597 N N . SER A 1 197 ? -1.514 -0.078 4.664 1 69.19 197 SER A N 1
ATOM 1598 C CA . SER A 1 197 ? -0.591 0.22 3.574 1 69.19 197 SER A CA 1
ATOM 1599 C C . SER A 1 197 ? 0.852 0.26 4.066 1 69.19 197 SER A C 1
ATOM 1601 O O . SER A 1 197 ? 1.788 0.154 3.271 1 69.19 197 SER A O 1
ATOM 1603 N N . TRP A 1 198 ? 0.979 0.327 5.273 1 64.75 198 TRP A N 1
ATOM 1604 C CA . TRP A 1 198 ? 2.311 0.369 5.867 1 64.75 198 TRP A CA 1
ATOM 1605 C C . TRP A 1 198 ? 2.857 -1.038 6.078 1 64.75 198 TRP A C 1
ATOM 1607 O O . TRP A 1 198 ? 4.043 -1.213 6.371 1 64.75 198 TRP A O 1
ATOM 1617 N N . MET A 1 199 ? 1.972 -1.939 5.918 1 63.69 199 MET A N 1
ATOM 1618 C CA . MET A 1 199 ? 2.428 -3.314 6.098 1 63.69 199 MET A CA 1
ATOM 1619 C C . MET A 1 199 ? 3.115 -3.83 4.836 1 63.69 199 MET A C 1
ATOM 1621 O O . MET A 1 199 ? 2.654 -3.57 3.723 1 63.69 199 MET A O 1
ATOM 1625 N N . HIS A 1 200 ? 4.383 -4.293 4.922 1 67.06 200 HIS A N 1
ATOM 1626 C CA . HIS A 1 200 ? 5.16 -4.852 3.82 1 67.06 200 HIS A CA 1
ATOM 1627 C C . HIS A 1 200 ? 4.719 -6.273 3.498 1 67.06 200 HIS A C 1
ATOM 1629 O O . HIS A 1 200 ? 4.309 -7.02 4.391 1 67.06 200 HIS A O 1
ATOM 1635 N N . TYR A 1 201 ? 4.805 -6.422 2.146 1 71.12 201 TYR A N 1
ATOM 1636 C CA . TYR A 1 201 ? 4.543 -7.777 1.677 1 71.12 201 TYR A CA 1
ATOM 1637 C C . TYR A 1 201 ? 5.73 -8.688 1.954 1 71.12 201 TYR A C 1
ATOM 1639 O O . TYR A 1 201 ? 6.855 -8.398 1.539 1 71.12 201 TYR A O 1
ATOM 1647 N N . THR A 1 202 ? 5.445 -9.688 2.752 1 85.12 202 THR A N 1
ATOM 1648 C CA . THR A 1 202 ? 6.449 -10.734 2.902 1 85.12 202 THR A CA 1
ATOM 1649 C C . THR A 1 202 ? 6 -12.016 2.215 1 85.12 202 THR A C 1
ATOM 1651 O O . THR A 1 202 ? 4.887 -12.094 1.69 1 85.12 202 THR A O 1
ATOM 1654 N N . GLN A 1 203 ? 6.898 -12.93 2.193 1 93.62 203 GLN A N 1
ATOM 1655 C CA . GLN A 1 203 ? 6.625 -14.211 1.554 1 93.62 203 GLN A CA 1
ATOM 1656 C C . GLN A 1 203 ? 5.441 -14.914 2.213 1 93.62 203 GLN A C 1
ATOM 1658 O O . GLN A 1 203 ? 4.801 -15.766 1.598 1 93.62 203 GLN A O 1
ATOM 1663 N N . THR A 1 204 ? 5.055 -14.477 3.365 1 94.75 204 THR A N 1
ATOM 1664 C CA . THR A 1 204 ? 4.059 -15.211 4.133 1 94.75 204 THR A CA 1
ATOM 1665 C C . THR A 1 204 ? 2.648 -14.891 3.645 1 94.75 204 THR A C 1
ATOM 1667 O O . THR A 1 204 ? 1.68 -15.523 4.059 1 94.75 204 THR A O 1
ATOM 1670 N N . VAL A 1 205 ? 2.512 -13.914 2.717 1 93.56 205 VAL A N 1
ATOM 1671 C CA . VAL A 1 205 ? 1.209 -13.688 2.102 1 93.56 205 VAL A CA 1
ATOM 1672 C C . VAL A 1 205 ? 0.768 -14.938 1.344 1 93.56 205 VAL A C 1
ATOM 1674 O O . VAL A 1 205 ? -0.419 -15.266 1.32 1 93.56 205 VAL A O 1
ATOM 1677 N N . ASP A 1 206 ? 1.729 -15.617 0.748 1 97.44 206 ASP A N 1
ATOM 1678 C CA . ASP A 1 206 ? 1.431 -16.844 0.029 1 97.44 206 ASP A CA 1
ATOM 1679 C C . ASP A 1 206 ? 1.054 -17.969 0.996 1 97.44 206 ASP A C 1
ATOM 1681 O O . ASP A 1 206 ? 0.221 -18.812 0.674 1 97.44 206 ASP A O 1
ATOM 1685 N N . ILE A 1 207 ? 1.634 -17.969 2.162 1 98.25 207 ILE A N 1
ATOM 1686 C CA . ILE A 1 207 ? 1.357 -18.984 3.172 1 98.25 207 ILE A CA 1
ATOM 1687 C C . ILE A 1 207 ? -0.076 -18.828 3.678 1 98.25 207 ILE A C 1
ATOM 1689 O O . ILE A 1 207 ? -0.774 -19.828 3.889 1 98.25 207 ILE A O 1
ATOM 1693 N N . TRP A 1 208 ? -0.451 -17.578 3.84 1 96.31 208 TRP A N 1
ATOM 1694 C CA . TRP A 1 208 ? -1.85 -17.312 4.168 1 96.31 208 TRP A CA 1
ATOM 1695 C C . TRP A 1 208 ? -2.775 -17.969 3.143 1 96.31 208 TRP A C 1
ATOM 1697 O O . TRP A 1 208 ? -3.725 -18.672 3.51 1 96.31 208 TRP A O 1
ATOM 1707 N N . SER A 1 209 ? -2.49 -17.781 1.882 1 97.5 209 SER A N 1
ATOM 1708 C CA . SER A 1 209 ? -3.307 -18.359 0.815 1 97.5 209 SER A CA 1
ATOM 1709 C C . SER A 1 209 ? -3.354 -19.875 0.912 1 97.5 209 SER A C 1
ATOM 1711 O O . SER A 1 209 ? -4.41 -20.484 0.729 1 97.5 209 SER A O 1
ATOM 1713 N N . VAL A 1 210 ? -2.242 -20.453 1.207 1 98.62 210 VAL A N 1
ATOM 1714 C CA . VAL A 1 210 ? -2.184 -21.906 1.354 1 98.62 210 VAL A CA 1
ATOM 1715 C C . VAL A 1 210 ? -3.117 -22.359 2.477 1 98.62 210 VAL A C 1
ATOM 1717 O O . VAL A 1 210 ? -3.844 -23.344 2.336 1 98.62 210 VAL A O 1
ATOM 1720 N N . GLY A 1 211 ? -3.053 -21.641 3.615 1 97.62 211 GLY A N 1
ATOM 1721 C CA . GLY A 1 211 ? -3.951 -21.953 4.715 1 97.62 211 GLY A CA 1
ATOM 1722 C C . GLY A 1 211 ? -5.414 -21.906 4.32 1 97.62 211 GLY A C 1
ATOM 1723 O O . GLY A 1 211 ? -6.184 -22.812 4.68 1 97.62 211 GLY A O 1
ATOM 1724 N N . CYS A 1 212 ? -5.781 -20.891 3.586 1 97 212 CYS A N 1
ATOM 1725 C CA . CYS A 1 212 ? -7.152 -20.766 3.107 1 97 212 CYS A CA 1
ATOM 1726 C C . CYS A 1 212 ? -7.523 -21.938 2.205 1 97 212 CYS A C 1
ATOM 1728 O O . CYS A 1 212 ? -8.594 -22.516 2.35 1 97 212 CYS A O 1
ATOM 1730 N N . ILE A 1 213 ? -6.68 -22.266 1.276 1 98.12 213 ILE A N 1
ATOM 1731 C CA . ILE A 1 213 ? -6.93 -23.344 0.322 1 98.12 213 ILE A CA 1
ATOM 1732 C C . ILE A 1 213 ? -7.031 -24.672 1.059 1 98.12 213 ILE A C 1
ATOM 1734 O O . ILE A 1 213 ? -7.926 -25.484 0.784 1 98.12 213 ILE A O 1
ATOM 1738 N N . MET A 1 214 ? -6.109 -24.906 1.979 1 97.44 214 MET A N 1
ATOM 1739 C CA . MET A 1 214 ? -6.129 -26.125 2.768 1 97.44 214 MET A CA 1
ATOM 1740 C C . MET A 1 214 ? -7.441 -26.266 3.535 1 97.44 214 MET A C 1
ATOM 1742 O O . MET A 1 214 ? -8.055 -27.328 3.539 1 97.44 214 MET A O 1
ATOM 1746 N N . ALA A 1 215 ? -7.848 -25.188 4.188 1 94.81 215 ALA A N 1
ATOM 1747 C CA . ALA A 1 215 ? -9.109 -25.203 4.918 1 94.81 215 ALA A CA 1
ATOM 1748 C C . ALA A 1 215 ? -10.273 -25.562 3.996 1 94.81 215 ALA A C 1
ATOM 1750 O O . ALA A 1 215 ? -11.164 -26.328 4.375 1 94.81 215 ALA A O 1
ATOM 1751 N N . GLU A 1 216 ? -10.227 -25 2.836 1 95.31 216 GLU A N 1
ATOM 1752 C CA . GLU A 1 216 ? -11.281 -25.281 1.867 1 95.31 216 GLU A CA 1
ATOM 1753 C C . GLU A 1 216 ? -11.242 -26.75 1.422 1 95.31 216 GLU A C 1
ATOM 1755 O O . GLU A 1 216 ? -12.281 -27.391 1.282 1 95.31 216 GLU A O 1
ATOM 1760 N N . MET A 1 217 ? -10.062 -27.266 1.195 1 96.06 217 MET A N 1
ATOM 1761 C CA . MET A 1 217 ? -9.922 -28.656 0.805 1 96.06 217 MET A CA 1
ATOM 1762 C C . MET A 1 217 ? -10.477 -29.594 1.886 1 96.06 217 MET A C 1
ATOM 1764 O O . MET A 1 217 ? -11.094 -30.609 1.578 1 96.06 217 MET A O 1
ATOM 1768 N N . LEU A 1 218 ? -10.281 -29.25 3.117 1 92.75 218 LEU A N 1
ATOM 1769 C CA . LEU A 1 218 ? -10.688 -30.078 4.242 1 92.75 218 LEU A CA 1
ATOM 1770 C C . LEU A 1 218 ? -12.188 -29.953 4.492 1 92.75 218 LEU A C 1
ATOM 1772 O O . LEU A 1 218 ? -12.859 -30.953 4.773 1 92.75 218 LEU A O 1
ATOM 1776 N N . SER A 1 219 ? -12.734 -28.734 4.363 1 89.94 219 SER A N 1
ATOM 1777 C CA . SER A 1 219 ? -14.109 -28.484 4.77 1 89.94 219 SER A CA 1
ATOM 1778 C C . SER A 1 219 ? -15.062 -28.562 3.578 1 89.94 219 SER A C 1
ATOM 1780 O O . SER A 1 219 ? -16.281 -28.703 3.752 1 89.94 219 SER A O 1
ATOM 1782 N N . GLY A 1 220 ? -14.523 -28.344 2.438 1 91.31 220 GLY A N 1
ATOM 1783 C CA . GLY A 1 220 ? -15.352 -28.281 1.242 1 91.31 220 GLY A CA 1
ATOM 1784 C C . GLY A 1 220 ? -15.945 -26.906 0.996 1 91.31 220 GLY A C 1
ATOM 1785 O O . GLY A 1 220 ? -16.672 -26.703 0.019 1 91.31 220 GLY A O 1
ATOM 1786 N N . LYS A 1 221 ? -15.609 -25.969 1.876 1 92.25 221 LYS A N 1
ATOM 1787 C CA . LYS A 1 221 ? -16.141 -24.625 1.749 1 92.25 221 LYS A CA 1
ATOM 1788 C C . LYS A 1 221 ? -15.047 -23.578 1.88 1 92.25 221 LYS A C 1
ATOM 1790 O O . LYS A 1 221 ? -14.117 -23.734 2.674 1 92.25 221 LYS A O 1
ATOM 1795 N N . THR A 1 222 ? -15.258 -22.547 1.121 1 93.88 222 THR A N 1
ATOM 1796 C CA . THR A 1 222 ? -14.336 -21.422 1.236 1 93.88 222 THR A CA 1
ATOM 1797 C C . THR A 1 222 ? -14.398 -20.812 2.631 1 93.88 222 THR A C 1
ATOM 1799 O O . THR A 1 222 ? -15.484 -20.594 3.172 1 93.88 222 THR A O 1
ATOM 1802 N N . LEU A 1 223 ? -13.281 -20.562 3.211 1 92.88 223 LEU A N 1
ATOM 1803 C CA . LEU A 1 223 ? -13.211 -20.109 4.594 1 92.88 223 LEU A CA 1
ATOM 1804 C C . LEU A 1 223 ? -13.68 -18.672 4.715 1 92.88 223 LEU A C 1
ATOM 1806 O O . LEU A 1 223 ? -14.43 -18.328 5.637 1 92.88 223 LEU A O 1
ATOM 1810 N N . PHE A 1 224 ? -13.164 -17.781 3.852 1 93.25 224 PHE A N 1
ATOM 1811 C CA . PHE A 1 224 ? -13.539 -16.359 3.812 1 93.25 224 PHE A CA 1
ATOM 1812 C C . PHE A 1 224 ? -14.195 -16.016 2.482 1 93.25 224 PHE A C 1
ATOM 1814 O O . PHE A 1 224 ? -13.57 -16.141 1.426 1 93.25 224 PHE A O 1
ATOM 1821 N N . LYS A 1 225 ? -15.352 -15.641 2.533 1 91.94 225 LYS A N 1
ATOM 1822 C CA . LYS A 1 225 ? -16.094 -15.375 1.311 1 91.94 225 LYS A CA 1
ATOM 1823 C C . LYS A 1 225 ? -16.703 -13.969 1.332 1 91.94 225 LYS A C 1
ATOM 1825 O O . LYS A 1 225 ? -17.922 -13.812 1.273 1 91.94 225 LYS A O 1
ATOM 1830 N N . GLY A 1 226 ? -15.781 -13.039 1.377 1 90.12 226 GLY A N 1
ATOM 1831 C CA . GLY A 1 226 ? -16.25 -11.664 1.376 1 90.12 226 GLY A CA 1
ATOM 1832 C C . GLY A 1 226 ? -16.75 -11.203 0.019 1 90.12 226 GLY A C 1
ATOM 1833 O O . GLY A 1 226 ? -16.203 -11.609 -1.015 1 90.12 226 GLY A O 1
ATOM 1834 N N . ASN A 1 227 ? -17.688 -10.281 -0.045 1 86 227 ASN A N 1
ATOM 1835 C CA . ASN A 1 227 ? -18.297 -9.766 -1.268 1 86 227 ASN A CA 1
ATOM 1836 C C . ASN A 1 227 ? -17.484 -8.609 -1.854 1 86 227 ASN A C 1
ATOM 1838 O O . ASN A 1 227 ? -17.641 -8.266 -3.023 1 86 227 ASN A O 1
ATOM 1842 N N . ASP A 1 228 ? -16.719 -7.984 -1.045 1 80.5 228 ASP A N 1
ATOM 1843 C CA . ASP A 1 228 ? -15.766 -6.945 -1.409 1 80.5 228 ASP A CA 1
ATOM 1844 C C . ASP A 1 228 ? -14.594 -6.906 -0.428 1 80.5 228 ASP A C 1
ATOM 1846 O O . ASP A 1 228 ? -14.516 -7.738 0.479 1 80.5 228 ASP A O 1
ATOM 1850 N N . HIS A 1 229 ? -13.711 -5.98 -0.677 1 79.25 229 HIS A N 1
ATOM 1851 C CA . HIS A 1 229 ? -12.492 -5.945 0.12 1 79.25 229 HIS A CA 1
ATOM 1852 C C . HIS A 1 229 ? -12.805 -5.75 1.6 1 79.25 229 HIS A C 1
ATOM 1854 O O . HIS A 1 229 ? -12.211 -6.406 2.457 1 79.25 229 HIS A O 1
ATOM 1860 N N . LEU A 1 230 ? -13.727 -4.863 1.922 1 77.12 230 LEU A N 1
ATOM 1861 C CA . LEU A 1 230 ? -14.055 -4.574 3.312 1 77.12 230 LEU A CA 1
ATOM 1862 C C . LEU A 1 230 ? -14.773 -5.754 3.959 1 77.12 230 LEU A C 1
ATOM 1864 O O . LEU A 1 230 ? -14.5 -6.098 5.109 1 77.12 230 LEU A O 1
ATOM 1868 N N . ASP A 1 231 ? -15.656 -6.289 3.221 1 84.69 231 ASP A N 1
ATOM 1869 C CA . ASP A 1 231 ? -16.359 -7.469 3.713 1 84.69 231 ASP A CA 1
ATOM 1870 C C . ASP A 1 231 ? -15.391 -8.633 3.939 1 84.69 231 ASP A C 1
ATOM 1872 O O . ASP A 1 231 ? -15.531 -9.375 4.91 1 84.69 231 ASP A O 1
ATOM 1876 N N . GLN A 1 232 ? -14.492 -8.789 3.027 1 89.19 232 GLN A N 1
ATOM 1877 C CA . GLN A 1 232 ? -13.484 -9.828 3.182 1 89.19 232 GLN A CA 1
ATOM 1878 C C . GLN A 1 232 ? -12.695 -9.648 4.477 1 89.19 232 GLN A C 1
ATOM 1880 O O . GLN A 1 232 ? -12.492 -10.609 5.223 1 89.19 232 GLN A O 1
ATOM 1885 N N . LEU A 1 233 ? -12.273 -8.414 4.707 1 83.81 233 LEU A N 1
ATOM 1886 C CA . LEU A 1 233 ? -11.539 -8.117 5.934 1 83.81 233 LEU A CA 1
ATOM 1887 C C . LEU A 1 233 ? -12.383 -8.43 7.164 1 83.81 233 LEU A C 1
ATOM 1889 O O . LEU A 1 233 ? -11.883 -8.977 8.148 1 83.81 233 LEU A O 1
ATOM 1893 N N . THR A 1 234 ? -13.625 -8.07 7.098 1 82.75 234 THR A N 1
ATOM 1894 C CA . THR A 1 234 ? -14.539 -8.344 8.203 1 82.75 234 THR A CA 1
ATOM 1895 C C . THR A 1 234 ? -14.648 -9.844 8.461 1 82.75 234 THR A C 1
ATOM 1897 O O . THR A 1 234 ? -14.594 -10.281 9.609 1 82.75 234 THR A O 1
ATOM 1900 N N . GLU A 1 235 ? -14.812 -10.641 7.387 1 88.5 235 GLU A N 1
ATOM 1901 C CA . GLU A 1 235 ? -14.875 -12.094 7.512 1 88.5 235 GLU A CA 1
ATOM 1902 C C . GLU A 1 235 ? -13.602 -12.648 8.156 1 88.5 235 GLU A C 1
ATOM 1904 O O . GLU A 1 235 ? -13.672 -13.531 9.016 1 88.5 235 GLU A O 1
ATOM 1909 N N . ILE A 1 236 ? -12.484 -12.086 7.781 1 89.5 236 ILE A N 1
ATOM 1910 C CA . ILE A 1 236 ? -11.195 -12.516 8.297 1 89.5 236 ILE A CA 1
ATOM 1911 C C . ILE A 1 236 ? -11.109 -12.203 9.789 1 89.5 236 ILE A C 1
ATOM 1913 O O . ILE A 1 236 ? -10.727 -13.055 10.594 1 89.5 236 ILE A O 1
ATOM 1917 N N . MET A 1 237 ? -11.469 -11.023 10.164 1 80.88 237 MET A N 1
ATOM 1918 C CA . MET A 1 237 ? -11.344 -10.57 11.547 1 80.88 237 MET A CA 1
ATOM 1919 C C . MET A 1 237 ? -12.258 -11.375 12.461 1 80.88 237 MET A C 1
ATOM 1921 O O . MET A 1 237 ? -11.938 -11.594 13.633 1 80.88 237 MET A O 1
ATOM 1925 N N . LYS A 1 238 ? -13.359 -11.812 11.969 1 80.31 238 LYS A N 1
ATOM 1926 C CA . LYS A 1 238 ? -14.289 -12.641 12.742 1 80.31 238 LYS A CA 1
ATOM 1927 C C . LYS A 1 238 ? -13.625 -13.938 13.188 1 80.31 238 LYS A C 1
ATOM 1929 O O . LYS A 1 238 ? -13.836 -14.398 14.312 1 80.31 238 LYS A O 1
ATOM 1934 N N . ILE A 1 239 ? -12.805 -14.477 12.328 1 78.75 239 ILE A N 1
ATOM 1935 C CA . ILE A 1 239 ? -12.25 -15.805 12.555 1 78.75 239 ILE A CA 1
ATOM 1936 C C . ILE A 1 239 ? -10.945 -15.688 13.336 1 78.75 239 ILE A C 1
ATOM 1938 O O . ILE A 1 239 ? -10.688 -16.484 14.242 1 78.75 239 ILE A O 1
ATOM 1942 N N . THR A 1 240 ? -10.078 -14.781 12.977 1 75.56 240 THR A N 1
ATOM 1943 C CA . THR A 1 240 ? -8.758 -14.656 13.594 1 75.56 240 THR A CA 1
ATOM 1944 C C . THR A 1 240 ? -8.875 -14.078 15 1 75.56 240 THR A C 1
ATOM 1946 O O . THR A 1 240 ? -7.988 -14.289 15.836 1 75.56 240 THR A O 1
ATOM 1949 N N . GLY A 1 241 ? -9.906 -13.375 15.375 1 61.22 241 GLY A N 1
ATOM 1950 C CA . GLY A 1 241 ? -10.164 -12.859 16.719 1 61.22 241 GLY A CA 1
ATOM 1951 C C . GLY A 1 241 ? -10.805 -13.875 17.641 1 61.22 241 GLY A C 1
ATOM 1952 O O . GLY A 1 241 ? -11.023 -13.602 18.812 1 61.22 241 GLY A O 1
ATOM 1953 N N . THR A 1 242 ? -11.094 -15.094 17.062 1 60.88 242 THR A N 1
ATOM 1954 C CA . THR A 1 242 ? -11.828 -16.078 17.844 1 60.88 242 THR A CA 1
ATOM 1955 C C . THR A 1 242 ? -10.883 -17.109 18.453 1 60.88 242 THR A C 1
ATOM 1957 O O . THR A 1 242 ? -9.836 -17.406 17.891 1 60.88 242 THR A O 1
ATOM 1960 N N . PRO A 1 243 ? -11.336 -17.672 19.578 1 59.69 243 PRO A N 1
ATOM 1961 C CA . PRO A 1 243 ? -10.547 -18.766 20.156 1 59.69 243 PRO A CA 1
ATOM 1962 C C . PRO A 1 243 ? -10.367 -19.938 19.188 1 59.69 243 PRO A C 1
ATOM 1964 O O . PRO A 1 243 ? -11.203 -20.141 18.312 1 59.69 243 PRO A O 1
ATOM 1967 N N . THR A 1 244 ? -9.281 -20.625 19.281 1 64 244 THR A N 1
ATOM 1968 C CA . THR A 1 244 ? -8.898 -21.766 18.469 1 64 244 THR A CA 1
ATOM 1969 C C . THR A 1 244 ? -10.039 -22.766 18.359 1 64 244 THR A C 1
ATOM 1971 O O . THR A 1 244 ? -10.297 -23.312 17.297 1 64 244 THR A O 1
ATOM 1974 N N . GLN A 1 245 ? -10.75 -22.969 19.438 1 65.69 245 GLN A N 1
ATOM 1975 C CA . GLN A 1 245 ? -11.828 -23.953 19.469 1 65.69 245 GLN A CA 1
ATOM 1976 C C . GLN A 1 245 ? -12.938 -23.578 18.484 1 65.69 245 GLN A C 1
ATOM 1978 O O . GLN A 1 245 ? -13.516 -24.453 17.828 1 65.69 245 GLN A O 1
ATOM 1983 N N . ASP A 1 246 ? -13.25 -22.375 18.422 1 64.56 246 ASP A N 1
ATOM 1984 C CA . ASP A 1 246 ? -14.273 -21.906 17.5 1 64.56 246 ASP A CA 1
ATOM 1985 C C . ASP A 1 246 ? -13.836 -22.109 16.047 1 64.56 246 ASP A C 1
ATOM 1987 O O . ASP A 1 246 ? -14.648 -22.438 15.188 1 64.56 246 ASP A O 1
ATOM 1991 N N . PHE A 1 247 ? -12.625 -21.984 15.906 1 64 247 PHE A N 1
ATOM 1992 C CA . PHE A 1 247 ? -12.055 -22.203 14.578 1 64 247 PHE A CA 1
ATOM 1993 C C . PHE A 1 247 ? -12.172 -23.672 14.164 1 64 247 PHE A C 1
ATOM 1995 O O . PHE A 1 247 ? -12.547 -23.969 13.031 1 64 247 PHE A O 1
ATOM 2002 N N . ILE A 1 248 ? -11.82 -24.547 15.094 1 64.75 248 ILE A N 1
ATOM 2003 C CA . ILE A 1 248 ? -11.914 -25.984 14.867 1 64.75 248 ILE A CA 1
ATOM 2004 C C . ILE A 1 248 ? -13.344 -26.359 14.492 1 64.75 248 ILE A C 1
ATOM 2006 O O . ILE A 1 248 ? -13.562 -27.125 13.547 1 64.75 248 ILE A O 1
ATOM 2010 N N . THR A 1 249 ? -14.266 -25.766 15.242 1 65.62 249 THR A N 1
ATOM 2011 C CA . THR A 1 249 ? -15.672 -26.078 15 1 65.62 249 THR A CA 1
ATOM 2012 C C . THR A 1 249 ? -16.078 -25.656 13.586 1 65.62 249 THR A C 1
ATOM 2014 O O . THR A 1 249 ? -16.828 -26.375 12.922 1 65.62 249 THR A O 1
ATOM 2017 N N . LYS A 1 250 ? -15.586 -24.641 13.203 1 64.44 250 LYS A N 1
ATOM 2018 C CA . LYS A 1 250 ? -15.891 -24.156 11.859 1 64.44 250 LYS A CA 1
ATOM 2019 C C . LYS A 1 250 ? -15.328 -25.094 10.789 1 64.44 250 LYS A C 1
ATOM 2021 O O . LYS A 1 250 ? -15.922 -25.25 9.727 1 64.44 250 LYS A O 1
ATOM 2026 N N . LEU A 1 251 ? -14.195 -25.578 11.109 1 64.44 251 LEU A N 1
ATOM 2027 C CA . LEU A 1 251 ? -13.547 -26.484 10.172 1 64.44 251 LEU A CA 1
ATOM 2028 C C . LEU A 1 251 ? -14.188 -27.859 10.211 1 64.44 251 LEU A C 1
ATOM 2030 O O . LEU A 1 251 ? -14.195 -28.578 9.211 1 64.44 251 LEU A O 1
ATOM 2034 N N . GLN A 1 252 ? -14.609 -28.328 11.484 1 62.5 252 GLN A N 1
ATOM 2035 C CA . GLN A 1 252 ? -15.156 -29.656 11.695 1 62.5 252 GLN A CA 1
ATOM 2036 C C . GLN A 1 252 ? -16.609 -29.734 11.234 1 62.5 252 GLN A C 1
ATOM 2038 O O . GLN A 1 252 ? -17.172 -30.828 11.102 1 62.5 252 GLN A O 1
ATOM 2043 N N . SER A 1 253 ? -17.312 -28.609 11.195 1 51.31 253 SER A N 1
ATOM 2044 C CA . SER A 1 253 ? -18.734 -28.875 10.93 1 51.31 253 SER A CA 1
ATOM 2045 C C . SER A 1 253 ? -18.891 -29.953 9.867 1 51.31 253 SER A C 1
ATOM 2047 O O . SER A 1 253 ? -20 -30.469 9.672 1 51.31 253 SER A O 1
ATOM 2049 N N . GLN A 1 254 ? -18.047 -29.969 8.844 1 48.38 254 GLN A N 1
ATOM 2050 C CA . GLN A 1 254 ? -18.406 -31.094 7.973 1 48.38 254 GLN A CA 1
ATOM 2051 C C . GLN A 1 254 ? -17.828 -32.406 8.5 1 48.38 254 GLN A C 1
ATOM 2053 O O . GLN A 1 254 ? -17 -32.406 9.406 1 48.38 254 GLN A O 1
ATOM 2058 N N . ASP A 1 255 ? -18.172 -33.75 7.816 1 44.5 255 ASP A N 1
ATOM 2059 C CA . ASP A 1 255 ? -18.125 -35.188 8.07 1 44.5 255 ASP A CA 1
ATOM 2060 C C . ASP A 1 255 ? -16.719 -35.625 8.484 1 44.5 255 ASP A C 1
ATOM 2062 O O . ASP A 1 255 ? -16.344 -36.781 8.305 1 44.5 255 ASP A O 1
ATOM 2066 N N . VAL A 1 256 ? -15.844 -34.688 8.82 1 47.22 256 VAL A N 1
ATOM 2067 C CA . VAL A 1 256 ? -14.539 -35.312 8.969 1 47.22 256 VAL A CA 1
ATOM 2068 C C . VAL A 1 256 ? -14.477 -36.062 10.305 1 47.22 256 VAL A C 1
ATOM 2070 O O . VAL A 1 256 ? -14.641 -35.438 11.367 1 47.22 256 VAL A O 1
ATOM 2073 N N . SER A 1 257 ? -14.82 -37.281 10.328 1 43.78 257 SER A N 1
ATOM 2074 C CA . SER A 1 257 ? -14.898 -38.281 11.391 1 43.78 257 SER A CA 1
ATOM 2075 C C . SER A 1 257 ? -13.609 -38.312 12.195 1 43.78 257 SER A C 1
ATOM 2077 O O . SER A 1 257 ? -13.609 -38.781 13.344 1 43.78 257 SER A O 1
ATOM 2079 N N . HIS A 1 258 ? -12.328 -38.312 11.57 1 50.47 258 HIS A N 1
ATOM 2080 C CA . HIS A 1 258 ? -11.211 -38.75 12.398 1 50.47 258 HIS A CA 1
ATOM 2081 C C . HIS A 1 258 ? -10.562 -37.562 13.117 1 50.47 258 HIS A C 1
ATOM 2083 O O . HIS A 1 258 ? -9.875 -36.75 12.484 1 50.47 258 HIS A O 1
ATOM 2089 N N . THR A 1 259 ? -10.836 -37.375 14.383 1 52.28 259 THR A N 1
ATOM 2090 C CA . THR A 1 259 ? -10.555 -36.312 15.359 1 52.28 259 THR A CA 1
ATOM 2091 C C . THR A 1 259 ? -9.07 -35.969 15.367 1 52.28 259 THR A C 1
ATOM 2093 O O . THR A 1 259 ? -8.719 -34.781 15.391 1 52.28 259 THR A O 1
ATOM 2096 N N . SER A 1 260 ? -8.195 -37 15.375 1 53.81 260 SER A N 1
ATOM 2097 C CA . SER A 1 260 ? -6.777 -36.719 15.586 1 53.81 260 SER A CA 1
ATOM 2098 C C . SER A 1 260 ? -6.168 -36.031 14.375 1 53.81 260 SER A C 1
ATOM 2100 O O . SER A 1 260 ? -5.41 -35.062 14.523 1 53.81 260 SER A O 1
ATOM 2102 N N . THR A 1 261 ? -6.457 -36.562 13.195 1 55.41 261 THR A N 1
ATOM 2103 C CA . THR A 1 261 ? -5.895 -36 11.977 1 55.41 261 THR A CA 1
ATOM 2104 C C . THR A 1 261 ? -6.414 -34.594 11.75 1 55.41 261 THR A C 1
ATOM 2106 O O . THR A 1 261 ? -5.668 -33.719 11.312 1 55.41 261 THR A O 1
ATOM 2109 N N . VAL A 1 262 ? -7.543 -34.406 12.258 1 64.12 262 VAL A N 1
ATOM 2110 C CA . VAL A 1 262 ? -8.141 -33.094 12.102 1 64.12 262 VAL A CA 1
ATOM 2111 C C . VAL A 1 262 ? -7.426 -32.094 13 1 64.12 262 VAL A C 1
ATOM 2113 O O . VAL A 1 262 ? -7.168 -30.953 12.594 1 64.12 262 VAL A O 1
ATOM 2116 N N . LEU A 1 263 ? -6.93 -32.688 14.148 1 71.56 263 LEU A N 1
ATOM 2117 C CA . LEU A 1 263 ? -6.254 -31.812 15.078 1 71.56 263 LEU A CA 1
ATOM 2118 C C . LEU A 1 263 ? -4.906 -31.359 14.523 1 71.56 263 LEU A C 1
ATOM 2120 O O . LEU A 1 263 ? -4.52 -30.203 14.68 1 71.56 263 LEU A O 1
ATOM 2124 N N . THR A 1 264 ? -4.273 -32.344 13.844 1 84.5 264 THR A N 1
ATOM 2125 C CA . THR A 1 264 ? -2.973 -31.984 13.289 1 84.5 264 THR A CA 1
ATOM 2126 C C . THR A 1 264 ? -3.131 -31.016 12.125 1 84.5 264 THR A C 1
ATOM 2128 O O . THR A 1 264 ? -2.344 -30.078 11.977 1 84.5 264 THR A O 1
ATOM 2131 N N . ALA A 1 265 ? -4.176 -31.25 11.367 1 89.81 265 ALA A N 1
ATOM 2132 C CA . ALA A 1 265 ? -4.445 -30.359 10.242 1 89.81 265 ALA A CA 1
ATOM 2133 C C . ALA A 1 265 ? -4.777 -28.938 10.727 1 89.81 265 ALA A C 1
ATOM 2135 O O . ALA A 1 265 ? -4.309 -27.953 10.156 1 89.81 265 ALA A O 1
ATOM 2136 N N . VAL A 1 266 ? -5.492 -28.906 11.773 1 88 266 VAL A N 1
ATOM 2137 C CA . VAL A 1 266 ? -5.902 -27.625 12.352 1 88 266 VAL A CA 1
ATOM 2138 C C . VAL A 1 266 ? -4.676 -26.875 12.859 1 88 266 VAL A C 1
ATOM 2140 O O . VAL A 1 266 ? -4.578 -25.656 12.695 1 88 266 VAL A O 1
ATOM 2143 N N . THR A 1 267 ? -3.764 -27.625 13.414 1 88.81 267 THR A N 1
ATOM 2144 C CA . THR A 1 267 ? -2.537 -27 13.906 1 88.81 267 THR A CA 1
ATOM 2145 C C . THR A 1 267 ? -1.754 -26.359 12.766 1 88.81 267 THR A C 1
ATOM 2147 O O . THR A 1 267 ? -1.211 -25.266 12.922 1 88.81 267 THR A O 1
ATOM 2150 N N . VAL A 1 268 ? -1.729 -27.031 11.641 1 94.31 268 VAL A N 1
ATOM 2151 C CA . VAL A 1 268 ? -1.03 -26.5 10.469 1 94.31 268 VAL A CA 1
ATOM 2152 C C . VAL A 1 268 ? -1.7 -25.203 10.008 1 94.31 268 VAL A C 1
ATOM 2154 O O . VAL A 1 268 ? -1.032 -24.188 9.812 1 94.31 268 VAL A O 1
ATOM 2157 N N . ILE A 1 269 ? -2.994 -25.219 9.938 1 94.25 269 ILE A N 1
ATOM 2158 C CA . ILE A 1 269 ? -3.766 -24.062 9.453 1 94.25 269 ILE A CA 1
ATOM 2159 C C . ILE A 1 269 ? -3.602 -22.891 10.422 1 94.25 269 ILE A C 1
ATOM 2161 O O . ILE A 1 269 ? -3.473 -21.75 9.992 1 94.25 269 ILE A O 1
ATOM 2165 N N . GLU A 1 270 ? -3.486 -23.156 11.641 1 90.31 270 GLU A N 1
ATOM 2166 C CA . GLU A 1 270 ? -3.365 -22.125 12.664 1 90.31 270 GLU A CA 1
ATOM 2167 C C . GLU A 1 270 ? -2.025 -21.406 12.562 1 90.31 270 GLU A C 1
ATOM 2169 O O . GLU A 1 270 ? -1.912 -20.25 12.945 1 90.31 270 GLU A O 1
ATOM 2174 N N . CYS A 1 271 ? -1.028 -22.109 12.016 1 93.62 271 CYS A N 1
ATOM 2175 C CA . CYS A 1 271 ? 0.277 -21.484 11.844 1 93.62 271 CYS A CA 1
ATOM 2176 C C . CYS A 1 271 ? 0.319 -20.656 10.562 1 93.62 271 CYS A C 1
ATOM 2178 O O . CYS A 1 271 ? 1.211 -19.812 10.391 1 93.62 271 CYS A O 1
ATOM 2180 N N . MET A 1 272 ? -0.664 -20.859 9.711 1 96.12 272 MET A N 1
ATOM 2181 C CA . MET A 1 272 ? -0.667 -20.188 8.414 1 96.12 272 MET A CA 1
ATOM 2182 C C . MET A 1 272 ? -1.606 -18.984 8.414 1 96.12 272 MET A C 1
ATOM 2184 O O . MET A 1 272 ? -1.33 -17.984 7.77 1 96.12 272 MET A O 1
ATOM 2188 N N . LEU A 1 273 ? -2.686 -19.125 9.188 1 93.62 273 LEU A N 1
ATOM 2189 C CA . LEU A 1 273 ? -3.729 -18.094 9.172 1 93.62 273 LEU A CA 1
ATOM 2190 C C . LEU A 1 273 ? -3.617 -17.188 10.391 1 93.62 273 LEU A C 1
ATOM 2192 O O . LEU A 1 273 ? -4.547 -17.109 11.195 1 93.62 273 LEU A O 1
ATOM 2196 N N . LEU A 1 274 ? -2.471 -16.547 10.43 1 88.88 274 LEU A N 1
ATOM 2197 C CA . LEU A 1 274 ? -2.217 -15.562 11.477 1 88.88 274 LEU A CA 1
ATOM 2198 C C . LEU A 1 274 ? -2.254 -14.148 10.906 1 88.88 274 LEU A C 1
ATOM 2200 O O . LEU A 1 274 ? -1.723 -13.891 9.82 1 88.88 274 LEU A O 1
ATOM 2204 N N . LEU A 1 275 ? -2.891 -13.234 11.594 1 84.38 275 LEU A N 1
ATOM 2205 C CA . LEU A 1 275 ? -3.023 -11.859 11.117 1 84.38 275 LEU A CA 1
ATOM 2206 C C . LEU A 1 275 ? -1.659 -11.188 11.016 1 84.38 275 LEU A C 1
ATOM 2208 O O . LEU A 1 275 ? -1.411 -10.422 10.078 1 84.38 275 LEU A O 1
ATOM 2212 N N . ASP A 1 276 ? -0.825 -11.469 11.992 1 82.06 276 ASP A N 1
ATOM 2213 C CA . ASP A 1 276 ? 0.527 -10.922 11.945 1 82.06 276 ASP A CA 1
ATOM 2214 C C . ASP A 1 276 ? 1.407 -11.711 10.977 1 82.06 276 ASP A C 1
ATOM 2216 O O . ASP A 1 276 ? 1.744 -12.867 11.234 1 82.06 276 ASP A O 1
ATOM 2220 N N . PRO A 1 277 ? 1.845 -11.094 9.906 1 86.5 277 PRO A N 1
ATOM 2221 C CA . PRO A 1 277 ? 2.641 -11.828 8.922 1 86.5 277 PRO A CA 1
ATOM 2222 C C . PRO A 1 277 ? 3.951 -12.359 9.5 1 86.5 277 PRO A C 1
ATOM 2224 O O . PRO A 1 277 ? 4.449 -13.398 9.047 1 86.5 277 PRO A O 1
ATOM 2227 N N . GLU A 1 278 ? 4.504 -11.719 10.477 1 85 278 GLU A N 1
ATOM 2228 C CA . GLU A 1 278 ? 5.785 -12.117 11.055 1 85 278 GLU A CA 1
ATOM 2229 C C . GLU A 1 278 ? 5.645 -13.383 11.898 1 85 278 GLU A C 1
ATOM 2231 O O . GLU A 1 278 ? 6.633 -14.062 12.18 1 85 278 GLU A O 1
ATOM 2236 N N . SER A 1 279 ? 4.43 -13.633 12.297 1 88.75 279 SER A N 1
ATOM 2237 C CA . SER A 1 279 ? 4.188 -14.805 13.133 1 88.75 279 SER A CA 1
ATOM 2238 C C . SER A 1 279 ? 3.818 -16.016 12.289 1 88.75 279 SER A C 1
ATOM 2240 O O . SER A 1 279 ? 3.75 -17.141 12.797 1 88.75 279 SER A O 1
ATOM 2242 N N . ARG A 1 280 ? 3.551 -15.82 10.992 1 93.25 280 ARG A N 1
ATOM 2243 C CA . ARG A 1 280 ? 3.217 -16.938 10.117 1 93.25 280 ARG A CA 1
ATOM 2244 C C . ARG A 1 280 ? 4.449 -17.781 9.812 1 93.25 280 ARG A C 1
ATOM 2246 O O . ARG A 1 280 ? 5.555 -17.25 9.68 1 93.25 280 ARG A O 1
ATOM 2253 N N . VAL A 1 281 ? 4.227 -19 9.664 1 96.44 281 VAL A N 1
ATOM 2254 C CA . VAL A 1 281 ? 5.316 -19.906 9.289 1 96.44 281 VAL A CA 1
ATOM 2255 C C . VAL A 1 281 ? 5.754 -19.625 7.855 1 96.44 281 VAL A C 1
ATOM 2257 O O . VAL A 1 281 ? 4.945 -19.219 7.02 1 96.44 281 VAL A O 1
ATOM 2260 N N . MET A 1 282 ? 7.016 -19.812 7.586 1 97.38 282 MET A N 1
ATOM 2261 C CA . MET A 1 282 ? 7.527 -19.766 6.219 1 97.38 282 MET A CA 1
ATOM 2262 C C . MET A 1 282 ? 7.352 -21.109 5.531 1 97.38 282 MET A C 1
ATOM 2264 O O . MET A 1 282 ? 7.113 -22.125 6.195 1 97.38 282 MET A O 1
ATOM 2268 N N . ALA A 1 283 ? 7.449 -21.094 4.199 1 98.25 283 ALA A N 1
ATOM 2269 C CA . ALA A 1 283 ? 7.242 -22.328 3.447 1 98.25 283 ALA A CA 1
ATOM 2270 C C . ALA A 1 283 ? 8.18 -23.438 3.936 1 98.25 283 ALA A C 1
ATOM 2272 O O . ALA A 1 283 ? 7.738 -24.547 4.195 1 98.25 283 ALA A O 1
ATOM 2273 N N . ALA A 1 284 ? 9.453 -23.078 4.098 1 97.38 284 ALA A N 1
ATOM 2274 C CA . ALA A 1 284 ? 10.438 -24.062 4.531 1 97.38 284 ALA A CA 1
ATOM 2275 C C . ALA A 1 284 ? 10.102 -24.625 5.91 1 97.38 284 ALA A C 1
ATOM 2277 O O . ALA A 1 284 ? 10.219 -25.828 6.156 1 97.38 284 ALA A O 1
ATOM 2278 N N . GLU A 1 285 ? 9.711 -23.781 6.844 1 97.5 285 GLU A N 1
ATOM 2279 C CA . GLU A 1 285 ? 9.328 -24.188 8.188 1 97.5 285 GLU A CA 1
ATOM 2280 C C . GLU A 1 285 ? 8.078 -25.062 8.156 1 97.5 285 GLU A C 1
ATOM 2282 O O . GLU A 1 285 ? 7.992 -26.062 8.883 1 97.5 285 GLU A O 1
ATOM 2287 N N . ALA A 1 286 ? 7.141 -24.672 7.316 1 97.88 286 ALA A N 1
ATOM 2288 C CA . ALA A 1 286 ? 5.891 -25.406 7.215 1 97.88 286 ALA A CA 1
ATOM 2289 C C . ALA A 1 286 ? 6.137 -26.828 6.719 1 97.88 286 ALA A C 1
ATOM 2291 O O . ALA A 1 286 ? 5.5 -27.781 7.191 1 97.88 286 ALA A O 1
ATOM 2292 N N . LEU A 1 287 ? 7.047 -27.016 5.762 1 98.12 287 LEU A N 1
ATOM 2293 C CA . LEU A 1 287 ? 7.379 -28.328 5.203 1 98.12 287 LEU A CA 1
ATOM 2294 C C . LEU A 1 287 ? 7.852 -29.281 6.293 1 98.12 287 LEU A C 1
ATOM 2296 O O . LEU A 1 287 ? 7.652 -30.5 6.191 1 98.12 287 LEU A O 1
ATOM 2300 N N . ALA A 1 288 ? 8.406 -28.734 7.348 1 96.75 288 ALA A N 1
ATOM 2301 C CA . ALA A 1 288 ? 9.023 -29.547 8.391 1 96.75 288 ALA A CA 1
ATOM 2302 C C . ALA A 1 288 ? 8.016 -29.922 9.469 1 96.75 288 ALA A C 1
ATOM 2304 O O . ALA A 1 288 ? 8.336 -30.656 10.406 1 96.75 288 ALA A O 1
ATOM 2305 N N . LEU A 1 289 ? 6.812 -29.453 9.383 1 95.88 289 LEU A N 1
ATOM 2306 C CA . LEU A 1 289 ? 5.793 -29.812 10.359 1 95.88 289 LEU A CA 1
ATOM 2307 C C . LEU A 1 289 ? 5.473 -31.297 10.305 1 95.88 289 LEU A C 1
ATOM 2309 O O . LEU A 1 289 ? 5.453 -31.891 9.219 1 95.88 289 LEU A O 1
ATOM 2313 N N . PRO A 1 290 ? 5.098 -31.906 11.453 1 94.81 290 PRO A N 1
ATOM 2314 C CA . PRO A 1 290 ? 4.84 -33.344 11.531 1 94.81 290 PRO A CA 1
ATOM 2315 C C . PRO A 1 290 ? 3.703 -33.781 10.609 1 94.81 290 PRO A C 1
ATOM 2317 O O . PRO A 1 290 ? 3.693 -34.938 10.133 1 94.81 290 PRO A O 1
ATOM 2320 N N . TYR A 1 291 ? 2.877 -32.969 10.289 1 94.94 291 TYR A N 1
ATOM 2321 C CA . TYR A 1 291 ? 1.716 -33.25 9.453 1 94.94 291 TYR A CA 1
ATOM 2322 C C . TYR A 1 291 ? 2.141 -33.75 8.078 1 94.94 291 TYR A C 1
ATOM 2324 O O . TYR A 1 291 ? 1.431 -34.531 7.445 1 94.94 291 TYR A O 1
ATOM 2332 N N . PHE A 1 292 ? 3.324 -33.406 7.633 1 96.25 292 PHE A N 1
ATOM 2333 C CA . PHE A 1 292 ? 3.744 -33.719 6.277 1 96.25 292 PHE A CA 1
ATOM 2334 C C . PHE A 1 292 ? 4.816 -34.812 6.285 1 96.25 292 PHE A C 1
ATOM 2336 O O . PHE A 1 292 ? 5.395 -35.125 5.246 1 96.25 292 PHE A O 1
ATOM 2343 N N . SER A 1 293 ? 5.09 -35.469 7.391 1 94.88 293 SER A N 1
ATOM 2344 C CA . SER A 1 293 ? 6.223 -36.375 7.578 1 94.88 293 SER A CA 1
ATOM 2345 C C . SER A 1 293 ? 6.145 -37.562 6.633 1 94.88 293 SER A C 1
ATOM 2347 O O . SER A 1 293 ? 7.168 -38.031 6.141 1 94.88 293 SER A O 1
ATOM 2349 N N . GLU A 1 294 ? 4.957 -38 6.359 1 93.88 294 GLU A N 1
ATOM 2350 C CA . GLU A 1 294 ? 4.781 -39.188 5.543 1 93.88 294 GLU A CA 1
ATOM 2351 C C . GLU A 1 294 ? 5.199 -38.938 4.098 1 93.88 294 GLU A C 1
ATOM 2353 O O . GLU A 1 294 ? 5.637 -39.875 3.406 1 93.88 294 GLU A O 1
ATOM 2358 N N . PHE A 1 295 ? 5.156 -37.719 3.637 1 94.31 295 PHE A N 1
ATOM 2359 C CA . PHE A 1 295 ? 5.391 -37.406 2.232 1 94.31 295 PHE A CA 1
ATOM 2360 C C . PHE A 1 295 ? 6.707 -36.656 2.061 1 94.31 295 PHE A C 1
ATOM 2362 O O . PHE A 1 295 ? 7.176 -36.469 0.937 1 94.31 295 PHE A O 1
ATOM 2369 N N . ARG A 1 296 ? 7.258 -36.281 3.119 1 95.94 296 ARG A N 1
ATOM 2370 C CA . ARG A 1 296 ? 8.352 -35.344 3.037 1 95.94 296 ARG A CA 1
ATOM 2371 C C . ARG A 1 296 ? 9.594 -35.969 2.428 1 95.94 296 ARG A C 1
ATOM 2373 O O . ARG A 1 296 ? 10.008 -37.062 2.836 1 95.94 296 ARG A O 1
ATOM 2380 N N . GLU A 1 297 ? 10.141 -35.375 1.474 1 96.44 297 GLU A N 1
ATOM 2381 C CA . GLU A 1 297 ? 11.422 -35.688 0.854 1 96.44 297 GLU A CA 1
ATOM 2382 C C . GLU A 1 297 ? 12.336 -34.469 0.831 1 96.44 297 GLU A C 1
ATOM 2384 O O . GLU A 1 297 ? 12.414 -33.75 -0.178 1 96.44 297 GLU A O 1
ATOM 2389 N N . PRO A 1 298 ? 13.117 -34.281 1.861 1 95.88 298 PRO A N 1
ATOM 2390 C CA . PRO A 1 298 ? 13.906 -33.062 2.021 1 95.88 298 PRO A CA 1
ATOM 2391 C C . PRO A 1 298 ? 14.828 -32.812 0.834 1 95.88 298 PRO A C 1
ATOM 2393 O O . PRO A 1 298 ? 15.062 -31.641 0.477 1 95.88 298 PRO A O 1
ATOM 2396 N N . GLU A 1 299 ? 15.297 -33.812 0.191 1 96.12 299 GLU A N 1
ATOM 2397 C CA . GLU A 1 299 ? 16.219 -33.656 -0.931 1 96.12 299 GLU A CA 1
ATOM 2398 C C . GLU A 1 299 ? 15.523 -33.031 -2.139 1 96.12 299 GLU A C 1
ATOM 2400 O O . GLU A 1 299 ? 16.172 -32.438 -2.994 1 96.12 299 GLU A O 1
ATOM 2405 N N . GLU A 1 300 ? 14.203 -33.156 -2.189 1 96.44 300 GLU A N 1
ATOM 2406 C CA . GLU A 1 300 ? 13.422 -32.625 -3.305 1 96.44 300 GLU A CA 1
ATOM 2407 C C . GLU A 1 300 ? 12.938 -31.219 -3.014 1 96.44 300 GLU A C 1
ATOM 2409 O O . GLU A 1 300 ? 12.359 -30.562 -3.885 1 96.44 300 GLU A O 1
ATOM 2414 N N . GLU A 1 301 ? 13.117 -30.766 -1.808 1 98.12 301 GLU A N 1
ATOM 2415 C CA . GLU A 1 301 ? 12.758 -29.406 -1.412 1 98.12 301 GLU A CA 1
ATOM 2416 C C . GLU A 1 301 ? 13.852 -28.422 -1.785 1 98.12 301 GLU A C 1
ATOM 2418 O O . GLU A 1 301 ? 14.531 -27.875 -0.91 1 98.12 301 GLU A O 1
ATOM 2423 N N . THR A 1 302 ? 13.922 -28.078 -3.086 1 98 302 THR A N 1
ATOM 2424 C CA . THR A 1 302 ? 15.055 -27.344 -3.635 1 98 302 THR A CA 1
ATOM 2425 C C . THR A 1 302 ? 14.82 -25.828 -3.551 1 98 302 THR A C 1
ATOM 2427 O O . THR A 1 302 ? 13.711 -25.391 -3.252 1 98 302 THR A O 1
ATOM 2430 N N . GLU A 1 303 ? 15.852 -25.094 -3.693 1 97.88 303 GLU A N 1
ATOM 2431 C CA . GLU A 1 303 ? 15.836 -23.641 -3.768 1 97.88 303 GLU A CA 1
ATOM 2432 C C . GLU A 1 303 ? 16.234 -23.141 -5.16 1 97.88 303 GLU A C 1
ATOM 2434 O O . GLU A 1 303 ? 16.969 -23.828 -5.875 1 97.88 303 GLU A O 1
ATOM 2439 N N . ALA A 1 304 ? 15.695 -22.047 -5.504 1 97.31 304 ALA A N 1
ATOM 2440 C CA . ALA A 1 304 ? 16 -21.453 -6.801 1 97.31 304 ALA A CA 1
ATOM 2441 C C . ALA A 1 304 ? 17.203 -20.5 -6.699 1 97.31 304 ALA A C 1
ATOM 2443 O O . ALA A 1 304 ? 17.578 -20.094 -5.598 1 97.31 304 ALA A O 1
ATOM 2444 N N . GLN A 1 305 ? 17.781 -20.266 -7.883 1 96.44 305 GLN A N 1
ATOM 2445 C CA . GLN A 1 305 ? 18.688 -19.141 -7.961 1 96.44 305 GLN A CA 1
ATOM 2446 C C . GLN A 1 305 ? 17.953 -17.812 -7.754 1 96.44 305 GLN A C 1
ATOM 2448 O O . GLN A 1 305 ? 16.797 -17.672 -8.18 1 96.44 305 GLN A O 1
ATOM 2453 N N . PRO A 1 306 ? 18.625 -16.922 -7.18 1 95.06 306 PRO A N 1
ATOM 2454 C CA . PRO A 1 306 ? 17.969 -15.617 -7.012 1 95.06 306 PRO A CA 1
ATOM 2455 C C . PRO A 1 306 ? 17.562 -14.992 -8.344 1 95.06 306 PRO A C 1
ATOM 2457 O O . PRO A 1 306 ? 18.297 -15.094 -9.328 1 95.06 306 PRO A O 1
ATOM 2460 N N . TYR A 1 307 ? 16.406 -14.453 -8.375 1 94.81 307 TYR A N 1
ATOM 2461 C CA . TYR A 1 307 ? 15.906 -13.742 -9.547 1 94.81 307 TYR A CA 1
ATOM 2462 C C . TYR A 1 307 ? 16.484 -12.336 -9.617 1 94.81 307 TYR A C 1
ATOM 2464 O O . TYR A 1 307 ? 16.562 -11.633 -8.609 1 94.81 307 TYR A O 1
ATOM 2472 N N . ASP A 1 308 ? 16.953 -11.93 -10.773 1 92.12 308 ASP A N 1
ATOM 2473 C CA . ASP A 1 308 ? 17.5 -10.594 -10.984 1 92.12 308 ASP A CA 1
ATOM 2474 C C . ASP A 1 308 ? 16.391 -9.57 -11.18 1 92.12 308 ASP A C 1
ATOM 2476 O O . ASP A 1 308 ? 15.781 -9.5 -12.258 1 92.12 308 ASP A O 1
ATOM 2480 N N . HIS A 1 309 ? 16.203 -8.688 -10.219 1 87.75 309 HIS A N 1
ATOM 2481 C CA . HIS A 1 309 ? 15.109 -7.719 -10.242 1 87.75 309 HIS A CA 1
ATOM 2482 C C . HIS A 1 309 ? 15.57 -6.379 -10.805 1 87.75 309 HIS A C 1
ATOM 2484 O O . HIS A 1 309 ? 14.828 -5.398 -10.781 1 87.75 309 HIS A O 1
ATOM 2490 N N . SER A 1 310 ? 16.688 -6.211 -11.281 1 85.38 310 SER A N 1
ATOM 2491 C CA . SER A 1 310 ? 17.281 -4.934 -11.648 1 85.38 310 SER A CA 1
ATOM 2492 C C . SER A 1 310 ? 16.438 -4.199 -12.672 1 85.38 310 SER A C 1
ATOM 2494 O O . SER A 1 310 ? 16.141 -3.01 -12.516 1 85.38 310 SER A O 1
ATOM 2496 N N . VAL A 1 311 ? 15.945 -4.883 -13.641 1 84.94 311 VAL A N 1
ATOM 2497 C CA . VAL A 1 311 ? 15.156 -4.254 -14.703 1 84.94 311 VAL A CA 1
ATOM 2498 C C . VAL A 1 311 ? 13.758 -3.945 -14.18 1 84.94 311 VAL A C 1
ATOM 2500 O O . VAL A 1 311 ? 13.211 -2.875 -14.461 1 84.94 311 VAL A O 1
ATOM 2503 N N . ASP A 1 312 ? 13.289 -4.805 -13.375 1 81.62 312 ASP A N 1
ATOM 2504 C CA . ASP A 1 312 ? 11.945 -4.66 -12.828 1 81.62 312 ASP A CA 1
ATOM 2505 C C . ASP A 1 312 ? 11.82 -3.381 -12 1 81.62 312 ASP A C 1
ATOM 2507 O O . ASP A 1 312 ? 10.758 -2.756 -11.969 1 81.62 312 ASP A O 1
ATOM 2511 N N . ASN A 1 313 ? 12.852 -3.053 -11.375 1 74.5 313 ASN A N 1
ATOM 2512 C CA . ASN A 1 313 ? 12.844 -1.929 -10.445 1 74.5 313 ASN A CA 1
ATOM 2513 C C . ASN A 1 313 ? 13.234 -0.625 -11.133 1 74.5 313 ASN A C 1
ATOM 2515 O O . ASN A 1 313 ? 13.273 0.431 -10.5 1 74.5 313 ASN A O 1
ATOM 2519 N N . SER A 1 314 ? 13.375 -0.69 -12.422 1 75.62 314 SER A N 1
ATOM 2520 C CA . SER A 1 314 ? 13.773 0.499 -13.172 1 75.62 314 SER A CA 1
ATOM 2521 C C . SER A 1 314 ? 12.555 1.245 -13.711 1 75.62 314 SER A C 1
ATOM 2523 O O . SER A 1 314 ? 11.484 0.651 -13.898 1 75.62 314 SER A O 1
ATOM 2525 N N . ASP A 1 315 ? 12.641 2.5 -13.758 1 76.06 315 ASP A N 1
ATOM 2526 C CA . ASP A 1 315 ? 11.641 3.316 -14.43 1 76.06 315 ASP A CA 1
ATOM 2527 C C . ASP A 1 315 ? 11.969 3.463 -15.922 1 76.06 315 ASP A C 1
ATOM 2529 O O . ASP A 1 315 ? 12.812 4.277 -16.297 1 76.06 315 ASP A O 1
ATOM 2533 N N . LEU A 1 316 ? 11.344 2.682 -16.656 1 87 316 LEU A N 1
ATOM 2534 C CA . LEU A 1 316 ? 11.617 2.658 -18.094 1 87 316 LEU A CA 1
ATOM 2535 C C . LEU A 1 316 ? 10.422 3.172 -18.891 1 87 316 LEU A C 1
ATOM 2537 O O . LEU A 1 316 ? 9.281 3.098 -18.422 1 87 316 LEU A O 1
ATOM 2541 N N . SER A 1 317 ? 10.703 3.77 -19.969 1 89.25 317 SER A N 1
ATOM 2542 C CA . SER A 1 317 ? 9.641 4.168 -20.891 1 89.25 317 SER A CA 1
ATOM 2543 C C . SER A 1 317 ? 8.992 2.955 -21.547 1 89.25 317 SER A C 1
ATOM 2545 O O . SER A 1 317 ? 9.523 1.848 -21.484 1 89.25 317 SER A O 1
ATOM 2547 N N . LEU A 1 318 ? 7.863 3.215 -22.125 1 93.38 318 LEU A N 1
ATOM 2548 C CA . LEU A 1 318 ? 7.152 2.16 -22.844 1 93.38 318 LEU A CA 1
ATOM 2549 C C . LEU A 1 318 ? 8.039 1.526 -23.906 1 93.38 318 LEU A C 1
ATOM 2551 O O . LEU A 1 318 ? 8.086 0.301 -24.031 1 93.38 318 LEU A O 1
ATOM 2555 N N . GLU A 1 319 ? 8.758 2.338 -24.641 1 95 319 GLU A N 1
ATOM 2556 C CA . GLU A 1 319 ? 9.625 1.854 -25.703 1 95 319 GLU A CA 1
ATOM 2557 C C . GLU A 1 319 ? 10.75 0.985 -25.156 1 95 319 GLU A C 1
ATOM 2559 O O . GLU A 1 319 ? 11.133 -0.014 -25.766 1 95 319 GLU A O 1
ATOM 2564 N N . GLN A 1 320 ? 11.234 1.333 -24.078 1 94.94 320 GLN A N 1
ATOM 2565 C CA . GLN A 1 320 ? 12.305 0.555 -23.469 1 94.94 320 GLN A CA 1
ATOM 2566 C C . GLN A 1 320 ? 11.789 -0.804 -23 1 94.94 320 GLN A C 1
ATOM 2568 O O . GLN A 1 320 ? 12.469 -1.82 -23.156 1 94.94 320 GLN A O 1
ATOM 2573 N N . TRP A 1 321 ? 10.594 -0.802 -22.422 1 96.06 321 TRP A N 1
ATOM 2574 C CA . TRP A 1 321 ? 9.984 -2.064 -22.031 1 96.06 321 TRP A CA 1
ATOM 2575 C C . TRP A 1 321 ? 9.773 -2.977 -23.234 1 96.06 321 TRP A C 1
ATOM 2577 O O . TRP A 1 321 ? 10.047 -4.18 -23.156 1 96.06 321 TRP A O 1
ATOM 2587 N N . LYS A 1 322 ? 9.312 -2.42 -24.281 1 96.62 322 LYS A N 1
ATOM 2588 C CA . LYS A 1 322 ? 9.125 -3.178 -25.516 1 96.62 322 LYS A CA 1
ATOM 2589 C C . LYS A 1 322 ? 10.445 -3.795 -25.984 1 96.62 322 LYS A C 1
ATOM 2591 O O . LYS A 1 322 ? 10.484 -4.965 -26.359 1 96.62 322 LYS A O 1
ATOM 2596 N N . ARG A 1 323 ? 11.453 -2.99 -25.906 1 97.19 323 ARG A N 1
ATOM 2597 C CA . ARG A 1 323 ? 12.766 -3.455 -26.344 1 97.19 323 ARG A CA 1
ATOM 2598 C C . ARG A 1 323 ? 13.25 -4.621 -25.484 1 97.19 323 ARG A C 1
ATOM 2600 O O . ARG A 1 323 ? 13.734 -5.625 -26.016 1 97.19 323 ARG A O 1
ATOM 2607 N N . HIS A 1 324 ? 13.141 -4.477 -24.219 1 96.88 324 HIS A N 1
ATOM 2608 C CA . HIS A 1 324 ? 13.547 -5.543 -23.312 1 96.88 324 HIS A CA 1
ATOM 2609 C C . HIS A 1 324 ? 12.758 -6.82 -23.562 1 96.88 324 HIS A C 1
ATOM 2611 O O . HIS A 1 324 ? 13.328 -7.91 -23.609 1 96.88 324 HIS A O 1
ATOM 2617 N N . THR A 1 325 ? 11.43 -6.633 -23.703 1 97.69 325 THR A N 1
ATOM 2618 C CA . THR A 1 325 ? 10.57 -7.785 -23.953 1 97.69 325 THR A CA 1
ATOM 2619 C C . THR A 1 325 ? 10.922 -8.461 -25.266 1 97.69 325 THR A C 1
ATOM 2621 O O . THR A 1 325 ? 11.055 -9.68 -25.344 1 97.69 325 THR A O 1
ATOM 2624 N N . PHE A 1 326 ? 11.07 -7.633 -26.281 1 97.81 326 PHE A N 1
ATOM 2625 C CA . PHE A 1 326 ? 11.406 -8.133 -27.609 1 97.81 326 PHE A CA 1
ATOM 2626 C C . PHE A 1 326 ? 12.727 -8.906 -27.578 1 97.81 326 PHE A C 1
ATOM 2628 O O . PHE A 1 326 ? 12.836 -9.984 -28.156 1 97.81 326 PHE A O 1
ATOM 2635 N N . THR A 1 327 ? 13.664 -8.406 -26.891 1 96.81 327 THR A N 1
ATOM 2636 C CA . THR A 1 327 ? 14.969 -9.047 -26.734 1 96.81 327 THR A CA 1
ATOM 2637 C C . THR A 1 327 ? 14.836 -10.398 -26.031 1 96.81 327 THR A C 1
ATOM 2639 O O . THR A 1 327 ? 15.469 -11.375 -26.422 1 96.81 327 THR A O 1
ATOM 2642 N N . GLU A 1 328 ? 14.016 -10.43 -25.016 1 96.5 328 GLU A N 1
ATOM 2643 C CA . GLU A 1 328 ? 13.781 -11.672 -24.297 1 96.5 328 GLU A CA 1
ATOM 2644 C C . GLU A 1 328 ? 13.172 -12.734 -25.203 1 96.5 328 GLU A C 1
ATOM 2646 O O . GLU A 1 328 ? 13.508 -13.914 -25.094 1 96.5 328 GLU A O 1
ATOM 2651 N N . ILE A 1 329 ? 12.258 -12.312 -26.031 1 96.94 329 ILE A N 1
ATOM 2652 C CA . ILE A 1 329 ? 11.578 -13.234 -26.938 1 96.94 329 ILE A CA 1
ATOM 2653 C C . ILE A 1 329 ? 12.578 -13.797 -27.938 1 96.94 329 ILE A C 1
ATOM 2655 O O . ILE A 1 329 ? 12.633 -15.008 -28.172 1 96.94 329 ILE A O 1
ATOM 2659 N N . LEU A 1 330 ? 13.414 -12.914 -28.469 1 95.12 330 LEU A N 1
ATOM 2660 C CA . LEU A 1 330 ? 14.344 -13.297 -29.516 1 95.12 330 LEU A CA 1
ATOM 2661 C C . LEU A 1 330 ? 15.438 -14.211 -28.969 1 95.12 330 LEU A C 1
ATOM 2663 O O . LEU A 1 330 ? 15.938 -15.086 -29.672 1 95.12 330 LEU A O 1
ATOM 2667 N N . SER A 1 331 ? 15.758 -14.039 -27.766 1 94.19 331 SER A N 1
ATOM 2668 C CA . SER A 1 331 ? 16.875 -14.773 -27.203 1 94.19 331 SER A CA 1
ATOM 2669 C C . SER A 1 331 ? 16.406 -16.062 -26.547 1 94.19 331 SER A C 1
ATOM 2671 O O . SER A 1 331 ? 17.234 -16.859 -26.062 1 94.19 331 SER A O 1
ATOM 2673 N N . PHE A 1 332 ? 15.18 -16.281 -26.562 1 94.5 332 PHE A N 1
ATOM 2674 C CA . PHE A 1 332 ? 14.656 -17.453 -25.859 1 94.5 332 PHE A CA 1
ATOM 2675 C C . PHE A 1 332 ? 14.938 -18.734 -26.625 1 94.5 332 PHE A C 1
ATOM 2677 O O . PHE A 1 332 ? 14.727 -18.797 -27.844 1 94.5 332 PHE A O 1
ATOM 2684 N N . GLN A 1 333 ? 15.359 -19.75 -25.891 1 88.88 333 GLN A N 1
ATOM 2685 C CA . GLN A 1 333 ? 15.531 -21.094 -26.422 1 88.88 333 GLN A CA 1
ATOM 2686 C C . GLN A 1 333 ? 14.398 -22 -25.969 1 88.88 333 GLN A C 1
ATOM 2688 O O . GLN A 1 333 ? 14.203 -22.234 -24.781 1 88.88 333 GLN A O 1
ATOM 2693 N N . PRO A 1 334 ? 13.68 -22.5 -26.969 1 86.94 334 PRO A N 1
ATOM 2694 C CA . PRO A 1 334 ? 12.539 -23.359 -26.625 1 86.94 334 PRO A CA 1
ATOM 2695 C C . PRO A 1 334 ? 12.93 -24.531 -25.734 1 86.94 334 PRO A C 1
ATOM 2697 O O . PRO A 1 334 ? 14.016 -25.094 -25.906 1 86.94 334 PRO A O 1
ATOM 2700 N N . GLN A 1 335 ? 12.016 -24.812 -24.875 1 83.69 335 GLN A N 1
ATOM 2701 C CA . GLN A 1 335 ? 12.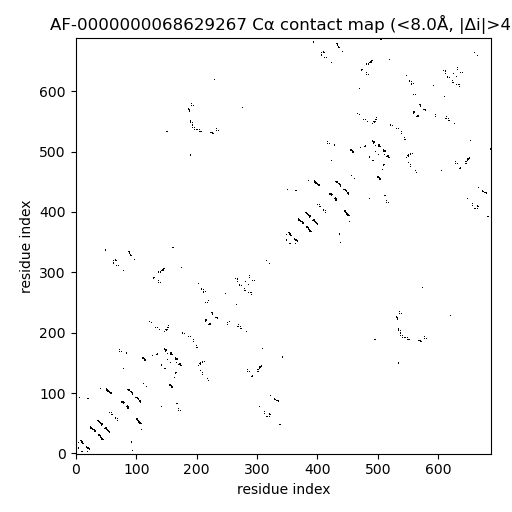219 -25.969 -24 1 83.69 335 GLN A CA 1
ATOM 2702 C C . GLN A 1 335 ? 11.359 -27.141 -24.438 1 83.69 335 GLN A C 1
ATOM 2704 O O . GLN A 1 335 ? 10.281 -26.969 -25 1 83.69 335 GLN A O 1
ATOM 2709 N N . VAL A 1 336 ? 11.875 -28.344 -24.312 1 72.62 336 VAL A N 1
ATOM 2710 C CA . VAL A 1 336 ? 11.133 -29.547 -24.672 1 72.62 336 VAL A CA 1
ATOM 2711 C C . VAL A 1 336 ? 10.195 -29.938 -23.531 1 72.62 336 VAL A C 1
ATOM 2713 O O . VAL A 1 336 ? 10.602 -29.984 -22.375 1 72.62 336 VAL A O 1
ATOM 2716 N N . VAL A 1 337 ? 8.938 -29.969 -23.906 1 71.06 337 VAL A N 1
ATOM 2717 C CA . VAL A 1 337 ? 7.961 -30.406 -22.906 1 71.06 337 VAL A CA 1
ATOM 2718 C C . VAL A 1 337 ? 8.023 -31.938 -22.781 1 71.06 337 VAL A C 1
ATOM 2720 O O . VAL A 1 337 ? 7.984 -32.656 -23.781 1 71.06 337 VAL A O 1
ATOM 2723 N N . GLU A 1 338 ? 8.484 -32.438 -21.703 1 58.97 338 GLU A N 1
ATOM 2724 C CA . GLU A 1 338 ? 8.406 -33.875 -21.5 1 58.97 338 GLU A CA 1
ATOM 2725 C C . GLU A 1 338 ? 6.965 -34.312 -21.266 1 58.97 338 GLU A C 1
ATOM 2727 O O . GLU A 1 338 ? 6.23 -33.688 -20.516 1 58.97 338 GLU A O 1
ATOM 2732 N N . SER A 1 339 ? 6.285 -34.812 -22.328 1 52.09 339 SER A N 1
ATOM 2733 C CA . SER A 1 339 ? 4.91 -35.281 -22.344 1 52.09 339 SER A CA 1
ATOM 2734 C C . SER A 1 339 ? 4.617 -36.156 -21.141 1 52.09 339 SER A C 1
ATOM 2736 O O . SER A 1 339 ? 5.219 -37.219 -20.969 1 52.09 339 SER A O 1
ATOM 2738 N N . ARG A 1 340 ? 4.539 -35.844 -19.891 1 47.69 340 ARG A N 1
ATOM 2739 C CA . ARG A 1 340 ? 3.9 -36.781 -19 1 47.69 340 ARG A CA 1
ATOM 2740 C C . ARG A 1 340 ? 2.385 -36.75 -19.172 1 47.69 340 ARG A C 1
ATOM 2742 O O . ARG A 1 340 ? 1.708 -35.875 -18.656 1 47.69 340 ARG A O 1
ATOM 2749 N N . GLU A 1 341 ? 1.841 -37 -20.281 1 39.69 341 GLU A N 1
ATOM 2750 C CA . GLU A 1 341 ? 0.414 -37.156 -20.547 1 39.69 341 GLU A CA 1
ATOM 2751 C C . GLU A 1 341 ? -0.303 -37.844 -19.391 1 39.69 341 GLU A C 1
ATOM 2753 O O . GLU A 1 341 ? 0.069 -38.938 -19 1 39.69 341 GLU A O 1
ATOM 2758 N N . THR A 1 342 ? -0.794 -37.125 -18.469 1 35 342 THR A N 1
ATOM 2759 C CA . THR A 1 342 ? -1.745 -37.812 -17.594 1 35 342 THR A CA 1
ATOM 2760 C C . THR A 1 342 ? -2.938 -38.344 -18.406 1 35 342 THR A C 1
ATOM 2762 O O . THR A 1 342 ? -3.623 -37.562 -19.078 1 35 342 THR A O 1
ATOM 2765 N N . ALA A 1 343 ? -2.877 -39.5 -18.969 1 30.67 343 ALA A N 1
ATOM 2766 C CA . ALA A 1 343 ? -4.062 -40.219 -19.422 1 30.67 343 ALA A CA 1
ATOM 2767 C C . ALA A 1 343 ? -5.258 -39.938 -18.516 1 30.67 343 ALA A C 1
ATOM 2769 O O . ALA A 1 343 ? -5.172 -40.125 -17.297 1 30.67 343 ALA A O 1
ATOM 2770 N N . LEU A 1 344 ? -6.215 -38.938 -18.859 1 27.55 344 LEU A N 1
ATOM 2771 C CA . LEU A 1 344 ? -7.52 -39.156 -18.25 1 27.55 344 LEU A CA 1
ATOM 2772 C C . LEU A 1 344 ? -8.031 -40.562 -18.531 1 27.55 344 LEU A C 1
ATOM 2774 O O . LEU A 1 344 ? -7.84 -41.094 -19.625 1 27.55 344 LEU A O 1
ATOM 2778 N N . MET B 1 1 ? 39.625 20.531 10.305 1 31.75 1 MET B N 1
ATOM 2779 C CA . MET B 1 1 ? 39.344 21.641 9.398 1 31.75 1 MET B CA 1
ATOM 2780 C C . MET B 1 1 ? 38.344 22.609 10.016 1 31.75 1 MET B C 1
ATOM 2782 O O . MET B 1 1 ? 37.344 22.188 10.586 1 31.75 1 MET B O 1
ATOM 2786 N N . SER B 1 2 ? 38.625 23.625 10.492 1 40.62 2 SER B N 1
ATOM 2787 C CA . SER B 1 2 ? 37.844 24.656 11.172 1 40.62 2 SER B CA 1
ATOM 2788 C C . SER B 1 2 ? 36.562 24.953 10.414 1 40.62 2 SER B C 1
ATOM 2790 O O . SER B 1 2 ? 36.594 25.359 9.25 1 40.62 2 SER B O 1
ATOM 2792 N N . SER B 1 3 ? 35.562 24.094 10.383 1 52.69 3 SER B N 1
ATOM 2793 C CA . SER B 1 3 ? 34.375 24.047 9.547 1 52.69 3 SER B CA 1
ATOM 2794 C C . SER B 1 3 ? 33.781 25.438 9.367 1 52.69 3 SER B C 1
ATOM 2796 O O . SER B 1 3 ? 33.312 26.062 10.336 1 52.69 3 SER B O 1
ATOM 2798 N N . ARG B 1 4 ? 34.312 26.297 8.539 1 59.62 4 ARG B N 1
ATOM 2799 C CA . ARG B 1 4 ? 34 27.703 8.258 1 59.62 4 ARG B CA 1
ATOM 2800 C C . ARG B 1 4 ? 32.531 27.906 8.023 1 59.62 4 ARG B C 1
ATOM 2802 O O . ARG B 1 4 ? 31.922 27.203 7.199 1 59.62 4 ARG B O 1
ATOM 2809 N N . THR B 1 5 ? 31.906 28.547 8.984 1 79.44 5 THR B N 1
ATOM 2810 C CA . THR B 1 5 ? 30.5 28.938 8.906 1 79.44 5 THR B CA 1
ATOM 2811 C C . THR B 1 5 ? 30.281 29.953 7.785 1 79.44 5 THR B C 1
ATOM 2813 O O . THR B 1 5 ? 31.125 30.828 7.559 1 79.44 5 THR B O 1
ATOM 2816 N N . ARG B 1 6 ? 29.328 29.859 6.973 1 88.06 6 ARG B N 1
ATOM 2817 C CA . ARG B 1 6 ? 28.922 30.766 5.914 1 88.06 6 ARG B CA 1
ATOM 2818 C C . ARG B 1 6 ? 28.734 32.188 6.457 1 88.06 6 ARG B C 1
ATOM 2820 O O . ARG B 1 6 ? 28.156 32.375 7.52 1 88.06 6 ARG B O 1
ATOM 2827 N N . PRO B 1 7 ? 29.344 33.219 5.73 1 89.62 7 PRO B N 1
ATOM 2828 C CA . PRO B 1 7 ? 29.109 34.594 6.184 1 89.62 7 PRO B CA 1
ATOM 2829 C C . PRO B 1 7 ? 27.641 34.906 6.371 1 89.62 7 PRO B C 1
ATOM 2831 O O . PRO B 1 7 ? 26.812 34.531 5.531 1 89.62 7 PRO B O 1
ATOM 2834 N N . GLY B 1 8 ? 27.297 35.562 7.488 1 93.12 8 GLY B N 1
ATOM 2835 C CA . GLY B 1 8 ? 25.922 35.906 7.773 1 93.12 8 GLY B CA 1
ATOM 2836 C C . GLY B 1 8 ? 25.172 34.844 8.531 1 93.12 8 GLY B C 1
ATOM 2837 O O . GLY B 1 8 ? 24 35 8.891 1 93.12 8 GLY B O 1
ATOM 2838 N N . TYR B 1 9 ? 25.812 33.75 8.719 1 95.88 9 TYR B N 1
ATOM 2839 C CA . TYR B 1 9 ? 25.25 32.625 9.469 1 95.88 9 TYR B CA 1
ATOM 2840 C C . TYR B 1 9 ? 25.969 32.438 10.797 1 95.88 9 TYR B C 1
ATOM 2842 O O . TYR B 1 9 ? 27.094 32.906 10.969 1 95.88 9 TYR B O 1
ATOM 2850 N N . CYS B 1 10 ? 25.312 31.859 11.727 1 94.69 10 CYS B N 1
ATOM 2851 C CA . CYS B 1 10 ? 25.891 31.484 13.008 1 94.69 10 CYS B CA 1
ATOM 2852 C C . CYS B 1 10 ? 25.641 30.016 13.312 1 94.69 10 CYS B C 1
ATOM 2854 O O . CYS B 1 10 ? 24.625 29.453 12.922 1 94.69 10 CYS B O 1
ATOM 2856 N N . ARG B 1 11 ? 26.594 29.453 13.969 1 94.38 11 ARG B N 1
ATOM 2857 C CA . ARG B 1 11 ? 26.5 28.062 14.383 1 94.38 11 ARG B CA 1
ATOM 2858 C C . ARG B 1 11 ? 26.156 27.953 15.859 1 94.38 11 ARG B C 1
ATOM 2860 O O . ARG B 1 11 ? 26.75 28.641 16.703 1 94.38 11 ARG B O 1
ATOM 2867 N N . GLN B 1 12 ? 25.125 27.219 16.172 1 92.94 12 GLN B N 1
ATOM 2868 C CA . GLN B 1 12 ? 24.688 27 17.531 1 92.94 12 GLN B CA 1
ATOM 2869 C C . GLN B 1 12 ? 24.344 25.531 17.781 1 92.94 12 GLN B C 1
ATOM 2871 O O . GLN B 1 12 ? 23.797 24.859 16.906 1 92.94 12 GLN B O 1
ATOM 2876 N N . ASP B 1 13 ? 24.719 25.094 19 1 94.31 13 ASP B N 1
ATOM 2877 C CA . ASP B 1 13 ? 24.328 23.734 19.391 1 94.31 13 ASP B CA 1
ATOM 2878 C C . ASP B 1 13 ? 23.141 23.766 20.359 1 94.31 13 ASP B C 1
ATOM 2880 O O . ASP B 1 13 ? 23.203 24.438 21.391 1 94.31 13 ASP B O 1
ATOM 2884 N N . VAL B 1 14 ? 22.094 23.172 19.922 1 95.5 14 VAL B N 1
ATOM 2885 C CA . VAL B 1 14 ? 20.891 23.047 20.75 1 95.5 14 VAL B CA 1
ATOM 2886 C C . VAL B 1 14 ? 20.578 21.578 21 1 95.5 14 VAL B C 1
ATOM 2888 O O . VAL B 1 14 ? 20.219 20.844 20.078 1 95.5 14 VAL B O 1
ATOM 2891 N N . ASN B 1 15 ? 20.672 21.031 22.281 1 92.44 15 ASN B N 1
ATOM 2892 C CA . ASN B 1 15 ? 20.375 19.656 22.656 1 92.44 15 ASN B CA 1
ATOM 2893 C C . ASN B 1 15 ? 21.109 18.672 21.766 1 92.44 15 ASN B C 1
ATOM 2895 O O . ASN B 1 15 ? 20.5 17.75 21.203 1 92.44 15 ASN B O 1
ATOM 2899 N N . LYS B 1 16 ? 22.328 18.859 21.422 1 88.94 16 LYS B N 1
ATOM 2900 C CA . LYS B 1 16 ? 23.234 17.969 20.719 1 88.94 16 LYS B CA 1
ATOM 2901 C C . LYS B 1 16 ? 23.016 18.016 19.219 1 88.94 16 LYS B C 1
ATOM 2903 O O . LYS B 1 16 ? 23.406 17.094 18.484 1 88.94 16 LYS B O 1
ATOM 2908 N N . THR B 1 17 ? 22.281 18.922 18.797 1 92.38 17 THR B N 1
ATOM 2909 C CA . THR B 1 17 ? 22.109 19.156 17.359 1 92.38 17 THR B CA 1
ATOM 2910 C C . THR B 1 17 ? 22.734 20.484 16.953 1 92.38 17 THR B C 1
ATOM 2912 O O . THR B 1 17 ? 22.516 21.5 17.594 1 92.38 17 THR B O 1
ATOM 2915 N N . THR B 1 18 ? 23.562 20.359 15.961 1 94.56 18 THR B N 1
ATOM 2916 C CA . THR B 1 18 ? 24.219 21.562 15.469 1 94.56 18 THR B CA 1
ATOM 2917 C C . THR B 1 18 ? 23.328 22.281 14.453 1 94.56 18 THR B C 1
ATOM 2919 O O . THR B 1 18 ? 22.828 21.672 13.508 1 94.56 18 THR B O 1
ATOM 2922 N N . TRP B 1 19 ? 23.109 23.594 14.703 1 96.69 19 TRP B N 1
ATOM 2923 C CA . TRP B 1 19 ? 22.297 24.438 13.828 1 96.69 19 TRP B CA 1
ATOM 2924 C C . TRP B 1 19 ? 23.156 25.516 13.172 1 96.69 19 TRP B C 1
ATOM 2926 O O . TRP B 1 19 ? 24 26.125 13.828 1 96.69 19 TRP B O 1
ATOM 2936 N N . GLU B 1 20 ? 23.062 25.672 11.883 1 96.62 20 GLU B N 1
ATOM 2937 C CA . GLU B 1 20 ? 23.656 26.781 11.141 1 96.62 20 GLU B CA 1
ATOM 2938 C C . GLU B 1 20 ? 22.578 27.688 10.555 1 96.62 20 GLU B C 1
ATOM 2940 O O . GLU B 1 20 ? 22.047 27.406 9.477 1 96.62 20 GLU B O 1
ATOM 2945 N N . VAL B 1 21 ? 22.344 28.797 11.281 1 97.12 21 VAL B N 1
ATOM 2946 C CA . VAL B 1 21 ? 21.188 29.641 10.922 1 97.12 21 VAL B CA 1
ATOM 2947 C C . VAL B 1 21 ? 21.656 31.062 10.633 1 97.12 21 VAL B C 1
ATOM 2949 O O . VAL B 1 21 ? 22.703 31.484 11.125 1 97.12 21 VAL B O 1
ATOM 2952 N N . PRO B 1 22 ? 20.891 31.781 9.766 1 96 22 PRO B N 1
ATOM 2953 C CA . PRO B 1 22 ? 21.188 33.188 9.617 1 96 22 PRO B CA 1
ATOM 2954 C C . PRO B 1 22 ? 21.234 33.938 10.953 1 96 22 PRO B C 1
ATOM 2956 O O . PRO B 1 22 ? 20.453 33.625 11.859 1 96 22 PRO B O 1
ATOM 2959 N N . GLU B 1 23 ? 22.062 34.938 11.008 1 95.62 23 GLU B N 1
ATOM 2960 C CA . GLU B 1 23 ? 22.312 35.656 12.242 1 95.62 23 GLU B CA 1
ATOM 2961 C C . GLU B 1 23 ? 21.047 36.375 12.734 1 95.62 23 GLU B C 1
ATOM 2963 O O . GLU B 1 23 ? 20.922 36.688 13.914 1 95.62 23 GLU B O 1
ATOM 2968 N N . GLN B 1 24 ? 20.156 36.562 11.852 1 95.12 24 GLN B N 1
ATOM 2969 C CA . GLN B 1 24 ? 18.922 37.25 12.227 1 95.12 24 GLN B CA 1
ATOM 2970 C C . GLN B 1 24 ? 18.062 36.375 13.156 1 95.12 24 GLN B C 1
ATOM 2972 O O . GLN B 1 24 ? 17.188 36.875 13.852 1 95.12 24 GLN B O 1
ATOM 2977 N N . TYR B 1 25 ? 18.203 35.094 13.125 1 96.38 25 TYR B N 1
ATOM 2978 C CA . TYR B 1 25 ? 17.469 34.219 14.008 1 96.38 25 TYR B CA 1
ATOM 2979 C C . TYR B 1 25 ? 18.234 33.969 15.305 1 96.38 25 TYR B C 1
ATOM 2981 O O . TYR B 1 25 ? 19.328 33.438 15.281 1 96.38 25 TYR B O 1
ATOM 2989 N N . ARG B 1 26 ? 17.594 34.312 16.391 1 95.75 26 ARG B N 1
ATOM 2990 C CA . ARG B 1 26 ? 18.25 34.25 17.688 1 95.75 26 ARG B CA 1
ATOM 2991 C C . ARG B 1 26 ? 17.422 33.438 18.688 1 95.75 26 ARG B C 1
ATOM 2993 O O . ARG B 1 26 ? 16.25 33.156 18.453 1 95.75 26 ARG B O 1
ATOM 3000 N N . GLU B 1 27 ? 18.109 33 19.828 1 95.94 27 GLU B N 1
ATOM 3001 C CA . GLU B 1 27 ? 17.453 32.344 20.953 1 95.94 27 GLU B CA 1
ATOM 3002 C C . GLU B 1 27 ? 16.766 31.047 20.531 1 95.94 27 GLU B C 1
ATOM 3004 O O . GLU B 1 27 ? 15.602 30.828 20.828 1 95.94 27 GLU B O 1
ATOM 3009 N N . LEU B 1 28 ? 17.484 30.266 19.859 1 97.25 28 LEU B N 1
ATOM 3010 C CA . LEU B 1 28 ? 16.938 28.984 19.438 1 97.25 28 LEU B CA 1
ATOM 3011 C C . LEU B 1 28 ? 16.641 28.094 20.656 1 97.25 28 LEU B C 1
ATOM 3013 O O . LEU B 1 28 ? 17.469 27.969 21.547 1 97.25 28 LEU B O 1
ATOM 3017 N N . LYS B 1 29 ? 15.445 27.656 20.719 1 96.38 29 LYS B N 1
ATOM 3018 C CA . LYS B 1 29 ? 15.023 26.688 21.734 1 96.38 29 LYS B CA 1
ATOM 3019 C C . LYS B 1 29 ? 14.312 25.5 21.094 1 96.38 29 LYS B C 1
ATOM 3021 O O . LYS B 1 29 ? 13.398 25.672 20.297 1 96.38 29 LYS B O 1
ATOM 3026 N N . GLN B 1 30 ? 14.68 24.359 21.484 1 95.44 30 GLN B N 1
ATOM 3027 C CA . GLN B 1 30 ? 14.062 23.172 20.906 1 95.44 30 GLN B CA 1
ATOM 3028 C C . GLN B 1 30 ? 12.609 23.047 21.344 1 95.44 30 GLN B C 1
ATOM 3030 O O . GLN B 1 30 ? 12.289 23.172 22.531 1 95.44 30 GLN B O 1
ATOM 3035 N N . VAL B 1 31 ? 11.766 22.906 20.391 1 91.31 31 VAL B N 1
ATOM 3036 C CA . VAL B 1 31 ? 10.336 22.734 20.609 1 91.31 31 VAL B CA 1
ATOM 3037 C C . VAL B 1 31 ? 9.992 21.234 20.578 1 91.31 31 VAL B C 1
ATOM 3039 O O . VAL B 1 31 ? 9.156 20.781 21.359 1 91.31 31 VAL B O 1
ATOM 3042 N N . GLY B 1 32 ? 10.594 20.547 19.625 1 87.88 32 GLY B N 1
ATOM 3043 C CA . GLY B 1 32 ? 10.312 19.125 19.5 1 87.88 32 GLY B CA 1
ATOM 3044 C C . GLY B 1 32 ? 11.211 18.422 18.5 1 87.88 32 GLY B C 1
ATOM 3045 O O . GLY B 1 32 ? 11.852 19.078 17.672 1 87.88 32 GLY B O 1
ATOM 3046 N N . THR B 1 33 ? 11.281 17.016 18.672 1 87.56 33 THR B N 1
ATOM 3047 C CA . THR B 1 33 ? 12.047 16.172 17.766 1 87.56 33 THR B CA 1
ATOM 3048 C C . THR B 1 33 ? 11.234 14.961 17.328 1 87.56 33 THR B C 1
ATOM 3050 O O . THR B 1 33 ? 10.523 14.367 18.141 1 87.56 33 THR B O 1
ATOM 3053 N N . GLY B 1 34 ? 11.234 14.766 16 1 77.31 34 GLY B N 1
ATOM 3054 C CA . GLY B 1 34 ? 10.578 13.578 15.477 1 77.31 34 GLY B CA 1
ATOM 3055 C C . GLY B 1 34 ? 11.469 12.766 14.555 1 77.31 34 GLY B C 1
ATOM 3056 O O . GLY B 1 34 ? 12.68 12.984 14.508 1 77.31 34 GLY B O 1
ATOM 3057 N N . ALA B 1 35 ? 10.906 11.758 13.859 1 72.12 35 ALA B N 1
ATOM 3058 C CA . ALA B 1 35 ? 11.641 10.828 12.992 1 72.12 35 ALA B CA 1
ATOM 3059 C C . ALA B 1 35 ? 12.258 11.562 11.805 1 72.12 35 ALA B C 1
ATOM 3061 O O . ALA B 1 35 ? 13.32 11.164 11.312 1 72.12 35 ALA B O 1
ATOM 3062 N N . TYR B 1 36 ? 11.68 12.742 11.516 1 78.31 36 TYR B N 1
ATOM 3063 C CA . TYR B 1 36 ? 12.094 13.344 10.258 1 78.31 36 TYR B CA 1
ATOM 3064 C C . TYR B 1 36 ? 12.812 14.672 10.492 1 78.31 36 TYR B C 1
ATOM 3066 O O . TYR B 1 36 ? 13.336 15.273 9.555 1 78.31 36 TYR B O 1
ATOM 3074 N N . GLY B 1 37 ? 12.703 15.117 11.75 1 89.38 37 GLY B N 1
ATOM 3075 C CA . GLY B 1 37 ? 13.398 16.375 11.977 1 89.38 37 GLY B CA 1
ATOM 3076 C C . GLY B 1 37 ? 13.211 16.906 13.383 1 89.38 37 GLY B C 1
ATOM 3077 O O . GLY B 1 37 ? 12.555 16.281 14.211 1 89.38 37 GLY B O 1
ATOM 3078 N N . THR B 1 38 ? 13.938 18 13.586 1 93.56 38 THR B N 1
ATOM 3079 C CA . THR B 1 38 ? 13.875 18.734 14.844 1 93.56 38 THR B CA 1
ATOM 3080 C C . THR B 1 38 ? 13.43 20.172 14.609 1 93.56 38 THR B C 1
ATOM 3082 O O . THR B 1 38 ? 13.82 20.797 13.625 1 93.56 38 THR B O 1
ATOM 3085 N N . VAL B 1 39 ? 12.594 20.625 15.562 1 94.69 39 VAL B N 1
ATOM 3086 C CA . VAL B 1 39 ? 12.078 21.984 15.422 1 94.69 39 VAL B CA 1
ATOM 3087 C C . VAL B 1 39 ? 12.539 22.844 16.609 1 94.69 39 VAL B C 1
ATOM 3089 O O . VAL B 1 39 ? 12.477 22.406 17.766 1 94.69 39 VAL B O 1
ATOM 3092 N N . CYS B 1 40 ? 13.039 24.047 16.297 1 96.75 40 CYS B N 1
ATOM 3093 C CA . CYS B 1 40 ? 13.352 25.047 17.312 1 96.75 40 CYS B CA 1
ATOM 3094 C C . CYS B 1 40 ? 12.508 26.297 17.125 1 96.75 40 CYS B C 1
ATOM 3096 O O . CYS B 1 40 ? 12.188 26.672 15.984 1 96.75 40 CYS B O 1
ATOM 3098 N N . SER B 1 41 ? 12.148 26.875 18.203 1 96.5 41 SER B N 1
ATOM 3099 C CA . SER B 1 41 ? 11.664 28.266 18.156 1 96.5 41 SER B CA 1
ATOM 3100 C C . SER B 1 41 ? 12.828 29.25 18.078 1 96.5 41 SER B C 1
ATOM 3102 O O . SER B 1 41 ? 13.922 28.953 18.562 1 96.5 41 SER B O 1
ATOM 3104 N N . ALA B 1 42 ? 12.617 30.344 17.422 1 97.38 42 ALA B N 1
ATOM 3105 C CA . ALA B 1 42 ? 13.594 31.422 17.328 1 97.38 42 ALA B CA 1
ATOM 3106 C C . ALA B 1 42 ? 12.906 32.781 17.203 1 97.38 42 ALA B C 1
ATOM 3108 O O . ALA B 1 42 ? 11.703 32.844 16.922 1 97.38 42 ALA B O 1
ATOM 3109 N N . VAL B 1 43 ? 13.656 33.812 17.562 1 96.56 43 VAL B N 1
ATOM 3110 C CA . VAL B 1 43 ? 13.156 35.156 17.359 1 96.56 43 VAL B CA 1
ATOM 3111 C C . VAL B 1 43 ? 13.875 35.812 16.188 1 96.56 43 VAL B C 1
ATOM 3113 O O . VAL B 1 43 ? 15.102 35.844 16.141 1 96.56 43 VAL B O 1
ATOM 3116 N N . ASP B 1 44 ? 13.086 36.25 15.219 1 94.81 44 ASP B N 1
ATOM 3117 C CA . ASP B 1 44 ? 13.656 37.062 14.164 1 94.81 44 ASP B CA 1
ATOM 3118 C C . ASP B 1 44 ? 13.961 38.469 14.672 1 94.81 44 ASP B C 1
ATOM 3120 O O . ASP B 1 44 ? 13.047 39.281 14.922 1 94.81 44 ASP B O 1
ATOM 3124 N N . PHE B 1 45 ? 15.188 38.719 14.711 1 92.25 45 PHE B N 1
ATOM 3125 C CA . PHE B 1 45 ? 15.625 39.969 15.328 1 92.25 45 PHE B CA 1
ATOM 3126 C C . PHE B 1 45 ? 15.211 41.156 14.5 1 92.25 45 PHE B C 1
ATOM 3128 O O . PHE B 1 45 ? 15.023 42.25 15.031 1 92.25 45 PHE B O 1
ATOM 3135 N N . ARG B 1 46 ? 15.094 41 13.242 1 89.56 46 ARG B N 1
ATOM 3136 C CA . ARG B 1 46 ? 14.711 42.094 12.352 1 89.56 46 ARG B CA 1
ATOM 3137 C C . ARG B 1 46 ? 13.266 42.5 12.578 1 89.56 46 ARG B C 1
ATOM 3139 O O . ARG B 1 46 ? 12.938 43.688 12.539 1 89.56 46 ARG B O 1
ATOM 3146 N N . THR B 1 47 ? 12.453 41.594 12.867 1 90.44 47 THR B N 1
ATOM 3147 C CA . THR B 1 47 ? 11.023 41.844 12.969 1 90.44 47 THR B CA 1
ATOM 3148 C C . THR B 1 47 ? 10.547 41.719 14.406 1 90.44 47 THR B C 1
ATOM 3150 O O . THR B 1 47 ? 9.461 42.188 14.766 1 90.44 47 THR B O 1
ATOM 3153 N N . GLY B 1 48 ? 11.273 41.031 15.227 1 92.56 48 GLY B N 1
ATOM 3154 C CA . GLY B 1 48 ? 10.867 40.75 16.594 1 92.56 48 GLY B CA 1
ATOM 3155 C C . GLY B 1 48 ? 9.875 39.625 16.688 1 92.56 48 GLY B C 1
ATOM 3156 O O . GLY B 1 48 ? 9.398 39.281 17.781 1 92.56 48 GLY B O 1
ATOM 3157 N N . THR B 1 49 ? 9.555 39.031 15.633 1 93.31 49 THR B N 1
ATOM 3158 C CA . THR B 1 49 ? 8.539 37.969 15.586 1 93.31 49 THR B CA 1
ATOM 3159 C C . THR B 1 49 ? 9.156 36.594 15.883 1 93.31 49 THR B C 1
ATOM 3161 O O . THR B 1 49 ? 10.258 36.312 15.43 1 93.31 49 THR B O 1
ATOM 3164 N N . LYS B 1 50 ? 8.383 35.844 16.641 1 94.88 50 LYS B N 1
ATOM 3165 C CA . LYS B 1 50 ? 8.82 34.469 16.891 1 94.88 50 LYS B CA 1
ATOM 3166 C C . LYS B 1 50 ? 8.523 33.562 15.703 1 94.88 50 LYS B C 1
ATOM 3168 O O . LYS B 1 50 ? 7.461 33.656 15.086 1 94.88 50 LYS B O 1
ATOM 3173 N N . VAL B 1 51 ? 9.469 32.625 15.414 1 96.12 51 VAL B N 1
ATOM 3174 C CA . VAL B 1 51 ? 9.312 31.703 14.297 1 96.12 51 VAL B CA 1
ATOM 3175 C C . VAL B 1 51 ? 9.695 30.281 14.734 1 96.12 51 VAL B C 1
ATOM 3177 O O . VAL B 1 51 ? 10.289 30.094 15.805 1 96.12 51 VAL B O 1
ATOM 3180 N N . ALA B 1 52 ? 9.211 29.297 14.023 1 96 52 ALA B N 1
ATOM 3181 C CA . ALA B 1 52 ? 9.633 27.906 14.172 1 96 52 ALA B CA 1
ATOM 3182 C C . ALA B 1 52 ? 10.562 27.5 13.031 1 96 52 ALA B C 1
ATOM 3184 O O . ALA B 1 52 ? 10.234 27.688 11.859 1 96 52 ALA B O 1
ATOM 3185 N N . ILE B 1 53 ? 11.727 26.953 13.367 1 97.25 53 ILE B N 1
ATOM 3186 C CA . ILE B 1 53 ? 12.711 26.5 12.383 1 97.25 53 ILE B CA 1
ATOM 3187 C C . ILE B 1 53 ? 12.875 24.984 12.461 1 97.25 53 ILE B C 1
ATOM 3189 O O . ILE B 1 53 ? 13.203 24.453 13.523 1 97.25 53 ILE B O 1
ATOM 3193 N N . LYS B 1 54 ? 12.617 24.281 11.359 1 96 54 LYS B N 1
ATOM 3194 C CA . LYS B 1 54 ? 12.734 22.828 11.289 1 96 54 LYS B CA 1
ATOM 3195 C C . LYS B 1 54 ? 14.016 22.406 10.555 1 96 54 LYS B C 1
ATOM 3197 O O . LYS B 1 54 ? 14.266 22.859 9.438 1 96 54 LYS B O 1
ATOM 3202 N N . LYS B 1 55 ? 14.781 21.688 11.219 1 96.62 55 LYS B N 1
ATOM 3203 C CA . LYS B 1 55 ? 15.93 21.016 10.617 1 96.62 55 LYS B CA 1
ATOM 3204 C C . LYS B 1 55 ? 15.594 19.562 10.25 1 96.62 55 LYS B C 1
ATOM 3206 O O . LYS B 1 55 ? 15.203 18.781 11.109 1 96.62 55 LYS B O 1
ATOM 3211 N N . LEU B 1 56 ? 15.727 19.203 8.977 1 94.31 56 LEU B N 1
ATOM 3212 C CA . LEU B 1 56 ? 15.438 17.844 8.523 1 94.31 56 LEU B CA 1
ATOM 3213 C C . LEU B 1 56 ? 16.594 16.906 8.828 1 94.31 56 LEU B C 1
ATOM 3215 O O . LEU B 1 56 ? 17.766 17.281 8.68 1 94.31 56 LEU B O 1
ATOM 3219 N N . HIS B 1 57 ? 16.266 15.703 9.242 1 90.5 57 HIS B N 1
ATOM 3220 C CA . HIS B 1 57 ? 17.312 14.719 9.523 1 90.5 57 HIS B CA 1
ATOM 3221 C C . HIS B 1 57 ? 17.859 14.125 8.234 1 90.5 57 HIS B C 1
ATOM 3223 O O . HIS B 1 57 ? 17.219 13.289 7.602 1 90.5 57 HIS B O 1
ATOM 3229 N N . ARG B 1 58 ? 19.016 14.445 7.855 1 91.75 58 ARG B N 1
ATOM 3230 C CA . ARG B 1 58 ? 19.734 13.906 6.719 1 91.75 58 ARG B CA 1
ATOM 3231 C C . ARG B 1 58 ? 18.844 13.805 5.488 1 91.75 58 ARG B C 1
ATOM 3233 O O . ARG B 1 58 ? 18.656 12.719 4.934 1 91.75 58 ARG B O 1
ATOM 3240 N N . PRO B 1 59 ? 18.406 14.93 4.988 1 95 59 PRO B N 1
ATOM 3241 C CA . PRO B 1 59 ? 17.438 14.93 3.893 1 95 59 PRO B CA 1
ATOM 3242 C C . PRO B 1 59 ? 17.984 14.312 2.611 1 95 59 PRO B C 1
ATOM 3244 O O . PRO B 1 59 ? 17.219 13.898 1.737 1 95 59 PRO B O 1
ATOM 3247 N N . PHE B 1 60 ? 19.328 14.125 2.523 1 95.38 60 PHE B N 1
ATOM 3248 C CA . PHE B 1 60 ? 19.891 13.648 1.271 1 95.38 60 PHE B CA 1
ATOM 3249 C C . PHE B 1 60 ? 20.672 12.359 1.49 1 95.38 60 PHE B C 1
ATOM 3251 O O . PHE B 1 60 ? 21.688 12.117 0.823 1 95.38 60 PHE B O 1
ATOM 3258 N N . GLN B 1 61 ? 20.219 11.641 2.465 1 91.38 61 GLN B N 1
ATOM 3259 C CA . GLN B 1 61 ? 20.828 10.352 2.746 1 91.38 61 GLN B CA 1
ATOM 3260 C C . GLN B 1 61 ? 20.562 9.359 1.623 1 91.38 61 GLN B C 1
ATOM 3262 O O . GLN B 1 61 ? 21.391 8.484 1.348 1 91.38 61 GLN B O 1
ATOM 3267 N N . SER B 1 62 ? 19.406 9.414 1.022 1 88.38 62 SER B N 1
ATOM 3268 C CA . SER B 1 62 ? 19 8.57 -0.096 1 88.38 62 SER B CA 1
ATOM 3269 C C . SER B 1 62 ? 18.016 9.305 -0.999 1 88.38 62 SER B C 1
ATOM 3271 O O . SER B 1 62 ? 17.578 10.414 -0.685 1 88.38 62 SER B O 1
ATOM 3273 N N . GLU B 1 63 ? 17.734 8.688 -2.104 1 88 63 GLU B N 1
ATOM 3274 C CA . GLU B 1 63 ? 16.75 9.242 -3.025 1 88 63 GLU B CA 1
ATOM 3275 C C . GLU B 1 63 ? 15.398 9.414 -2.346 1 88 63 GLU B C 1
ATOM 3277 O O . GLU B 1 63 ? 14.711 10.422 -2.549 1 88 63 GLU B O 1
ATOM 3282 N N . LEU B 1 64 ? 15.125 8.469 -1.536 1 81.31 64 LEU B N 1
ATOM 3283 C CA . LEU B 1 64 ? 13.836 8.484 -0.848 1 81.31 64 LEU B CA 1
ATOM 3284 C C . LEU B 1 64 ? 13.742 9.68 0.101 1 81.31 64 LEU B C 1
ATOM 3286 O O . LEU B 1 64 ? 12.75 10.406 0.094 1 81.31 64 LEU B O 1
ATOM 3290 N N . PHE B 1 65 ? 14.742 9.883 0.822 1 86.62 65 PHE B N 1
ATOM 3291 C CA . PHE B 1 65 ? 14.758 10.984 1.771 1 86.62 65 PHE B CA 1
ATOM 3292 C C . PHE B 1 65 ? 14.758 12.328 1.043 1 86.62 65 PHE B C 1
ATOM 3294 O O . PHE B 1 65 ? 14.086 13.266 1.465 1 86.62 65 PHE B O 1
ATOM 3301 N N . ALA B 1 66 ? 15.5 12.336 -0.013 1 93.5 66 ALA B N 1
ATOM 3302 C CA . ALA B 1 66 ? 15.602 13.562 -0.792 1 93.5 66 ALA B CA 1
ATOM 3303 C C . ALA B 1 66 ? 14.25 13.938 -1.397 1 93.5 66 ALA B C 1
ATOM 3305 O O . ALA B 1 66 ? 13.852 15.102 -1.367 1 93.5 66 ALA B O 1
ATOM 3306 N N . LYS B 1 67 ? 13.602 12.992 -1.89 1 90.62 67 LYS B N 1
ATOM 3307 C CA . LYS B 1 67 ? 12.273 13.195 -2.461 1 90.62 67 LYS B CA 1
ATOM 3308 C C . LYS B 1 67 ? 11.297 13.711 -1.41 1 90.62 67 LYS B C 1
ATOM 3310 O O . LYS B 1 67 ? 10.539 14.656 -1.668 1 90.62 67 LYS B O 1
ATOM 3315 N N . ARG B 1 68 ? 11.297 13.156 -0.239 1 86.94 68 ARG B N 1
ATOM 3316 C CA . ARG B 1 68 ? 10.414 13.562 0.847 1 86.94 68 ARG B CA 1
ATOM 3317 C C . ARG B 1 68 ? 10.695 15 1.276 1 86.94 68 ARG B C 1
ATOM 3319 O O . ARG B 1 68 ? 9.766 15.781 1.495 1 86.94 68 ARG B O 1
ATOM 3326 N N . ALA B 1 69 ? 11.914 15.242 1.391 1 93.06 69 ALA B N 1
ATOM 3327 C CA . ALA B 1 69 ? 12.312 16.594 1.792 1 93.06 69 ALA B CA 1
ATOM 3328 C C . ALA B 1 69 ? 11.883 17.625 0.753 1 93.06 69 ALA B C 1
ATOM 3330 O O . ALA B 1 69 ? 11.336 18.672 1.1 1 93.06 69 ALA B O 1
ATOM 3331 N N . TYR B 1 70 ? 12.141 17.328 -0.537 1 95.25 70 TYR B N 1
ATOM 3332 C CA . TYR B 1 70 ? 11.734 18.203 -1.63 1 95.25 70 TYR B CA 1
ATOM 3333 C C . TYR B 1 70 ? 10.227 18.422 -1.615 1 95.25 70 TYR B C 1
ATOM 3335 O O . TYR B 1 70 ? 9.766 19.562 -1.743 1 95.25 70 TYR B O 1
ATOM 3343 N N . ARG B 1 71 ? 9.508 17.422 -1.393 1 92.88 71 ARG B N 1
ATOM 3344 C CA . ARG B 1 71 ? 8.055 17.5 -1.403 1 92.88 71 ARG B CA 1
ATOM 3345 C C . ARG B 1 71 ? 7.543 18.344 -0.245 1 92.88 71 ARG B C 1
ATOM 3347 O O . ARG B 1 71 ? 6.609 19.141 -0.413 1 92.88 71 ARG B O 1
ATOM 3354 N N . GLU B 1 72 ? 8.094 18.094 0.909 1 92.38 72 GLU B N 1
ATOM 3355 C CA . GLU B 1 72 ? 7.691 18.891 2.062 1 92.38 72 GLU B CA 1
ATOM 3356 C C . GLU B 1 72 ? 7.918 20.375 1.808 1 92.38 72 GLU B C 1
ATOM 3358 O O . GLU B 1 72 ? 7.035 21.203 2.066 1 92.38 72 GLU B O 1
ATOM 3363 N N . LEU B 1 73 ? 9.055 20.688 1.291 1 95.69 73 LEU B N 1
ATOM 3364 C CA . LEU B 1 73 ? 9.383 22.062 0.964 1 95.69 73 LEU B CA 1
ATOM 3365 C C . LEU B 1 73 ? 8.391 22.641 -0.036 1 95.69 73 LEU B C 1
ATOM 3367 O O . LEU B 1 73 ? 7.82 23.703 0.196 1 95.69 73 LEU B O 1
ATOM 3371 N N . ARG B 1 74 ? 8.148 21.953 -1.065 1 95.88 74 ARG B N 1
ATOM 3372 C CA . ARG B 1 74 ? 7.285 22.422 -2.139 1 95.88 74 ARG B CA 1
ATOM 3373 C C . ARG B 1 74 ? 5.852 22.594 -1.65 1 95.88 74 ARG B C 1
ATOM 3375 O O . ARG B 1 74 ? 5.172 23.562 -2.018 1 95.88 74 ARG B O 1
ATOM 3382 N N . LEU B 1 75 ? 5.434 21.703 -0.853 1 95.62 75 LEU B N 1
ATOM 3383 C CA . LEU B 1 75 ? 4.066 21.766 -0.343 1 95.62 75 LEU B CA 1
ATOM 3384 C C . LEU B 1 75 ? 3.889 22.969 0.592 1 95.62 75 LEU B C 1
ATOM 3386 O O . LEU B 1 75 ? 2.912 23.703 0.475 1 95.62 75 LEU B O 1
ATOM 3390 N N . LEU B 1 76 ? 4.809 23.094 1.479 1 95.75 76 LEU B N 1
ATOM 3391 C CA . LEU B 1 76 ? 4.73 24.234 2.395 1 95.75 76 LEU B CA 1
ATOM 3392 C C . LEU B 1 76 ? 4.73 25.547 1.627 1 95.75 76 LEU B C 1
ATOM 3394 O O . LEU B 1 76 ? 4.012 26.484 1.993 1 95.75 76 LEU B O 1
ATOM 3398 N N . LYS B 1 77 ? 5.531 25.578 0.632 1 95.5 77 LYS B N 1
ATOM 3399 C CA . LYS B 1 77 ? 5.594 26.75 -0.219 1 95.5 77 LYS B CA 1
ATOM 3400 C C . LYS B 1 77 ? 4.262 27 -0.917 1 95.5 77 LYS B C 1
ATOM 3402 O O . LYS B 1 77 ? 3.854 28.156 -1.093 1 95.5 77 LYS B O 1
ATOM 3407 N N . HIS B 1 78 ? 3.57 26.047 -1.25 1 95.31 78 HIS B N 1
ATOM 3408 C CA . HIS B 1 78 ? 2.35 26.109 -2.045 1 95.31 78 HIS B CA 1
ATOM 3409 C C . HIS B 1 78 ? 1.153 26.5 -1.186 1 95.31 78 HIS B C 1
ATOM 3411 O O . HIS B 1 78 ? 0.198 27.109 -1.685 1 95.31 78 HIS B O 1
ATOM 3417 N N . MET B 1 79 ? 1.174 26.234 0.071 1 96.06 79 MET B N 1
ATOM 3418 C CA . MET B 1 79 ? 0.019 26.422 0.945 1 96.06 79 MET B CA 1
ATOM 3419 C C . MET B 1 79 ? -0.088 27.875 1.414 1 96.06 79 MET B C 1
ATOM 3421 O O . MET B 1 79 ? 0.864 28.422 1.976 1 96.06 79 MET B O 1
ATOM 3425 N N . LYS B 1 80 ? -1.231 28.5 1.104 1 95.06 80 LYS B N 1
ATOM 3426 C CA . LYS B 1 80 ? -1.597 29.844 1.555 1 95.06 80 LYS B CA 1
ATOM 3427 C C . LYS B 1 80 ? -3.045 29.875 2.039 1 95.06 80 LYS B C 1
ATOM 3429 O O . LYS B 1 80 ? -3.953 30.188 1.267 1 95.06 80 LYS B O 1
ATOM 3434 N N . HIS B 1 81 ? -3.188 29.641 3.281 1 96.69 81 HIS B N 1
ATOM 3435 C CA . HIS B 1 81 ? -4.52 29.562 3.869 1 96.69 81 HIS B CA 1
ATOM 3436 C C . HIS B 1 81 ? -4.477 29.828 5.367 1 96.69 81 HIS B C 1
ATOM 3438 O O . HIS B 1 81 ? -3.516 29.469 6.047 1 96.69 81 HIS B O 1
ATOM 3444 N N . GLU B 1 82 ? -5.48 30.359 5.918 1 96.19 82 GLU B N 1
ATOM 3445 C CA . GLU B 1 82 ? -5.512 30.75 7.324 1 96.19 82 GLU B CA 1
ATOM 3446 C C . GLU B 1 82 ? -5.465 29.531 8.242 1 96.19 82 GLU B C 1
ATOM 3448 O O . GLU B 1 82 ? -4.98 29.609 9.367 1 96.19 82 GLU B O 1
ATOM 3453 N N . ASN B 1 83 ? -5.949 28.375 7.785 1 98.12 83 ASN B N 1
ATOM 3454 C CA . ASN B 1 83 ? -5.996 27.188 8.625 1 98.12 83 ASN B CA 1
ATOM 3455 C C . ASN B 1 83 ? -4.918 26.188 8.234 1 98.12 83 ASN B C 1
ATOM 3457 O O . ASN B 1 83 ? -4.973 25.016 8.625 1 98.12 83 ASN B O 1
ATOM 3461 N N . VAL B 1 84 ? -3.951 26.531 7.41 1 97.94 84 VAL B N 1
ATOM 3462 C CA . VAL B 1 84 ? -2.855 25.672 6.98 1 97.94 84 VAL B CA 1
ATOM 3463 C C . VAL B 1 84 ? -1.527 26.406 7.137 1 97.94 84 VAL B C 1
ATOM 3465 O O . VAL B 1 84 ? -1.392 27.547 6.707 1 97.94 84 VAL B O 1
ATOM 3468 N N . ILE B 1 85 ? -0.621 25.75 7.77 1 95.75 85 ILE B N 1
ATOM 3469 C CA . ILE B 1 85 ? 0.685 26.359 7.992 1 95.75 85 ILE B CA 1
ATOM 3470 C C . ILE B 1 85 ? 1.377 26.594 6.652 1 95.75 85 ILE B C 1
ATOM 3472 O O . ILE B 1 85 ? 1.264 25.781 5.73 1 95.75 85 ILE B O 1
ATOM 3476 N N . GLY B 1 86 ? 2.012 27.656 6.535 1 93.88 86 GLY B N 1
ATOM 3477 C CA . GLY B 1 86 ? 2.795 27.969 5.348 1 93.88 86 GLY B CA 1
ATOM 3478 C C . GLY B 1 86 ? 4.266 28.203 5.648 1 93.88 86 GLY B C 1
ATOM 3479 O O . GLY B 1 86 ? 4.664 28.25 6.812 1 93.88 86 GLY B O 1
ATOM 3480 N N . LEU B 1 87 ? 5.016 28.344 4.582 1 96.25 87 LEU B N 1
ATOM 3481 C CA . LEU B 1 87 ? 6.453 28.578 4.68 1 96.25 87 LEU B CA 1
ATOM 3482 C C . LEU B 1 87 ? 6.75 30.078 4.758 1 96.25 87 LEU B C 1
ATOM 3484 O O . LEU B 1 87 ? 6.207 30.859 3.975 1 96.25 87 LEU B O 1
ATOM 3488 N N . VAL B 1 88 ? 7.539 30.422 5.719 1 95.94 88 VAL B N 1
ATOM 3489 C CA . VAL B 1 88 ? 7.961 31.812 5.863 1 95.94 88 VAL B CA 1
ATOM 3490 C C . VAL B 1 88 ? 9.273 32.031 5.117 1 95.94 88 VAL B C 1
ATOM 3492 O O . VAL B 1 88 ? 9.445 33.062 4.434 1 95.94 88 VAL B O 1
ATOM 3495 N N . TYR B 1 89 ? 10.133 31.125 5.324 1 96.25 89 TYR B N 1
ATOM 3496 C CA . TYR B 1 89 ? 11.469 31.203 4.734 1 96.25 89 TYR B CA 1
ATOM 3497 C C . TYR B 1 89 ? 12.109 29.828 4.652 1 96.25 89 TYR B C 1
ATOM 3499 O O . TYR B 1 89 ? 11.656 28.875 5.305 1 96.25 89 TYR B O 1
ATOM 3507 N N . VAL B 1 90 ? 13.047 29.641 3.73 1 98 90 VAL B N 1
ATOM 3508 C CA . VAL B 1 90 ? 13.867 28.438 3.604 1 98 90 VAL B CA 1
ATOM 3509 C C . VAL B 1 90 ? 15.312 28.828 3.309 1 98 90 VAL B C 1
ATOM 3511 O O . VAL B 1 90 ? 15.562 29.781 2.555 1 98 90 VAL B O 1
ATOM 3514 N N . PHE B 1 91 ? 16.203 28.156 3.979 1 97.25 91 PHE B N 1
ATOM 3515 C CA . PHE B 1 91 ? 17.594 28.531 3.775 1 97.25 91 PHE B CA 1
ATOM 3516 C C . PHE B 1 91 ? 18.516 27.328 3.988 1 97.25 91 PHE B C 1
ATOM 3518 O O . PHE B 1 91 ? 18.094 26.297 4.508 1 97.25 91 PHE B O 1
ATOM 3525 N N . THR B 1 92 ? 19.703 27.422 3.512 1 97.19 92 THR B N 1
ATOM 3526 C CA . THR B 1 92 ? 20.812 26.5 3.76 1 97.19 92 THR B CA 1
ATOM 3527 C C . THR B 1 92 ? 22.109 27.266 3.984 1 97.19 92 THR B C 1
ATOM 3529 O O . THR B 1 92 ? 22.328 28.328 3.406 1 97.19 92 THR B O 1
ATOM 3532 N N . ALA B 1 93 ? 22.922 26.719 4.836 1 95.69 93 ALA B N 1
ATOM 3533 C CA . ALA B 1 93 ? 24.234 27.312 5.059 1 95.69 93 ALA B CA 1
ATOM 3534 C C . ALA B 1 93 ? 25.219 26.859 3.986 1 95.69 93 ALA B C 1
ATOM 3536 O O . ALA B 1 93 ? 26.328 27.391 3.891 1 95.69 93 ALA B O 1
ATOM 3537 N N . ASP B 1 94 ? 24.797 25.906 3.254 1 94.69 94 ASP B N 1
ATOM 3538 C CA . ASP B 1 94 ? 25.672 25.359 2.219 1 94.69 94 ASP B CA 1
ATOM 3539 C C . ASP B 1 94 ? 25.734 26.297 1.011 1 94.69 94 ASP B C 1
ATOM 3541 O O . ASP B 1 94 ? 24.688 26.734 0.503 1 94.69 94 ASP B O 1
ATOM 3545 N N . LEU B 1 95 ? 26.938 26.578 0.483 1 91.75 95 LEU B N 1
ATOM 3546 C CA . LEU B 1 95 ? 27.156 27.656 -0.474 1 91.75 95 LEU B CA 1
ATOM 3547 C C . LEU B 1 95 ? 26.969 27.156 -1.904 1 91.75 95 LEU B C 1
ATOM 3549 O O . LEU B 1 95 ? 26.781 27.969 -2.824 1 91.75 95 LEU B O 1
ATOM 3553 N N . SER B 1 96 ? 27.125 25.812 -2.062 1 93.69 96 SER B N 1
ATOM 3554 C CA . SER B 1 96 ? 27.031 25.266 -3.416 1 93.69 96 SER B CA 1
ATOM 3555 C C . SER B 1 96 ? 26.359 23.906 -3.428 1 93.69 96 SER B C 1
ATOM 3557 O O . SER B 1 96 ? 26.234 23.266 -2.385 1 93.69 96 SER B O 1
ATOM 3559 N N . LEU B 1 97 ? 25.938 23.562 -4.582 1 94.5 97 LEU B N 1
ATOM 3560 C CA . LEU B 1 97 ? 25.234 22.297 -4.77 1 94.5 97 LEU B CA 1
ATOM 3561 C C . LEU B 1 97 ? 26.125 21.125 -4.383 1 94.5 97 LEU B C 1
ATOM 3563 O O . LEU B 1 97 ? 25.656 20.141 -3.797 1 94.5 97 LEU B O 1
ATOM 3567 N N . ASP B 1 98 ? 27.359 21.188 -4.676 1 93.06 98 ASP B N 1
ATOM 3568 C CA . ASP B 1 98 ? 28.281 20.078 -4.422 1 93.06 98 ASP B CA 1
ATOM 3569 C C . ASP B 1 98 ? 28.469 19.859 -2.924 1 93.06 98 ASP B C 1
ATOM 3571 O O . ASP B 1 98 ? 28.812 18.75 -2.494 1 93.06 98 ASP B O 1
ATOM 3575 N N . ARG B 1 99 ? 28.25 20.922 -2.145 1 92.38 99 ARG B N 1
ATOM 3576 C CA . ARG B 1 99 ? 28.406 20.828 -0.696 1 92.38 99 ARG B CA 1
ATOM 3577 C C . ARG B 1 99 ? 27.047 20.797 0.001 1 92.38 99 ARG B C 1
ATOM 3579 O O . ARG B 1 99 ? 26.969 20.906 1.226 1 92.38 99 ARG B O 1
ATOM 3586 N N . PHE B 1 100 ? 26.016 20.672 -0.757 1 96.19 100 PHE B N 1
ATOM 3587 C CA . PHE B 1 100 ? 24.656 20.766 -0.241 1 96.19 100 PHE B CA 1
ATOM 3588 C C . PHE B 1 100 ? 24.281 19.516 0.535 1 96.19 100 PHE B C 1
ATOM 3590 O O . PHE B 1 100 ? 24.141 18.438 -0.047 1 96.19 100 PHE B O 1
ATOM 3597 N N . HIS B 1 101 ? 24.062 19.703 1.911 1 94.81 101 HIS B N 1
ATOM 3598 C CA . HIS B 1 101 ? 23.797 18.531 2.725 1 94.81 101 HIS B CA 1
ATOM 3599 C C . HIS B 1 101 ? 22.562 18.734 3.604 1 94.81 101 HIS B C 1
ATOM 3601 O O . HIS B 1 101 ? 21.953 17.766 4.066 1 94.81 101 HIS B O 1
ATOM 3607 N N . ASP B 1 102 ? 22.297 20.062 3.895 1 95.25 102 ASP B N 1
ATOM 3608 C CA . ASP B 1 102 ? 21.188 20.344 4.789 1 95.25 102 ASP B CA 1
ATOM 3609 C C . ASP B 1 102 ? 20.469 21.641 4.395 1 95.25 102 ASP B C 1
ATOM 3611 O O . ASP B 1 102 ? 21.062 22.5 3.721 1 95.25 102 ASP B O 1
ATOM 3615 N N . PHE B 1 103 ? 19.203 21.734 4.805 1 97.38 103 PHE B N 1
ATOM 3616 C CA . PHE B 1 103 ? 18.469 22.984 4.711 1 97.38 103 PHE B CA 1
ATOM 3617 C C . PHE B 1 103 ? 17.422 23.078 5.816 1 97.38 103 PHE B C 1
ATOM 3619 O O . PHE B 1 103 ? 17.203 22.125 6.551 1 97.38 103 PHE B O 1
ATOM 3626 N N . TYR B 1 104 ? 16.891 24.281 5.977 1 97.69 104 TYR B N 1
ATOM 3627 C CA . TYR B 1 104 ? 16.016 24.609 7.094 1 97.69 104 TYR B CA 1
ATOM 3628 C C . TYR B 1 104 ? 14.711 25.234 6.602 1 97.69 104 TYR B C 1
ATOM 3630 O O . TYR B 1 104 ? 14.719 26.031 5.668 1 97.69 104 TYR B O 1
ATOM 3638 N N . LEU B 1 105 ? 13.656 24.828 7.246 1 97.31 105 LEU B N 1
ATOM 3639 C CA . LEU B 1 105 ? 12.336 25.375 6.949 1 97.31 105 LEU B CA 1
ATOM 3640 C C . LEU B 1 105 ? 11.875 26.312 8.062 1 97.31 105 LEU B C 1
ATOM 3642 O O . LEU B 1 105 ? 11.844 25.906 9.234 1 97.31 105 LEU B O 1
ATOM 3646 N N . VAL B 1 106 ? 11.516 27.516 7.746 1 96.94 106 VAL B N 1
ATOM 3647 C CA . VAL B 1 106 ? 11.031 28.484 8.719 1 96.94 106 VAL B CA 1
ATOM 3648 C C . VAL B 1 106 ? 9.523 28.656 8.562 1 96.94 106 VAL B C 1
ATOM 3650 O O . VAL B 1 106 ? 9.031 28.922 7.465 1 96.94 106 VAL B O 1
ATOM 3653 N N . MET B 1 107 ? 8.812 28.469 9.641 1 95.88 107 MET B N 1
ATOM 3654 C CA . MET B 1 107 ? 7.359 28.594 9.68 1 95.88 107 MET B CA 1
ATOM 3655 C C . MET B 1 107 ? 6.914 29.484 10.828 1 95.88 107 MET B C 1
ATOM 3657 O O . MET B 1 107 ? 7.699 29.781 11.734 1 95.88 107 MET B O 1
ATOM 3661 N N . PRO B 1 108 ? 5.676 30 10.781 1 93.75 108 PRO B N 1
ATOM 3662 C CA . PRO B 1 108 ? 5.172 30.719 11.953 1 93.75 108 PRO B CA 1
ATOM 3663 C C . PRO B 1 108 ? 5.188 29.859 13.219 1 93.75 108 PRO B C 1
ATOM 3665 O O . PRO B 1 108 ? 4.902 28.672 13.164 1 93.75 108 PRO B O 1
ATOM 3668 N N . PHE B 1 109 ? 5.598 30.531 14.32 1 93.56 109 PHE B N 1
ATOM 3669 C CA . PHE B 1 109 ? 5.609 29.797 15.586 1 93.56 109 PHE B CA 1
ATOM 3670 C C . PHE B 1 109 ? 4.195 29.656 16.141 1 93.56 109 PHE B C 1
ATOM 3672 O O . PHE B 1 109 ? 3.457 30.641 16.234 1 93.56 109 PHE B O 1
ATOM 3679 N N . MET B 1 110 ? 3.906 28.375 16.375 1 89.44 110 MET B N 1
ATOM 3680 C CA . MET B 1 110 ? 2.633 28.062 17.016 1 89.44 110 MET B CA 1
ATOM 3681 C C . MET B 1 110 ? 2.844 27.672 18.469 1 89.44 110 MET B C 1
ATOM 3683 O O . MET B 1 110 ? 3.562 26.703 18.766 1 89.44 110 MET B O 1
ATOM 3687 N N . GLY B 1 111 ? 2.305 28.391 19.406 1 85.69 111 GLY B N 1
ATOM 3688 C CA . GLY B 1 111 ? 2.576 28.25 20.828 1 85.69 111 GLY B CA 1
ATOM 3689 C C . GLY B 1 111 ? 2.102 26.922 21.406 1 85.69 111 GLY B C 1
ATOM 3690 O O . GLY B 1 111 ? 2.713 26.391 22.328 1 85.69 111 GLY B O 1
ATOM 3691 N N . THR B 1 112 ? 0.998 26.438 20.938 1 92.06 112 THR B N 1
ATOM 3692 C CA . THR B 1 112 ? 0.432 25.203 21.484 1 92.06 112 THR B CA 1
ATOM 3693 C C . THR B 1 112 ? -0.265 24.391 20.406 1 92.06 112 THR B C 1
ATOM 3695 O O . THR B 1 112 ? -0.616 24.938 19.344 1 92.06 112 THR B O 1
ATOM 3698 N N . ASP B 1 113 ? -0.28 23.125 20.641 1 94.19 113 ASP B N 1
ATOM 3699 C CA . ASP B 1 113 ? -1.048 22.266 19.75 1 94.19 113 ASP B CA 1
ATOM 3700 C C . ASP B 1 113 ? -2.268 21.672 20.453 1 94.19 113 ASP B C 1
ATOM 3702 O O . ASP B 1 113 ? -2.43 21.844 21.672 1 94.19 113 ASP B O 1
ATOM 3706 N N . LEU B 1 114 ? -3.145 21.047 19.703 1 97.06 114 LEU B N 1
ATOM 3707 C CA . LEU B 1 114 ? -4.422 20.531 20.188 1 97.06 114 LEU B CA 1
ATOM 3708 C C . LEU B 1 114 ? -4.203 19.438 21.234 1 97.06 114 LEU B C 1
ATOM 3710 O O . LEU B 1 114 ? -4.984 19.312 22.172 1 97.06 114 LEU B O 1
ATOM 3714 N N . GLY B 1 115 ? -3.137 18.625 21.062 1 95.56 115 GLY B N 1
ATOM 3715 C CA . GLY B 1 115 ? -2.828 17.594 22.062 1 95.56 115 GLY B CA 1
ATOM 3716 C C . GLY B 1 115 ? -2.557 18.156 23.438 1 95.56 115 GLY B C 1
ATOM 3717 O O . GLY B 1 115 ? -3.115 17.688 24.422 1 95.56 115 GLY B O 1
ATOM 3718 N N . LYS B 1 116 ? -1.724 19.125 23.453 1 93.88 116 LYS B N 1
ATOM 3719 C CA . LYS B 1 116 ? -1.412 19.797 24.719 1 93.88 116 LYS B CA 1
ATOM 3720 C C . LYS B 1 116 ? -2.646 20.5 25.281 1 93.88 116 LYS B C 1
ATOM 3722 O O . LYS B 1 116 ? -2.883 20.453 26.5 1 93.88 116 LYS B O 1
ATOM 3727 N N . LEU B 1 117 ? -3.395 21.141 24.453 1 94.88 117 LEU B N 1
ATOM 3728 C CA . LEU B 1 117 ? -4.605 21.828 24.875 1 94.88 117 LEU B CA 1
ATOM 3729 C C . LEU B 1 117 ? -5.578 20.875 25.547 1 94.88 117 LEU B C 1
ATOM 3731 O O . LEU B 1 117 ? -6.141 21.188 26.594 1 94.88 117 LEU B O 1
ATOM 3735 N N . MET B 1 118 ? -5.734 19.688 24.938 1 95.38 118 MET B N 1
ATOM 3736 C CA . MET B 1 118 ? -6.684 18.719 25.453 1 95.38 118 MET B CA 1
ATOM 3737 C C . MET B 1 118 ? -6.215 18.141 26.781 1 95.38 118 MET B C 1
ATOM 3739 O O . MET B 1 118 ? -7.023 17.672 27.578 1 95.38 118 MET B O 1
ATOM 3743 N N . LYS B 1 119 ? -4.938 18.141 27.031 1 94.25 119 LYS B N 1
ATOM 3744 C CA . LYS B 1 119 ? -4.395 17.703 28.312 1 94.25 119 LYS B CA 1
ATOM 3745 C C . LYS B 1 119 ? -4.633 18.734 29.391 1 94.25 119 LYS B C 1
ATOM 3747 O O . LYS B 1 119 ? -4.75 18.391 30.578 1 94.25 119 LYS B O 1
ATOM 3752 N N . LEU B 1 120 ? -4.73 19.984 29.031 1 92.5 120 LEU B N 1
ATOM 3753 C CA . LEU B 1 120 ? -4.84 21.078 29.969 1 92.5 120 LEU B CA 1
ATOM 3754 C C . LEU B 1 120 ? -6.297 21.344 30.344 1 92.5 120 LEU B C 1
ATOM 3756 O O . LEU B 1 120 ? -6.59 21.75 31.469 1 92.5 120 LEU B O 1
ATOM 3760 N N . GLN B 1 121 ? -7.238 21.156 29.359 1 90.69 121 GLN B N 1
ATOM 3761 C CA . GLN B 1 121 ? -8.633 21.484 29.656 1 90.69 121 GLN B CA 1
ATOM 3762 C C . GLN B 1 121 ? -9.578 20.641 28.812 1 90.69 121 GLN B C 1
ATOM 3764 O O . GLN B 1 121 ? -9.203 20.172 27.734 1 90.69 121 GLN B O 1
ATOM 3769 N N . ASN B 1 122 ? -10.805 20.547 29.391 1 90.94 122 ASN B N 1
ATOM 3770 C CA . ASN B 1 122 ? -11.898 20.016 28.578 1 90.94 122 ASN B CA 1
ATOM 3771 C C . ASN B 1 122 ? -12.461 21.062 27.625 1 90.94 122 ASN B C 1
ATOM 3773 O O . ASN B 1 122 ? -12.594 22.234 28 1 90.94 122 ASN B O 1
ATOM 3777 N N . LEU B 1 123 ? -12.734 20.641 26.484 1 93.31 123 LEU B N 1
ATOM 3778 C CA . LEU B 1 123 ? -13.258 21.578 25.484 1 93.31 123 LEU B CA 1
ATOM 3779 C C . LEU B 1 123 ? -14.781 21.578 25.484 1 93.31 123 LEU B C 1
ATOM 3781 O O . LEU B 1 123 ? -15.406 20.516 25.578 1 93.31 123 LEU B O 1
ATOM 3785 N N . SER B 1 124 ? -15.312 22.797 25.453 1 92.25 124 SER B N 1
ATOM 3786 C CA . SER B 1 124 ? -16.75 22.906 25.297 1 92.25 124 SER B CA 1
ATOM 3787 C C . SER B 1 124 ? -17.203 22.422 23.906 1 92.25 124 SER B C 1
ATOM 3789 O O . SER B 1 124 ? -16.391 22.391 22.984 1 92.25 124 SER B O 1
ATOM 3791 N N . GLU B 1 125 ? -18.391 22.109 23.781 1 90.88 125 GLU B N 1
ATOM 3792 C CA . GLU B 1 125 ? -18.938 21.656 22.5 1 90.88 125 GLU B CA 1
ATOM 3793 C C . GLU B 1 125 ? -18.781 22.719 21.422 1 90.88 125 GLU B C 1
ATOM 3795 O O . GLU B 1 125 ? -18.484 22.406 20.266 1 90.88 125 GLU B O 1
ATOM 3800 N N . ASP B 1 126 ? -19.031 23.938 21.859 1 93.38 126 ASP B N 1
ATOM 3801 C CA . ASP B 1 126 ? -18.875 25.031 20.906 1 93.38 126 ASP B CA 1
ATOM 3802 C C . ASP B 1 126 ? -17.438 25.109 20.391 1 93.38 126 ASP B C 1
ATOM 3804 O O . ASP B 1 126 ? -17.219 25.344 19.203 1 93.38 126 ASP B O 1
ATOM 3808 N N . LYS B 1 127 ? -16.531 24.906 21.266 1 94.75 127 LYS B N 1
ATOM 3809 C CA . LYS B 1 127 ? -15.117 24.922 20.859 1 94.75 127 LYS B CA 1
ATOM 3810 C C . LYS B 1 127 ? -14.805 23.766 19.938 1 94.75 127 LYS B C 1
ATOM 3812 O O . LYS B 1 127 ? -14.086 23.922 18.938 1 94.75 127 LYS B O 1
ATOM 3817 N N . VAL B 1 128 ? -15.375 22.625 20.281 1 96.25 128 VAL B N 1
ATOM 3818 C CA . VAL B 1 128 ? -15.164 21.453 19.438 1 96.25 128 VAL B CA 1
ATOM 3819 C C . VAL B 1 128 ? -15.719 21.719 18.031 1 96.25 128 VAL B C 1
ATOM 3821 O O . VAL B 1 128 ? -15.039 21.469 17.031 1 96.25 128 VAL B O 1
ATOM 3824 N N . GLN B 1 129 ? -16.922 22.25 17.969 1 96.5 129 GLN B N 1
ATOM 3825 C CA . GLN B 1 129 ? -17.547 22.578 16.703 1 96.5 129 GLN B CA 1
ATOM 3826 C C . GLN B 1 129 ? -16.672 23.516 15.875 1 96.5 129 GLN B C 1
ATOM 3828 O O . GLN B 1 129 ? -16.438 23.281 14.688 1 96.5 129 GLN B O 1
ATOM 3833 N N . PHE B 1 130 ? -16.25 24.484 16.531 1 97.44 130 PHE B N 1
ATOM 3834 C CA . PHE B 1 130 ? -15.484 25.531 15.852 1 97.44 130 PHE B CA 1
ATOM 3835 C C . PHE B 1 130 ? -14.148 24.969 15.367 1 97.44 130 PHE B C 1
ATOM 3837 O O . PHE B 1 130 ? -13.734 25.234 14.234 1 97.44 130 PHE B O 1
ATOM 3844 N N . LEU B 1 131 ? -13.445 24.219 16.188 1 98.12 131 LEU B N 1
ATOM 3845 C CA . LEU B 1 131 ? -12.148 23.641 15.836 1 98.12 131 LEU B CA 1
ATOM 3846 C C . LEU B 1 131 ? -12.289 22.641 14.695 1 98.12 131 LEU B C 1
ATOM 3848 O O . LEU B 1 131 ? -11.484 22.641 13.758 1 98.12 131 LEU B O 1
ATOM 3852 N N . VAL B 1 132 ? -13.281 21.812 14.742 1 98.56 132 VAL B N 1
ATOM 3853 C CA . VAL B 1 132 ? -13.508 20.828 13.68 1 98.56 132 VAL B CA 1
ATOM 3854 C C . VAL B 1 132 ? -13.852 21.547 12.383 1 98.56 132 VAL B C 1
ATOM 3856 O O . VAL B 1 132 ? -13.383 21.156 11.305 1 98.56 132 VAL B O 1
ATOM 3859 N N . TYR B 1 133 ? -14.672 22.594 12.508 1 98.5 133 TYR B N 1
ATOM 3860 C CA . TYR B 1 133 ? -14.984 23.406 11.336 1 98.5 133 TYR B CA 1
ATOM 3861 C C . TYR B 1 133 ? -13.719 23.922 10.672 1 98.5 133 TYR B C 1
ATOM 3863 O O . TYR B 1 133 ? -13.562 23.828 9.453 1 98.5 133 TYR B O 1
ATOM 3871 N N . GLN B 1 134 ? -12.828 24.438 11.438 1 98.62 134 GLN B N 1
ATOM 3872 C CA . GLN B 1 134 ? -11.586 25 10.906 1 98.62 134 GLN B CA 1
ATOM 3873 C C . GLN B 1 134 ? -10.711 23.906 10.305 1 98.62 134 GLN B C 1
ATOM 3875 O O . GLN B 1 134 ? -10.07 24.109 9.273 1 98.62 134 GLN B O 1
ATOM 3880 N N . MET B 1 135 ? -10.664 22.688 10.891 1 98.75 135 MET B N 1
ATOM 3881 C CA . MET B 1 135 ? -9.945 21.547 10.312 1 98.75 135 MET B CA 1
ATOM 3882 C C . MET B 1 135 ? -10.477 21.219 8.922 1 98.75 135 MET B C 1
ATOM 3884 O O . MET B 1 135 ? -9.695 21.047 7.984 1 98.75 135 MET B O 1
ATOM 3888 N N . LEU B 1 136 ? -11.789 21.172 8.883 1 98.81 136 LEU B N 1
ATOM 3889 C CA . LEU B 1 136 ? -12.438 20.812 7.625 1 98.81 136 LEU B CA 1
ATOM 3890 C C . LEU B 1 136 ? -12.211 21.875 6.566 1 98.81 136 LEU B C 1
ATOM 3892 O O . LEU B 1 136 ? -11.992 21.562 5.395 1 98.81 136 LEU B O 1
ATOM 3896 N N . LYS B 1 137 ? -12.273 23.094 6.977 1 98.75 137 LYS B N 1
ATOM 3897 C CA . LYS B 1 137 ? -11.992 24.203 6.074 1 98.75 137 LYS B CA 1
ATOM 3898 C C . LYS B 1 137 ? -10.578 24.125 5.508 1 98.75 137 LYS B C 1
ATOM 3900 O O . LYS B 1 137 ? -10.383 24.266 4.297 1 98.75 137 LYS B O 1
ATOM 3905 N N . GLY B 1 138 ? -9.625 23.891 6.367 1 98.62 138 GLY B N 1
ATOM 3906 C CA . GLY B 1 138 ? -8.258 23.688 5.926 1 98.62 138 GLY B CA 1
ATOM 3907 C C . GLY B 1 138 ? -8.102 22.484 5.004 1 98.62 138 GLY B C 1
ATOM 3908 O O . GLY B 1 138 ? -7.383 22.562 4.004 1 98.62 138 GLY B O 1
ATOM 3909 N N . LEU B 1 139 ? -8.781 21.406 5.316 1 98.75 139 LEU B N 1
ATOM 3910 C CA . LEU B 1 139 ? -8.688 20.203 4.516 1 98.75 139 LEU B CA 1
ATOM 3911 C C . LEU B 1 139 ? -9.312 20.406 3.141 1 98.75 139 LEU B C 1
ATOM 3913 O O . LEU B 1 139 ? -8.828 19.859 2.146 1 98.75 139 LEU B O 1
ATOM 3917 N N . LYS B 1 140 ? -10.477 21.094 3.141 1 98.69 140 LYS B N 1
ATOM 3918 C CA . LYS B 1 140 ? -11.039 21.422 1.832 1 98.69 140 LYS B CA 1
ATOM 3919 C C . LYS B 1 140 ? -9.992 22.078 0.935 1 98.69 140 LYS B C 1
ATOM 3921 O O . LYS B 1 140 ? -9.836 21.703 -0.228 1 98.69 140 LYS B O 1
ATOM 3926 N N . TYR B 1 141 ? -9.297 23.047 1.452 1 98.44 141 TYR B N 1
ATOM 3927 C CA . TYR B 1 141 ? -8.25 23.766 0.735 1 98.44 141 TYR B CA 1
ATOM 3928 C C . TYR B 1 141 ? -7.145 22.812 0.292 1 98.44 141 TYR B C 1
ATOM 3930 O O . TYR B 1 141 ? -6.789 22.766 -0.888 1 98.44 141 TYR B O 1
ATOM 3938 N N . ILE B 1 142 ? -6.641 22.016 1.154 1 98.12 142 ILE B N 1
ATOM 3939 C CA . ILE B 1 142 ? -5.555 21.078 0.886 1 98.12 142 ILE B CA 1
ATOM 3940 C C . ILE B 1 142 ? -5.988 20.078 -0.184 1 98.12 142 ILE B C 1
ATOM 3942 O O . ILE B 1 142 ? -5.258 19.844 -1.147 1 98.12 142 ILE B O 1
ATOM 3946 N N . HIS B 1 143 ? -7.172 19.516 -0.011 1 97 143 HIS B N 1
ATOM 3947 C CA . HIS B 1 143 ? -7.676 18.484 -0.912 1 97 143 HIS B CA 1
ATOM 3948 C C . HIS B 1 143 ? -7.93 19.047 -2.307 1 97 143 HIS B C 1
ATOM 3950 O O . HIS B 1 143 ? -7.754 18.344 -3.305 1 97 143 HIS B O 1
ATOM 3956 N N . SER B 1 144 ? -8.352 20.312 -2.35 1 97.44 144 SER B N 1
ATOM 3957 C CA . SER B 1 144 ? -8.609 20.938 -3.645 1 97.44 144 SER B CA 1
ATOM 3958 C C . SER B 1 144 ? -7.324 21.078 -4.453 1 97.44 144 SER B C 1
ATOM 3960 O O . SER B 1 144 ? -7.363 21.172 -5.68 1 97.44 144 SER B O 1
ATOM 3962 N N . ALA B 1 145 ? -6.215 21.078 -3.783 1 96.12 145 ALA B N 1
ATOM 3963 C CA . ALA B 1 145 ? -4.922 21.125 -4.457 1 96.12 145 ALA B CA 1
ATOM 3964 C C . ALA B 1 145 ? -4.496 19.75 -4.926 1 96.12 145 ALA B C 1
ATOM 3966 O O . ALA B 1 145 ? -3.426 19.578 -5.52 1 96.12 145 ALA B O 1
ATOM 3967 N N . GLY B 1 146 ? -5.301 18.719 -4.625 1 93.75 146 GLY B N 1
ATOM 3968 C CA . GLY B 1 146 ? -4.965 17.344 -4.984 1 93.75 146 GLY B CA 1
ATOM 3969 C C . GLY B 1 146 ? -4.031 16.688 -3.994 1 93.75 146 GLY B C 1
ATOM 3970 O O . GLY B 1 146 ? -3.336 15.727 -4.336 1 93.75 146 GLY B O 1
ATOM 3971 N N . ILE B 1 147 ? -4 17.219 -2.77 1 94.5 147 ILE B N 1
ATOM 3972 C CA . ILE B 1 147 ? -3.078 16.734 -1.746 1 94.5 147 ILE B CA 1
ATOM 3973 C C . ILE B 1 147 ? -3.857 16.062 -0.623 1 94.5 147 ILE B C 1
ATOM 3975 O O . ILE B 1 147 ? -4.902 16.547 -0.193 1 94.5 147 ILE B O 1
ATOM 3979 N N . ILE B 1 148 ? -3.367 14.922 -0.182 1 93.75 148 ILE B N 1
ATOM 3980 C CA . ILE B 1 148 ? -3.822 14.273 1.041 1 93.75 148 ILE B CA 1
ATOM 3981 C C . ILE B 1 148 ? -2.789 14.469 2.146 1 93.75 148 ILE B C 1
ATOM 3983 O O . ILE B 1 148 ? -1.595 14.25 1.936 1 93.75 148 ILE B O 1
ATOM 3987 N N . HIS B 1 149 ? -3.145 14.875 3.289 1 93.31 149 HIS B N 1
ATOM 3988 C CA . HIS B 1 149 ? -2.23 15.18 4.383 1 93.31 149 HIS B CA 1
ATOM 3989 C C . HIS B 1 149 ? -1.619 13.906 4.961 1 93.31 149 HIS B C 1
ATOM 3991 O O . HIS B 1 149 ? -0.396 13.789 5.066 1 93.31 149 HIS B O 1
ATOM 3997 N N . ARG B 1 150 ? -2.527 12.922 5.398 1 89.38 150 ARG B N 1
ATOM 3998 C CA . ARG B 1 150 ? -2.227 11.539 5.758 1 89.38 150 ARG B CA 1
ATOM 3999 C C . ARG B 1 150 ? -1.67 11.453 7.176 1 89.38 150 ARG B C 1
ATOM 4001 O O . ARG B 1 150 ? -1.439 10.359 7.695 1 89.38 150 ARG B O 1
ATOM 4008 N N . ASP B 1 151 ? -1.49 12.555 7.906 1 89.38 151 ASP B N 1
ATOM 4009 C CA . ASP B 1 151 ? -0.944 12.477 9.258 1 89.38 151 ASP B CA 1
ATOM 4010 C C . ASP B 1 151 ? -1.633 13.477 10.188 1 89.38 151 ASP B C 1
ATOM 4012 O O . ASP B 1 151 ? -0.973 14.164 10.969 1 89.38 151 ASP B O 1
ATOM 4016 N N . LEU B 1 152 ? -2.861 13.578 10.055 1 95.69 152 LEU B N 1
ATOM 4017 C CA . LEU B 1 152 ? -3.621 14.43 10.961 1 95.69 152 LEU B CA 1
ATOM 4018 C C . LEU B 1 152 ? -3.752 13.781 12.336 1 95.69 152 LEU B C 1
ATOM 4020 O O . LEU B 1 152 ? -4.168 12.625 12.445 1 95.69 152 LEU B O 1
ATOM 4024 N N . LYS B 1 153 ? -3.324 14.461 13.297 1 95.56 153 LYS B N 1
ATOM 4025 C CA . LYS B 1 153 ? -3.385 14.117 14.719 1 95.56 153 LYS B CA 1
ATOM 4026 C C . LYS B 1 153 ? -3.318 15.375 15.586 1 95.56 153 LYS B C 1
ATOM 4028 O O . LYS B 1 153 ? -2.934 16.438 15.109 1 95.56 153 LYS B O 1
ATOM 4033 N N . PRO B 1 154 ? -3.715 15.25 16.828 1 96.38 154 PRO B N 1
ATOM 4034 C CA . PRO B 1 154 ? -3.752 16.453 17.672 1 96.38 154 PRO B CA 1
ATOM 4035 C C . PRO B 1 154 ? -2.408 17.172 17.734 1 96.38 154 PRO B C 1
ATOM 4037 O O . PRO B 1 154 ? -2.367 18.406 17.75 1 96.38 154 PRO B O 1
ATOM 4040 N N . GLY B 1 155 ? -1.322 16.453 17.594 1 92.75 155 GLY B N 1
ATOM 4041 C CA . GLY B 1 155 ? 0.005 17.047 17.656 1 92.75 155 GLY B CA 1
ATOM 4042 C C . GLY B 1 155 ? 0.369 17.797 16.391 1 92.75 155 GLY B C 1
ATOM 4043 O O . GLY B 1 155 ? 1.33 18.578 16.391 1 92.75 155 GLY B O 1
ATOM 4044 N N . ASN B 1 156 ? -0.404 17.641 15.352 1 93.06 156 ASN B N 1
ATOM 4045 C CA . ASN B 1 156 ? -0.163 18.328 14.086 1 93.06 156 ASN B CA 1
ATOM 4046 C C . ASN B 1 156 ? -1.21 19.422 13.836 1 93.06 156 ASN B C 1
ATOM 4048 O O . ASN B 1 156 ? -1.405 19.844 12.695 1 93.06 156 ASN B O 1
ATOM 4052 N N . LEU B 1 157 ? -1.92 19.797 14.938 1 97.69 157 LEU B N 1
ATOM 4053 C CA . LEU B 1 157 ? -2.896 20.875 14.906 1 97.69 157 LEU B CA 1
ATOM 4054 C C . LEU B 1 157 ? -2.549 21.953 15.938 1 97.69 157 LEU B C 1
ATOM 4056 O O . LEU B 1 157 ? -2.678 21.719 17.141 1 97.69 157 LEU B O 1
ATOM 4060 N N . ALA B 1 158 ? -2.107 23.062 15.398 1 96.19 158 ALA B N 1
ATOM 4061 C CA . ALA B 1 158 ? -1.825 24.188 16.297 1 96.19 158 ALA B CA 1
ATOM 4062 C C . ALA B 1 158 ? -3.09 24.984 16.578 1 96.19 158 ALA B C 1
ATOM 4064 O O . ALA B 1 158 ? -3.93 25.172 15.703 1 96.19 158 ALA B O 1
ATOM 4065 N N . VAL B 1 159 ? -3.227 25.391 17.828 1 96.06 159 VAL B N 1
ATOM 4066 C CA . VAL B 1 159 ? -4.359 26.203 18.25 1 96.06 159 VAL B CA 1
ATOM 4067 C C . VAL B 1 159 ? -3.863 27.391 19.078 1 96.06 159 VAL B C 1
ATOM 4069 O O . VAL B 1 159 ? -3.062 27.219 20 1 96.06 159 VAL B O 1
ATOM 4072 N N . ASN B 1 160 ? -4.309 28.594 18.734 1 91.31 160 ASN B N 1
ATOM 4073 C CA . ASN B 1 160 ? -3.898 29.75 19.531 1 91.31 160 ASN B CA 1
ATOM 4074 C C . ASN B 1 160 ? -4.961 30.125 20.547 1 91.31 160 ASN B C 1
ATOM 4076 O O . ASN B 1 160 ? -5.938 29.406 20.734 1 91.31 160 ASN B O 1
ATOM 4080 N N . GLN B 1 161 ? -4.773 31.266 21.188 1 87.56 161 GLN B N 1
ATOM 4081 C CA . GLN B 1 161 ? -5.645 31.688 22.281 1 87.56 161 GLN B CA 1
ATOM 4082 C C . GLN B 1 161 ? -7.027 32.062 21.766 1 87.56 161 GLN B C 1
ATOM 4084 O O . GLN B 1 161 ? -8.016 31.953 22.5 1 87.56 161 GLN B O 1
ATOM 4089 N N . GLU B 1 162 ? -7.082 32.5 20.516 1 89 162 GLU B N 1
ATOM 4090 C CA . GLU B 1 162 ? -8.352 32.875 19.906 1 89 162 GLU B CA 1
ATOM 4091 C C . GLU B 1 162 ? -9.047 31.688 19.281 1 89 162 GLU B C 1
ATOM 4093 O O . GLU B 1 162 ? -10.039 31.828 18.562 1 89 162 GLU B O 1
ATOM 4098 N N . CYS B 1 163 ? -8.523 30.484 19.422 1 92 163 CYS B N 1
ATOM 4099 C CA . CYS B 1 163 ? -9.047 29.219 18.922 1 92 163 CYS B CA 1
ATOM 4100 C C . CYS B 1 163 ? -8.922 29.141 17.406 1 92 163 CYS B C 1
ATOM 4102 O O . CYS B 1 163 ? -9.742 28.5 16.734 1 92 163 CYS B O 1
ATOM 4104 N N . GLU B 1 164 ? -7.992 29.938 16.906 1 94.81 164 GLU B N 1
ATOM 4105 C CA . GLU B 1 164 ? -7.637 29.719 15.508 1 94.81 164 GLU B CA 1
ATOM 4106 C C . GLU B 1 164 ? -6.766 28.484 15.336 1 94.81 164 GLU B C 1
ATOM 4108 O O . GLU B 1 164 ? -5.805 28.281 16.078 1 94.81 164 GLU B O 1
ATOM 4113 N N . LEU B 1 165 ? -7.117 27.703 14.352 1 97.69 165 LEU B N 1
ATOM 4114 C CA . LEU B 1 165 ? -6.441 26.422 14.156 1 97.69 165 LEU B CA 1
ATOM 4115 C C . LEU B 1 165 ? -5.637 26.422 12.859 1 97.69 165 LEU B C 1
ATOM 4117 O O . LEU B 1 165 ? -6.102 26.938 11.844 1 97.69 165 LEU B O 1
ATOM 4121 N N . LYS B 1 166 ? -4.438 25.828 12.914 1 97.56 166 LYS B N 1
ATOM 4122 C CA . LYS B 1 166 ? -3.643 25.609 11.703 1 97.56 166 LYS B CA 1
ATOM 4123 C C . LYS B 1 166 ? -3.176 24.172 11.602 1 97.56 166 LYS B C 1
ATOM 4125 O O . LYS B 1 166 ? -2.67 23.609 12.57 1 97.56 166 LYS B O 1
ATOM 4130 N N . ILE B 1 167 ? -3.418 23.562 10.484 1 98 167 ILE B N 1
ATOM 4131 C CA . ILE B 1 167 ? -2.902 22.234 10.164 1 98 167 ILE B CA 1
ATOM 4132 C C . ILE B 1 167 ? -1.401 22.312 9.898 1 98 167 ILE B C 1
ATOM 4134 O O . ILE B 1 167 ? -0.949 23.156 9.117 1 98 167 ILE B O 1
ATOM 4138 N N . LEU B 1 168 ? -0.687 21.406 10.594 1 93.62 168 LEU B N 1
ATOM 4139 C CA . LEU B 1 168 ? 0.77 21.422 10.523 1 93.62 168 LEU B CA 1
ATOM 4140 C C . LEU B 1 168 ? 1.3 20.172 9.844 1 93.62 168 LEU B C 1
ATOM 4142 O O . LEU B 1 168 ? 0.572 19.188 9.695 1 93.62 168 LEU B O 1
ATOM 4146 N N . ASP B 1 169 ? 2.496 20.125 9.391 1 87 169 ASP B N 1
ATOM 4147 C CA . ASP B 1 169 ? 3.352 18.984 9.062 1 87 169 ASP B CA 1
ATOM 4148 C C . ASP B 1 169 ? 2.854 18.266 7.812 1 87 169 ASP B C 1
ATOM 4150 O O . ASP B 1 169 ? 1.997 17.375 7.895 1 87 169 ASP B O 1
ATOM 4154 N N . PHE B 1 170 ? 3.451 18.469 6.719 1 88.25 170 PHE B N 1
ATOM 4155 C CA . PHE B 1 170 ? 3.131 17.828 5.453 1 88.25 170 PHE B CA 1
ATOM 4156 C C . PHE B 1 170 ? 4.164 16.75 5.117 1 88.25 170 PHE B C 1
ATOM 4158 O O . PHE B 1 170 ? 4.367 16.438 3.945 1 88.25 170 PHE B O 1
ATOM 4165 N N . GLY B 1 171 ? 4.762 16.281 6.125 1 78.31 171 GLY B N 1
ATOM 4166 C CA . GLY B 1 171 ? 5.836 15.312 5.938 1 78.31 171 GLY B CA 1
ATOM 4167 C C . GLY B 1 171 ? 5.375 14.031 5.27 1 78.31 171 GLY B C 1
ATOM 4168 O O . GLY B 1 171 ? 6.156 13.367 4.586 1 78.31 171 GLY B O 1
ATOM 4169 N N . LEU B 1 172 ? 4.18 13.633 5.406 1 78.44 172 LEU B N 1
ATOM 4170 C CA . LEU B 1 172 ? 3.678 12.391 4.836 1 78.44 172 LEU B CA 1
ATOM 4171 C C . LEU B 1 172 ? 2.674 12.664 3.723 1 78.44 172 LEU B C 1
ATOM 4173 O O . LEU B 1 172 ? 2.109 11.734 3.146 1 78.44 172 LEU B O 1
ATOM 4177 N N . ALA B 1 173 ? 2.518 13.906 3.375 1 83 173 ALA B N 1
ATOM 4178 C CA . ALA B 1 173 ? 1.524 14.281 2.373 1 83 173 ALA B CA 1
ATOM 4179 C C . ALA B 1 173 ? 1.849 13.656 1.019 1 83 173 ALA B C 1
ATOM 4181 O O . ALA B 1 173 ? 3.018 13.43 0.698 1 83 173 ALA B O 1
ATOM 4182 N N . ARG B 1 174 ? 0.834 13.312 0.307 1 84.81 174 ARG B N 1
ATOM 4183 C CA . ARG B 1 174 ? 1.025 12.727 -1.015 1 84.81 174 ARG B CA 1
ATOM 4184 C C . ARG B 1 174 ? -0.097 13.133 -1.963 1 84.81 174 ARG B C 1
ATOM 4186 O O . ARG B 1 174 ? -1.089 13.727 -1.539 1 84.81 174 ARG B O 1
ATOM 4193 N N . GLN B 1 175 ? 0.215 12.82 -3.18 1 80.44 175 GLN B N 1
ATOM 4194 C CA . GLN B 1 175 ? -0.812 13.047 -4.191 1 80.44 175 GLN B CA 1
ATOM 4195 C C . GLN B 1 175 ? -1.977 12.078 -4.02 1 80.44 175 GLN B C 1
ATOM 4197 O O . GLN B 1 175 ? -1.77 10.891 -3.742 1 80.44 175 GLN B O 1
ATOM 4202 N N . ALA B 1 176 ? -3.129 12.562 -4.148 1 75.25 176 ALA B N 1
ATOM 4203 C CA . ALA B 1 176 ? -4.305 11.703 -4.129 1 75.25 176 ALA B CA 1
ATOM 4204 C C . ALA B 1 176 ? -4.297 10.734 -5.309 1 75.25 176 ALA B C 1
ATOM 4206 O O . ALA B 1 176 ? -3.922 11.109 -6.422 1 75.25 176 ALA B O 1
ATOM 4207 N N . ASP B 1 177 ? -4.398 9.438 -5.031 1 67.31 177 ASP B N 1
ATOM 4208 C CA . ASP B 1 177 ? -4.363 8.414 -6.07 1 67.31 177 ASP B CA 1
ATOM 4209 C C . ASP B 1 177 ? -5.535 8.57 -7.035 1 67.31 177 ASP B C 1
ATOM 4211 O O . ASP B 1 177 ? -6.672 8.797 -6.613 1 67.31 177 ASP B O 1
ATOM 4215 N N . SER B 1 178 ? -5.172 8.898 -8.391 1 55.66 178 SER B N 1
ATOM 4216 C CA . SER B 1 178 ? -6.238 8.922 -9.383 1 55.66 178 SER B CA 1
ATOM 4217 C C . SER B 1 178 ? -6.66 7.508 -9.773 1 55.66 178 SER B C 1
ATOM 4219 O O . SER B 1 178 ? -7.832 7.27 -10.086 1 55.66 178 SER B O 1
ATOM 4221 N N . GLU B 1 179 ? -5.531 6.734 -10.094 1 50.53 179 GLU B N 1
ATOM 4222 C CA . GLU B 1 179 ? -5.84 5.504 -10.812 1 50.53 179 GLU B CA 1
ATOM 4223 C C . GLU B 1 179 ? -5.848 4.301 -9.875 1 50.53 179 GLU B C 1
ATOM 4225 O O . GLU B 1 179 ? -4.992 4.191 -8.992 1 50.53 179 GLU B O 1
ATOM 4230 N N . MET B 1 180 ? -6.996 3.775 -9.688 1 48.47 180 MET B N 1
ATOM 4231 C CA . MET B 1 180 ? -7.07 2.455 -9.07 1 48.47 180 MET B CA 1
ATOM 4232 C C . MET B 1 180 ? -6.316 1.421 -9.898 1 48.47 180 MET B C 1
ATOM 4234 O O . MET B 1 180 ? -6.453 1.385 -11.125 1 48.47 180 MET B O 1
ATOM 4238 N N . THR B 1 181 ? -5.086 1.232 -9.594 1 50.59 181 THR B N 1
ATOM 4239 C CA . THR B 1 181 ? -4.578 0.096 -10.352 1 50.59 181 THR B CA 1
ATOM 4240 C C . THR B 1 181 ? -5.594 -1.043 -10.367 1 50.59 181 THR B C 1
ATOM 4242 O O . THR B 1 181 ? -6.402 -1.172 -9.445 1 50.59 181 THR B O 1
ATOM 4245 N N . GLY B 1 182 ? -5.613 -1.737 -11.516 1 49.06 182 GLY B N 1
ATOM 4246 C CA . GLY B 1 182 ? -6.492 -2.82 -11.922 1 49.06 182 GLY B CA 1
ATOM 4247 C C . GLY B 1 182 ? -6.73 -3.838 -10.82 1 49.06 182 GLY B C 1
ATOM 4248 O O . GLY B 1 182 ? -5.961 -3.914 -9.859 1 49.06 182 GLY B O 1
ATOM 4249 N N . TYR B 1 183 ? -8.117 -4.43 -10.883 1 48.25 183 TYR B N 1
ATOM 4250 C CA . TYR B 1 183 ? -9.117 -5.246 -10.203 1 48.25 183 TYR B CA 1
ATOM 4251 C C . TYR B 1 183 ? -8.57 -6.633 -9.891 1 48.25 183 TYR B C 1
ATOM 4253 O O . TYR B 1 183 ? -8.07 -7.324 -10.781 1 48.25 183 TYR B O 1
ATOM 4261 N N . VAL B 1 184 ? -7.965 -6.801 -8.68 1 55.94 184 VAL B N 1
ATOM 4262 C CA . VAL B 1 184 ? -7.836 -8.211 -8.305 1 55.94 184 VAL B CA 1
ATOM 4263 C C . VAL B 1 184 ? -9.219 -8.805 -8.062 1 55.94 184 VAL B C 1
ATOM 4265 O O . VAL B 1 184 ? -9.992 -8.297 -7.25 1 55.94 184 VAL B O 1
ATOM 4268 N N . VAL B 1 185 ? -9.648 -9.727 -8.93 1 59.53 185 VAL B N 1
ATOM 4269 C CA . VAL B 1 185 ? -10.992 -10.305 -8.898 1 59.53 185 VAL B CA 1
ATOM 4270 C C . VAL B 1 185 ? -11.109 -11.266 -7.719 1 59.53 185 VAL B C 1
ATOM 4272 O O . VAL B 1 185 ? -12.109 -11.242 -6.996 1 59.53 185 VAL B O 1
ATOM 4275 N N . THR B 1 186 ? -10.047 -12.156 -7.453 1 77.62 186 THR B N 1
ATOM 4276 C CA . THR B 1 186 ? -10.383 -13.109 -6.406 1 77.62 186 THR B CA 1
ATOM 4277 C C . THR B 1 186 ? -9.703 -12.742 -5.094 1 77.62 186 THR B C 1
ATOM 4279 O O . THR B 1 186 ? -8.469 -12.703 -5.02 1 77.62 186 THR B O 1
ATOM 4282 N N . ARG B 1 187 ? -10.508 -12.398 -4.051 1 87.19 187 ARG B N 1
ATOM 4283 C CA . ARG B 1 187 ? -10.031 -11.875 -2.771 1 87.19 187 ARG B CA 1
ATOM 4284 C C . ARG B 1 187 ? -10.047 -12.961 -1.7 1 87.19 187 ARG B C 1
ATOM 4286 O O . ARG B 1 187 ? -9.383 -12.836 -0.673 1 87.19 187 ARG B O 1
ATOM 4293 N N . TRP B 1 188 ? -10.625 -14.102 -1.926 1 93.88 188 TRP B N 1
ATOM 4294 C CA . TRP B 1 188 ? -10.984 -15.062 -0.889 1 93.88 188 TRP B CA 1
ATOM 4295 C C . TRP B 1 188 ? -9.734 -15.703 -0.29 1 93.88 188 TRP B C 1
ATOM 4297 O O . TRP B 1 188 ? -9.773 -16.219 0.831 1 93.88 188 TRP B O 1
ATOM 4307 N N . TYR B 1 189 ? -8.656 -15.648 -1.004 1 95.88 189 TYR B N 1
ATOM 4308 C CA . TYR B 1 189 ? -7.461 -16.359 -0.564 1 95.88 189 TYR B CA 1
ATOM 4309 C C . TYR B 1 189 ? -6.328 -15.398 -0.256 1 95.88 189 TYR B C 1
ATOM 4311 O O . TYR B 1 189 ? -5.211 -15.812 0.056 1 95.88 189 TYR B O 1
ATOM 4319 N N . ARG B 1 190 ? -6.609 -14.156 -0.31 1 91.69 190 ARG B N 1
ATOM 4320 C CA . ARG B 1 190 ? -5.578 -13.141 -0.134 1 91.69 190 ARG B CA 1
ATOM 4321 C C . ARG B 1 190 ? -5.406 -12.781 1.339 1 91.69 190 ARG B C 1
ATOM 4323 O O . ARG B 1 190 ? -6.387 -12.695 2.08 1 91.69 190 ARG B O 1
ATOM 4330 N N . ALA B 1 191 ? -4.172 -12.578 1.693 1 90.19 191 ALA B N 1
ATOM 4331 C CA . ALA B 1 191 ? -3.857 -12.125 3.045 1 90.19 191 ALA B CA 1
ATOM 4332 C C . ALA B 1 191 ? -4.398 -10.719 3.287 1 90.19 191 ALA B C 1
ATOM 4334 O O . ALA B 1 191 ? -4.508 -9.914 2.354 1 90.19 191 ALA B O 1
ATOM 4335 N N . PRO B 1 192 ? -4.754 -10.422 4.531 1 84.06 192 PRO B N 1
ATOM 4336 C CA . PRO B 1 192 ? -5.336 -9.117 4.836 1 84.06 192 PRO B CA 1
ATOM 4337 C C . PRO B 1 192 ? -4.449 -7.957 4.383 1 84.06 192 PRO B C 1
ATOM 4339 O O . PRO B 1 192 ? -4.953 -6.938 3.902 1 84.06 192 PRO B O 1
ATOM 4342 N N . GLU B 1 193 ? -3.105 -8.086 4.559 1 81.12 193 GLU B N 1
ATOM 4343 C CA . GLU B 1 193 ? -2.201 -7.008 4.172 1 81.12 193 GLU B CA 1
ATOM 4344 C C . GLU B 1 193 ? -2.188 -6.812 2.66 1 81.12 193 GLU B C 1
ATOM 4346 O O . GLU B 1 193 ? -1.848 -5.734 2.17 1 81.12 193 GLU B O 1
ATOM 4351 N N . VAL B 1 194 ? -2.533 -7.852 1.912 1 82.25 194 VAL B N 1
ATOM 4352 C CA . VAL B 1 194 ? -2.629 -7.742 0.461 1 82.25 194 VAL B CA 1
ATOM 4353 C C . VAL B 1 194 ? -3.959 -7.098 0.078 1 82.25 194 VAL B C 1
ATOM 4355 O O . VAL B 1 194 ? -4.012 -6.258 -0.824 1 82.25 194 VAL B O 1
ATOM 4358 N N . ILE B 1 195 ? -5.055 -7.527 0.694 1 79.69 195 ILE B N 1
ATOM 4359 C CA . ILE B 1 195 ? -6.391 -7.023 0.4 1 79.69 195 ILE B CA 1
ATOM 4360 C C . ILE B 1 195 ? -6.418 -5.504 0.549 1 79.69 195 ILE B C 1
ATOM 4362 O O . ILE B 1 195 ? -6.945 -4.801 -0.312 1 79.69 195 ILE B O 1
ATOM 4366 N N . LEU B 1 196 ? -5.879 -5 1.609 1 70 196 LEU B N 1
ATOM 4367 C CA . LEU B 1 196 ? -5.984 -3.576 1.912 1 70 196 LEU B CA 1
ATOM 4368 C C . LEU B 1 196 ? -5.027 -2.764 1.05 1 70 196 LEU B C 1
ATOM 4370 O O . LEU B 1 196 ? -5.211 -1.557 0.875 1 70 196 LEU B O 1
ATOM 4374 N N . SER B 1 197 ? -3.9 -3.475 0.636 1 69.06 197 SER B N 1
ATOM 4375 C CA . SER B 1 197 ? -2.949 -2.76 -0.211 1 69.06 197 SER B CA 1
ATOM 4376 C C . SER B 1 197 ? -3.584 -2.363 -1.54 1 69.06 197 SER B C 1
ATOM 4378 O O . SER B 1 197 ? -3.08 -1.479 -2.236 1 69.06 197 SER B O 1
ATOM 4380 N N . TRP B 1 198 ? -4.637 -2.924 -1.798 1 64.56 198 TRP B N 1
ATOM 4381 C CA . TRP B 1 198 ? -5.34 -2.629 -3.043 1 64.56 198 TRP B CA 1
ATOM 4382 C C . TRP B 1 198 ? -6.25 -1.417 -2.879 1 64.56 198 TRP B C 1
ATOM 4384 O O . TRP B 1 198 ? -6.777 -0.892 -3.863 1 64.56 198 TRP B O 1
ATOM 4394 N N . MET B 1 199 ? -6.367 -1.045 -1.675 1 63.62 199 MET B N 1
ATOM 4395 C CA . MET B 1 199 ? -7.227 0.114 -1.447 1 63.62 199 MET B CA 1
ATOM 4396 C C . MET B 1 199 ? -6.469 1.411 -1.709 1 63.62 199 MET B C 1
ATOM 4398 O O . MET B 1 199 ? -5.297 1.536 -1.345 1 63.62 199 MET B O 1
ATOM 4402 N N . HIS B 1 200 ? -6.98 2.297 -2.59 1 67.06 200 HIS B N 1
ATOM 4403 C CA . HIS B 1 200 ? -6.406 3.596 -2.916 1 67.06 200 HIS B CA 1
ATOM 4404 C C . HIS B 1 200 ? -6.691 4.617 -1.819 1 67.06 200 HIS B C 1
ATOM 4406 O O . HIS B 1 200 ? -7.742 4.562 -1.175 1 67.06 200 HIS B O 1
ATOM 4412 N N . TYR B 1 201 ? -5.582 5.406 -1.719 1 70.88 201 TYR B N 1
ATOM 4413 C CA . TYR B 1 201 ? -5.742 6.527 -0.8 1 70.88 201 TYR B CA 1
ATOM 4414 C C . TYR B 1 201 ? -6.586 7.633 -1.429 1 70.88 201 TYR B C 1
ATOM 4416 O O . TYR B 1 201 ? -6.262 8.125 -2.51 1 70.88 201 TYR B O 1
ATOM 4424 N N . THR B 1 202 ? -7.695 7.863 -0.778 1 85.12 202 THR B N 1
ATOM 4425 C CA . THR B 1 202 ? -8.461 9.039 -1.171 1 85.12 202 THR B CA 1
ATOM 4426 C C . THR B 1 202 ? -8.367 10.125 -0.103 1 85.12 202 THR B C 1
ATOM 4428 O O . THR B 1 202 ? -7.762 9.922 0.95 1 85.12 202 THR B O 1
ATOM 4431 N N . GLN B 1 203 ? -8.914 11.227 -0.448 1 93.69 203 GLN B N 1
ATOM 4432 C CA . GLN B 1 203 ? -8.891 12.375 0.458 1 93.69 203 GLN B CA 1
ATOM 4433 C C . GLN B 1 203 ? -9.602 12.055 1.771 1 93.69 203 GLN B C 1
ATOM 4435 O O . GLN B 1 203 ? -9.352 12.695 2.791 1 93.69 203 GLN B O 1
ATOM 4440 N N . THR B 1 204 ? -10.344 11 1.801 1 94.69 204 THR B N 1
ATOM 4441 C CA . THR B 1 204 ? -11.195 10.734 2.955 1 94.69 204 THR B CA 1
ATOM 4442 C C . THR B 1 204 ? -10.391 10.078 4.078 1 94.69 204 THR B C 1
ATOM 4444 O O . THR B 1 204 ? -10.891 9.922 5.191 1 94.69 204 THR B O 1
ATOM 4447 N N . VAL B 1 205 ? -9.109 9.727 3.809 1 93.5 205 VAL B N 1
ATOM 4448 C CA . VAL B 1 205 ? -8.258 9.25 4.895 1 93.5 205 VAL B CA 1
ATOM 4449 C C . VAL B 1 205 ? -8.094 10.352 5.941 1 93.5 205 VAL B C 1
ATOM 4451 O O . VAL B 1 205 ? -8.039 10.07 7.141 1 93.5 205 VAL B O 1
ATOM 4454 N N . ASP B 1 206 ? -8.031 11.586 5.469 1 97.38 206 ASP B N 1
ATOM 4455 C CA . ASP B 1 206 ? -7.922 12.719 6.379 1 97.38 206 ASP B CA 1
ATOM 4456 C C . ASP B 1 206 ? -9.219 12.93 7.156 1 97.38 206 ASP B C 1
ATOM 4458 O O . ASP B 1 206 ? -9.188 13.352 8.32 1 97.38 206 ASP B O 1
ATOM 4462 N N . ILE B 1 207 ? -10.328 12.641 6.547 1 98.25 207 ILE B N 1
ATOM 4463 C CA . ILE B 1 207 ? -11.633 12.805 7.18 1 98.25 207 ILE B CA 1
ATOM 4464 C C . ILE B 1 207 ? -11.781 11.797 8.32 1 98.25 207 ILE B C 1
ATOM 4466 O O . ILE B 1 207 ? -12.312 12.125 9.383 1 98.25 207 ILE B O 1
ATOM 4470 N N . TRP B 1 208 ? -11.289 10.602 8.047 1 96.31 208 TRP B N 1
ATOM 4471 C CA . TRP B 1 208 ? -11.234 9.617 9.125 1 96.31 208 TRP B CA 1
ATOM 4472 C C . TRP B 1 208 ? -10.492 10.172 10.328 1 96.31 208 TRP B C 1
ATOM 4474 O O . TRP B 1 208 ? -10.977 10.086 11.461 1 96.31 208 TRP B O 1
ATOM 4484 N N . SER B 1 209 ? -9.344 10.758 10.109 1 97.56 209 SER B N 1
ATOM 4485 C CA . SER B 1 209 ? -8.539 11.328 11.188 1 97.56 209 SER B CA 1
ATOM 4486 C C . SER B 1 209 ? -9.312 12.406 11.938 1 97.56 209 SER B C 1
ATOM 4488 O O . SER B 1 209 ? -9.258 12.469 13.172 1 97.56 209 SER B O 1
ATOM 4490 N N . VAL B 1 210 ? -10.016 13.203 11.219 1 98.62 210 VAL B N 1
ATOM 4491 C CA . VAL B 1 210 ? -10.812 14.258 11.844 1 98.62 210 VAL B CA 1
ATOM 4492 C C . VAL B 1 210 ? -11.852 13.633 12.773 1 98.62 210 VAL B C 1
ATOM 4494 O O . VAL B 1 210 ? -12.062 14.109 13.883 1 98.62 210 VAL B O 1
ATOM 4497 N N . GLY B 1 211 ? -12.531 12.578 12.273 1 97.62 211 GLY B N 1
ATOM 4498 C CA . GLY B 1 211 ? -13.492 11.883 13.109 1 97.62 211 GLY B CA 1
ATOM 4499 C C . GLY B 1 211 ? -12.898 11.375 14.414 1 97.62 211 GLY B C 1
ATOM 4500 O O . GLY B 1 211 ? -13.5 11.531 15.477 1 97.62 211 GLY B O 1
ATOM 4501 N N . CYS B 1 212 ? -11.727 10.789 14.312 1 97 212 CYS B N 1
ATOM 4502 C CA . CYS B 1 212 ? -11.039 10.297 15.5 1 97 212 CYS B CA 1
ATOM 4503 C C . CYS B 1 212 ? -10.719 11.445 16.453 1 97 212 CYS B C 1
ATOM 4505 O O . CYS B 1 212 ? -10.945 11.328 17.656 1 97 212 CYS B O 1
ATOM 4507 N N . ILE B 1 213 ? -10.195 12.516 15.953 1 98.12 213 ILE B N 1
ATOM 4508 C CA . ILE B 1 213 ? -9.805 13.672 16.766 1 98.12 213 ILE B CA 1
ATOM 4509 C C . ILE B 1 213 ? -11.047 14.281 17.422 1 98.12 213 ILE B C 1
ATOM 4511 O O . ILE B 1 213 ? -11.023 14.609 18.609 1 98.12 213 ILE B O 1
ATOM 4515 N N . MET B 1 214 ? -12.094 14.43 16.641 1 97.38 214 MET B N 1
ATOM 4516 C CA . MET B 1 214 ? -13.344 14.977 17.172 1 97.38 214 MET B CA 1
ATOM 4517 C C . MET B 1 214 ? -13.867 14.117 18.312 1 97.38 214 MET B C 1
ATOM 4519 O O . MET B 1 214 ? -14.258 14.633 19.359 1 97.38 214 MET B O 1
ATOM 4523 N N . ALA B 1 215 ? -13.883 12.805 18.109 1 94.81 215 ALA B N 1
ATOM 4524 C CA . ALA B 1 215 ? -14.328 11.898 19.156 1 94.81 215 ALA B CA 1
ATOM 4525 C C . ALA B 1 215 ? -13.492 12.078 20.422 1 94.81 215 ALA B C 1
ATOM 4527 O O . ALA B 1 215 ? -14.039 12.07 21.531 1 94.81 215 ALA B O 1
ATOM 4528 N N . GLU B 1 216 ? -12.234 12.227 20.219 1 95.31 216 GLU B N 1
ATOM 4529 C CA . GLU B 1 216 ? -11.344 12.422 21.359 1 95.31 216 GLU B CA 1
ATOM 4530 C C . GLU B 1 216 ? -11.625 13.75 22.047 1 95.31 216 GLU B C 1
ATOM 4532 O O . GLU B 1 216 ? -11.633 13.828 23.281 1 95.31 216 GLU B O 1
ATOM 4537 N N . MET B 1 217 ? -11.852 14.781 21.281 1 96 217 MET B N 1
ATOM 4538 C CA . MET B 1 217 ? -12.172 16.078 21.859 1 96 217 MET B CA 1
ATOM 4539 C C . MET B 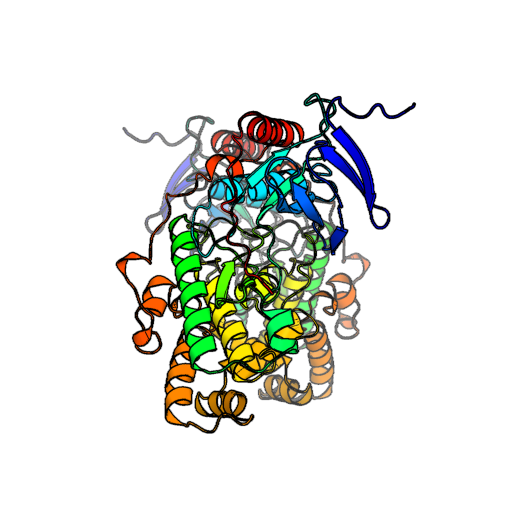1 217 ? -13.453 16.016 22.688 1 96 217 MET B C 1
ATOM 4541 O O . MET B 1 217 ? -13.555 16.656 23.75 1 96 217 MET B O 1
ATOM 4545 N N . LEU B 1 218 ? -14.406 15.266 22.25 1 92.62 218 LEU B N 1
ATOM 4546 C CA . LEU B 1 218 ? -15.711 15.18 22.906 1 92.62 218 LEU B CA 1
ATOM 4547 C C . LEU B 1 218 ? -15.641 14.289 24.141 1 92.62 218 LEU B C 1
ATOM 4549 O O . LEU B 1 218 ? -16.234 14.602 25.172 1 92.62 218 LEU B O 1
ATOM 4553 N N . SER B 1 219 ? -14.883 13.164 24.047 1 89.94 219 SER B N 1
ATOM 4554 C CA . SER B 1 219 ? -14.914 12.156 25.094 1 89.94 219 SER B CA 1
ATOM 4555 C C . SER B 1 219 ? -13.758 12.352 26.078 1 89.94 219 SER B C 1
ATOM 4557 O O . SER B 1 219 ? -13.781 11.82 27.188 1 89.94 219 SER B O 1
ATOM 4559 N N . GLY B 1 220 ? -12.742 12.969 25.609 1 91.31 220 GLY B N 1
ATOM 4560 C CA . GLY B 1 220 ? -11.539 13.117 26.406 1 91.31 220 GLY B CA 1
ATOM 4561 C C . GLY B 1 220 ? -10.602 11.93 26.297 1 91.31 220 GLY B C 1
ATOM 4562 O O . GLY B 1 220 ? -9.539 11.914 26.938 1 91.31 220 GLY B O 1
ATOM 4563 N N . LYS B 1 221 ? -10.992 10.961 25.469 1 92.25 221 LYS B N 1
ATOM 4564 C CA . LYS B 1 221 ? -10.18 9.758 25.312 1 92.25 221 LYS B CA 1
ATOM 4565 C C . LYS B 1 221 ? -9.992 9.414 23.844 1 92.25 221 LYS B C 1
ATOM 4567 O O . LYS B 1 221 ? -10.914 9.586 23.047 1 92.25 221 LYS B O 1
ATOM 4572 N N . T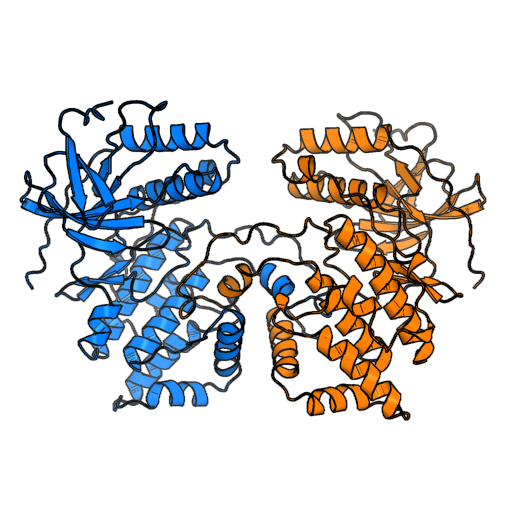HR B 1 222 ? -8.828 8.906 23.609 1 93.88 222 THR B N 1
ATOM 4573 C CA . THR B 1 222 ? -8.57 8.43 22.25 1 93.88 222 THR B CA 1
ATOM 4574 C C . THR B 1 222 ? -9.508 7.277 21.906 1 93.88 222 THR B C 1
ATOM 4576 O O . THR B 1 222 ? -9.711 6.367 22.703 1 93.88 222 THR B O 1
ATOM 4579 N N . LEU B 1 223 ? -10.062 7.32 20.75 1 92.94 223 LEU B N 1
ATOM 4580 C CA . LEU B 1 223 ? -11.078 6.355 20.344 1 92.94 223 LEU B CA 1
ATOM 4581 C C . LEU B 1 223 ? -10.453 4.992 20.062 1 92.94 223 LEU B C 1
ATOM 4583 O O . LEU B 1 223 ? -10.984 3.961 20.469 1 92.94 223 LEU B O 1
ATOM 4587 N N . PHE B 1 224 ? -9.367 4.969 19.281 1 93.31 224 PHE B N 1
ATOM 4588 C CA . PHE B 1 224 ? -8.633 3.758 18.938 1 93.31 224 PHE B CA 1
ATOM 4589 C C . PHE B 1 224 ? -7.207 3.826 19.453 1 93.31 224 PHE B C 1
ATOM 4591 O O . PHE B 1 224 ? -6.438 4.707 19.062 1 93.31 224 PHE B O 1
ATOM 4598 N N . LYS B 1 225 ? -6.887 2.984 20.297 1 92 225 LYS B N 1
ATOM 4599 C CA . LYS B 1 225 ? -5.574 3.02 20.938 1 92 225 LYS B CA 1
ATOM 4600 C C . LYS B 1 225 ? -4.855 1.682 20.781 1 92 225 LYS B C 1
ATOM 4602 O O . LYS B 1 225 ? -4.527 1.033 21.781 1 92 225 LYS B O 1
ATOM 4607 N N . GLY B 1 226 ? -4.629 1.381 19.531 1 90.19 226 GLY B N 1
ATOM 4608 C CA . GLY B 1 226 ? -3.924 0.133 19.281 1 90.19 226 GLY B CA 1
ATOM 4609 C C . GLY B 1 226 ? -2.445 0.206 19.609 1 90.19 226 GLY B C 1
ATOM 4610 O O . GLY B 1 226 ? -1.812 1.247 19.422 1 90.19 226 GLY B O 1
ATOM 4611 N N . ASN B 1 227 ? -1.813 -0.885 20 1 86.25 227 ASN B N 1
ATOM 4612 C CA . ASN B 1 227 ? -0.41 -0.966 20.391 1 86.25 227 ASN B CA 1
ATOM 4613 C C . ASN B 1 227 ? 0.497 -1.19 19.188 1 86.25 227 ASN B C 1
ATOM 4615 O O . ASN B 1 227 ? 1.706 -0.965 19.266 1 86.25 227 ASN B O 1
ATOM 4619 N N . ASP B 1 228 ? -0.051 -1.707 18.172 1 80.81 228 ASP B N 1
ATOM 4620 C CA . ASP B 1 228 ? 0.586 -1.885 16.859 1 80.81 228 ASP B CA 1
ATOM 4621 C C . ASP B 1 228 ? -0.446 -1.851 15.742 1 80.81 228 ASP B C 1
ATOM 4623 O O . ASP B 1 228 ? -1.631 -1.617 15.984 1 80.81 228 ASP B O 1
ATOM 4627 N N . HIS B 1 229 ? 0.056 -2.037 14.547 1 79.44 229 HIS B N 1
ATOM 4628 C CA . HIS B 1 229 ? -0.823 -1.888 13.398 1 79.44 229 HIS B CA 1
ATOM 4629 C C . HIS B 1 229 ? -1.981 -2.877 13.453 1 79.44 229 HIS B C 1
ATOM 4631 O O . HIS B 1 229 ? -3.127 -2.516 13.172 1 79.44 229 HIS B O 1
ATOM 4637 N N . LEU B 1 230 ? -1.71 -4.117 13.805 1 77.38 230 LEU B N 1
ATOM 4638 C CA . LEU B 1 230 ? -2.744 -5.145 13.836 1 77.38 230 LEU B CA 1
ATOM 4639 C C . LEU B 1 230 ? -3.732 -4.883 14.969 1 77.38 230 LEU B C 1
ATOM 4641 O O . LEU B 1 230 ? -4.941 -5.051 14.797 1 77.38 230 LEU B O 1
ATOM 4645 N N . ASP B 1 231 ? -3.195 -4.527 16.062 1 84.81 231 ASP B N 1
ATOM 4646 C CA . ASP B 1 231 ? -4.047 -4.188 17.188 1 84.81 231 ASP B CA 1
ATOM 4647 C C . ASP B 1 231 ? -4.93 -2.982 16.875 1 84.81 231 ASP B C 1
ATOM 4649 O O . ASP B 1 231 ? -6.102 -2.943 17.266 1 84.81 231 ASP B O 1
ATOM 4653 N N . GLN B 1 232 ? -4.352 -2.02 16.234 1 89.25 232 GLN B N 1
ATOM 4654 C CA . GLN B 1 232 ? -5.121 -0.849 15.836 1 89.25 232 GLN B CA 1
ATOM 4655 C C . GLN B 1 232 ? -6.297 -1.244 14.945 1 89.25 232 GLN B C 1
ATOM 4657 O O . GLN B 1 232 ? -7.418 -0.777 15.156 1 89.25 232 GLN B O 1
ATOM 4662 N N . LEU B 1 233 ? -6 -2.088 13.977 1 83.88 233 LEU B N 1
ATOM 4663 C CA . LEU B 1 233 ? -7.055 -2.561 13.086 1 83.88 233 LEU B CA 1
ATOM 4664 C C . LEU B 1 233 ? -8.141 -3.295 13.867 1 83.88 233 LEU B C 1
ATOM 4666 O O . LEU B 1 233 ? -9.328 -3.115 13.602 1 83.88 233 LEU B O 1
ATOM 4670 N N . THR B 1 234 ? -7.727 -4.098 14.789 1 82.69 234 THR B N 1
ATOM 4671 C CA . THR B 1 234 ? -8.672 -4.832 15.625 1 82.69 234 THR B CA 1
ATOM 4672 C C . THR B 1 234 ? -9.562 -3.871 16.406 1 82.69 234 THR B C 1
ATOM 4674 O O . THR B 1 234 ? -10.781 -4.059 16.469 1 82.69 234 THR B O 1
ATOM 4677 N N . GLU B 1 235 ? -8.961 -2.83 17.016 1 88.5 235 GLU B N 1
ATOM 4678 C CA . GLU B 1 235 ? -9.719 -1.821 17.75 1 88.5 235 GLU B CA 1
ATOM 4679 C C . GLU B 1 235 ? -10.742 -1.137 16.844 1 88.5 235 GLU B C 1
ATOM 4681 O O . GLU B 1 235 ? -11.883 -0.906 17.25 1 88.5 235 GLU B O 1
ATOM 4686 N N . ILE B 1 236 ? -10.336 -0.884 15.633 1 89.44 236 ILE B N 1
ATOM 4687 C CA . ILE B 1 236 ? -11.195 -0.215 14.664 1 89.44 236 ILE B CA 1
ATOM 4688 C C . ILE B 1 236 ? -12.367 -1.121 14.305 1 89.44 236 ILE B C 1
ATOM 4690 O O . ILE B 1 236 ? -13.523 -0.684 14.305 1 89.44 236 ILE B O 1
ATOM 4694 N N . MET B 1 237 ? -12.094 -2.348 14.023 1 80.88 237 MET B N 1
ATOM 4695 C CA . MET B 1 237 ? -13.117 -3.289 13.586 1 80.88 237 MET B CA 1
ATOM 4696 C C . MET B 1 237 ? -14.148 -3.533 14.688 1 80.88 237 MET B C 1
ATOM 4698 O O . MET B 1 237 ? -15.32 -3.775 14.406 1 80.88 237 MET B O 1
ATOM 4702 N N . LYS B 1 238 ? -13.742 -3.463 15.906 1 80.44 238 LYS B N 1
ATOM 4703 C CA . LYS B 1 238 ? -14.648 -3.631 17.031 1 80.44 238 LYS B CA 1
ATOM 4704 C C . LYS B 1 238 ? -15.734 -2.557 17.031 1 80.44 238 LYS B C 1
ATOM 4706 O O . LYS B 1 238 ? -16.891 -2.84 17.328 1 80.44 238 LYS B O 1
ATOM 4711 N N . ILE B 1 239 ? -15.352 -1.373 16.656 1 78.69 239 ILE B N 1
ATOM 4712 C CA . ILE B 1 239 ? -16.234 -0.222 16.781 1 78.69 239 ILE B CA 1
ATOM 4713 C C . ILE B 1 239 ? -17.078 -0.084 15.508 1 78.69 239 ILE B C 1
ATOM 4715 O O . ILE B 1 239 ? -18.281 0.205 15.578 1 78.69 239 ILE B O 1
ATOM 4719 N N . THR B 1 240 ? -16.484 -0.22 14.344 1 75.38 240 THR B N 1
ATOM 4720 C CA . THR B 1 240 ? -17.172 -0.008 13.078 1 75.38 240 THR B CA 1
ATOM 4721 C C . THR B 1 240 ? -18.141 -1.159 12.789 1 75.38 240 THR B C 1
ATOM 4723 O O . THR B 1 240 ? -19.094 -0.995 12.039 1 75.38 240 THR B O 1
ATOM 4726 N N . GLY B 1 241 ? -17.984 -2.324 13.328 1 61.28 241 GLY B N 1
ATOM 4727 C CA . GLY B 1 241 ? -18.891 -3.457 13.195 1 61.28 241 GLY B CA 1
ATOM 4728 C C . GLY B 1 241 ? -20.047 -3.414 14.164 1 61.28 241 GLY B C 1
ATOM 4729 O O . GLY B 1 241 ? -20.938 -4.266 14.125 1 61.28 241 GLY B O 1
ATOM 4730 N N . THR B 1 242 ? -20.047 -2.354 15.055 1 60.97 242 THR B N 1
ATOM 4731 C CA . THR B 1 242 ? -21.047 -2.307 16.109 1 60.97 242 THR B CA 1
ATOM 4732 C C . THR B 1 242 ? -22.203 -1.392 15.711 1 60.97 242 THR B C 1
ATOM 4734 O O . THR B 1 242 ? -22.016 -0.426 14.969 1 60.97 242 THR B O 1
ATOM 4737 N N . PRO B 1 243 ? -23.375 -1.716 16.266 1 60.03 243 PRO B N 1
ATOM 4738 C CA . PRO B 1 243 ? -24.5 -0.809 16.047 1 60.03 243 PRO B CA 1
ATOM 4739 C C . PRO B 1 243 ? -24.219 0.613 16.531 1 60.03 243 PRO B C 1
ATOM 4741 O O . PRO B 1 243 ? -23.422 0.812 17.438 1 60.03 243 PRO B O 1
ATOM 4744 N N . THR B 1 244 ? -24.797 1.573 15.898 1 64.25 244 THR B N 1
ATOM 4745 C CA . THR B 1 244 ? -24.656 3 16.172 1 64.25 244 THR B CA 1
ATOM 4746 C C . THR B 1 244 ? -24.859 3.289 17.656 1 64.25 244 THR B C 1
ATOM 4748 O O . THR B 1 244 ? -24.125 4.102 18.234 1 64.25 244 THR B O 1
ATOM 4751 N N . GLN B 1 245 ? -25.781 2.617 18.281 1 66.31 245 GLN B N 1
ATOM 4752 C CA . GLN B 1 245 ? -26.078 2.852 19.688 1 66.31 245 GLN B CA 1
ATOM 4753 C C . GLN B 1 245 ? -24.875 2.523 20.578 1 66.31 245 GLN B C 1
ATOM 4755 O O . GLN B 1 245 ? -24.594 3.23 21.547 1 66.31 245 GLN B O 1
ATOM 4760 N N . ASP B 1 246 ? -24.219 1.496 20.281 1 64.88 246 ASP B N 1
ATOM 4761 C CA . ASP B 1 246 ? -23.031 1.114 21.031 1 64.88 246 ASP B CA 1
ATOM 4762 C C . ASP B 1 246 ? -21.922 2.148 20.875 1 64.88 246 ASP B C 1
ATOM 4764 O O . ASP B 1 246 ? -21.188 2.441 21.828 1 64.88 246 ASP B O 1
ATOM 4768 N N . PHE B 1 247 ? -21.922 2.689 19.781 1 64.38 247 PHE B N 1
ATOM 4769 C CA . PHE B 1 247 ? -20.953 3.734 19.5 1 64.38 247 PHE B CA 1
ATOM 4770 C C . PHE B 1 247 ? -21.234 4.98 20.328 1 64.38 247 PHE B C 1
ATOM 4772 O O . PHE B 1 247 ? -20.328 5.574 20.906 1 64.38 247 PHE B O 1
ATOM 4779 N N . ILE B 1 248 ? -22.5 5.355 20.344 1 65.31 248 ILE B N 1
ATOM 4780 C CA . ILE B 1 248 ? -22.953 6.508 21.125 1 65.31 248 ILE B CA 1
ATOM 4781 C C . ILE B 1 248 ? -22.562 6.32 22.594 1 65.31 248 ILE B C 1
ATOM 4783 O O . ILE B 1 248 ? -22.047 7.246 23.234 1 65.31 248 ILE B O 1
ATOM 4787 N N . THR B 1 249 ? -22.812 5.102 23.062 1 66.25 249 THR B N 1
ATOM 4788 C CA . THR B 1 249 ? -22.516 4.809 24.453 1 66.25 249 THR B CA 1
ATOM 4789 C C . THR B 1 249 ? -21.031 4.977 24.75 1 66.25 249 THR B C 1
ATOM 4791 O O . THR B 1 249 ? -20.656 5.488 25.797 1 66.25 249 THR B O 1
ATOM 4794 N N . LYS B 1 250 ? -20.312 4.609 23.859 1 64.75 250 LYS B N 1
ATOM 4795 C CA . LYS B 1 250 ? -18.875 4.734 24.016 1 64.75 250 LYS B CA 1
ATOM 4796 C C . LYS B 1 250 ? -18.438 6.199 24.062 1 64.75 250 LYS B C 1
ATOM 4798 O O . LYS B 1 250 ? -17.5 6.559 24.75 1 64.75 250 LYS B O 1
ATOM 4803 N N . LEU B 1 251 ? -19.109 6.922 23.266 1 64.56 251 LEU B N 1
ATOM 4804 C CA . LEU B 1 251 ? -18.812 8.344 23.188 1 64.56 251 LEU B CA 1
ATOM 4805 C C . LEU B 1 251 ? -19.375 9.078 24.406 1 64.56 251 LEU B C 1
ATOM 4807 O O . LEU B 1 251 ? -18.812 10.094 24.828 1 64.56 251 LEU B O 1
ATOM 4811 N N . GLN B 1 252 ? -20.609 8.633 24.891 1 62.66 252 GLN B N 1
ATOM 4812 C CA . GLN B 1 252 ? -21.328 9.289 25.984 1 62.66 252 GLN B CA 1
ATOM 4813 C C . GLN B 1 252 ? -20.719 8.914 27.344 1 62.66 252 GLN B C 1
ATOM 4815 O O . GLN B 1 252 ? -21.047 9.516 28.359 1 62.66 252 GLN B O 1
ATOM 4820 N N . SER B 1 253 ? -19.969 7.836 27.453 1 51.16 253 SER B N 1
ATOM 4821 C CA . SER B 1 253 ? -19.656 7.555 28.859 1 51.16 253 SER B CA 1
ATOM 4822 C C . SER B 1 253 ? -19.359 8.836 29.625 1 51.16 253 SER B C 1
ATOM 4824 O O . SER B 1 253 ? -19.328 8.836 30.859 1 51.16 253 SER B O 1
ATOM 4826 N N . GLN B 1 254 ? -18.469 9.688 29.109 1 47.75 254 GLN B N 1
ATOM 4827 C CA . GLN B 1 254 ? -18.234 10.742 30.094 1 47.75 254 GLN B CA 1
ATOM 4828 C C . GLN B 1 254 ? -19.422 11.703 30.156 1 47.75 254 GLN B C 1
ATOM 4830 O O . GLN B 1 254 ? -20.328 11.633 29.328 1 47.75 254 GLN B O 1
ATOM 4835 N N . ASP B 1 255 ? -19.312 13 31.016 1 44.53 255 ASP B N 1
ATOM 4836 C CA . ASP B 1 255 ? -20.188 14.008 31.609 1 44.53 255 ASP B CA 1
ATOM 4837 C C . ASP B 1 255 ? -21 14.734 30.531 1 44.53 255 ASP B C 1
ATOM 4839 O O . ASP B 1 255 ? -21.438 15.867 30.734 1 44.53 255 ASP B O 1
ATOM 4843 N N . VAL B 1 256 ? -21 14.219 29.297 1 46.81 256 VAL B N 1
ATOM 4844 C CA . VAL B 1 256 ? -21.641 15.203 28.438 1 46.81 256 VAL B CA 1
ATOM 4845 C C . VAL B 1 256 ? -23.156 15.148 28.625 1 46.81 256 VAL B C 1
ATOM 4847 O O . VAL B 1 256 ? -23.781 14.102 28.391 1 46.81 256 VAL B O 1
ATOM 4850 N N . SER B 1 257 ? -23.672 15.906 29.453 1 43.62 257 SER B N 1
ATOM 4851 C CA . SER B 1 257 ? -25.031 16.109 29.906 1 43.62 257 SER B CA 1
ATOM 4852 C C . SER B 1 257 ? -25.984 16.328 28.734 1 43.62 257 SER B C 1
ATOM 4854 O O . SER B 1 257 ? -27.203 16.141 28.875 1 43.62 257 SER B O 1
ATOM 4856 N N . HIS B 1 258 ? -25.641 17.203 27.656 1 50.41 258 HIS B N 1
ATOM 4857 C CA . HIS B 1 258 ? -26.766 17.625 26.812 1 50.41 258 HIS B CA 1
ATOM 4858 C C . HIS B 1 258 ? -26.938 16.688 25.625 1 50.41 258 HIS B C 1
ATOM 4860 O O . HIS B 1 258 ? -26.109 16.688 24.703 1 50.41 258 HIS B O 1
ATOM 4866 N N . THR B 1 259 ? -27.891 15.773 25.641 1 52.12 259 THR B N 1
ATOM 4867 C CA . THR B 1 259 ? -28.297 14.641 24.812 1 52.12 259 THR B CA 1
ATOM 4868 C C . THR B 1 259 ? -28.375 15.055 23.344 1 52.12 259 THR B C 1
ATOM 4870 O O . THR B 1 259 ? -27.906 14.32 22.469 1 52.12 259 THR B O 1
ATOM 4873 N N . SER B 1 260 ? -29.016 16.25 23.078 1 53.66 260 SER B N 1
ATOM 4874 C CA . SER B 1 260 ? -29.297 16.578 21.688 1 53.66 260 SER B CA 1
ATOM 4875 C C . SER B 1 260 ? -28.016 16.906 20.922 1 53.66 260 SER B C 1
ATOM 4877 O O . SER B 1 260 ? -27.828 16.469 19.797 1 53.66 260 SER B O 1
ATOM 4879 N N . THR B 1 261 ? -27.172 17.734 21.547 1 55.38 261 THR B N 1
ATOM 4880 C CA . THR B 1 261 ? -25.938 18.156 20.891 1 55.38 261 THR B CA 1
ATOM 4881 C C . THR B 1 261 ? -25.016 16.953 20.688 1 55.38 261 THR B C 1
ATOM 4883 O O . THR B 1 261 ? -24.359 16.844 19.641 1 55.38 261 THR B O 1
ATOM 4886 N N . VAL B 1 262 ? -25.188 16.062 21.516 1 64.19 262 VAL B N 1
ATOM 4887 C CA . VAL B 1 262 ? -24.359 14.867 21.422 1 64.19 262 VAL B CA 1
ATOM 4888 C C . VAL B 1 262 ? -24.797 14.016 20.234 1 64.19 262 VAL B C 1
ATOM 4890 O O . VAL B 1 262 ? -23.969 13.477 19.516 1 64.19 262 VAL B O 1
ATOM 4893 N N . LEU B 1 263 ? -26.156 14.156 20 1 71.31 263 LEU B N 1
ATOM 4894 C CA . LEU B 1 263 ? -26.672 13.352 18.891 1 71.31 263 LEU B CA 1
ATOM 4895 C C . LEU B 1 263 ? -26.203 13.898 17.547 1 71.31 263 LEU B C 1
ATOM 4897 O O . LEU B 1 263 ? -25.875 13.133 16.641 1 71.31 263 LEU B O 1
ATOM 4901 N N . THR B 1 264 ? -26.156 15.242 17.531 1 84.44 264 THR B N 1
ATOM 4902 C CA . THR B 1 264 ? -25.719 15.836 16.266 1 84.44 264 THR B CA 1
ATOM 4903 C C . THR B 1 264 ? -24.234 15.586 16.047 1 84.44 264 THR B C 1
ATOM 4905 O O . THR B 1 264 ? -23.812 15.32 14.922 1 84.44 264 THR B O 1
ATOM 4908 N N . ALA B 1 265 ? -23.516 15.625 17.141 1 89.81 265 ALA B N 1
ATOM 4909 C CA . ALA B 1 265 ? -22.078 15.367 17.047 1 89.81 265 ALA B CA 1
ATOM 4910 C C . ALA B 1 265 ? -21.812 13.922 16.625 1 89.81 265 ALA B C 1
ATOM 4912 O O . ALA B 1 265 ? -20.938 13.672 15.781 1 89.81 265 ALA B O 1
ATOM 4913 N N . VAL B 1 266 ? -22.594 13.07 17.125 1 88.06 266 VAL B N 1
ATOM 4914 C CA . VAL B 1 266 ? -22.453 11.648 16.828 1 88.06 266 VAL B CA 1
ATOM 4915 C C . VAL B 1 266 ? -22.75 11.398 15.344 1 88.06 266 VAL B C 1
ATOM 4917 O O . VAL B 1 266 ? -22.062 10.609 14.695 1 88.06 266 VAL B O 1
ATOM 4920 N N . THR B 1 267 ? -23.703 12.117 14.867 1 88.88 267 THR B N 1
ATOM 4921 C CA . THR B 1 267 ? -24.062 11.977 13.453 1 88.88 267 THR B CA 1
ATOM 4922 C C . THR B 1 267 ? -22.891 12.391 12.562 1 88.88 267 THR B C 1
ATOM 4924 O O . THR B 1 267 ? -22.625 11.742 11.555 1 88.88 267 THR B O 1
ATOM 4927 N N . VAL B 1 268 ? -22.219 13.43 12.961 1 94.31 268 VAL B N 1
ATOM 4928 C CA . VAL B 1 268 ? -21.062 13.906 12.203 1 94.31 268 VAL B CA 1
ATOM 4929 C C . VAL B 1 268 ? -19.953 12.852 12.211 1 94.31 268 VAL B C 1
ATOM 4931 O O . VAL B 1 268 ? -19.438 12.477 11.164 1 94.31 268 VAL B O 1
ATOM 4934 N N . ILE B 1 269 ? -19.703 12.297 13.352 1 94.31 269 ILE B N 1
ATOM 4935 C CA . ILE B 1 269 ? -18.641 11.312 13.523 1 94.31 269 ILE B CA 1
ATOM 4936 C C . ILE B 1 269 ? -18.969 10.047 12.742 1 94.31 269 ILE B C 1
ATOM 4938 O O . ILE B 1 269 ? -18.094 9.445 12.117 1 94.31 269 ILE B O 1
ATOM 4942 N N . GLU B 1 270 ? -20.172 9.727 12.664 1 90.25 270 GLU B N 1
ATOM 4943 C CA . GLU B 1 270 ? -20.625 8.523 11.977 1 90.25 270 GLU B CA 1
ATOM 4944 C C . GLU B 1 270 ? -20.422 8.633 10.469 1 90.25 270 GLU B C 1
ATOM 4946 O O . GLU B 1 270 ? -20.25 7.621 9.789 1 90.25 270 GLU B O 1
ATOM 4951 N N . CYS B 1 271 ? -20.422 9.883 9.977 1 93.56 271 CYS B N 1
ATOM 4952 C CA . CYS B 1 271 ? -20.203 10.086 8.555 1 93.56 271 CYS B CA 1
ATOM 4953 C C . CYS B 1 271 ? -18.703 10.078 8.234 1 93.56 271 CYS B C 1
ATOM 4955 O O . CYS B 1 271 ? -18.312 9.93 7.074 1 93.56 271 CYS B O 1
ATOM 4957 N N . MET B 1 272 ? -17.891 10.188 9.266 1 96.12 272 MET B N 1
ATOM 4958 C CA . MET B 1 272 ? -16.453 10.305 9.07 1 96.12 272 MET B CA 1
ATOM 4959 C C . MET B 1 272 ? -15.766 8.969 9.32 1 96.12 272 MET B C 1
ATOM 4961 O O . MET B 1 272 ? -14.781 8.641 8.656 1 96.12 272 MET B O 1
ATOM 4965 N N . LEU B 1 273 ? -16.328 8.211 10.258 1 93.56 273 LEU B N 1
ATOM 4966 C CA . LEU B 1 273 ? -15.68 6.973 10.695 1 93.56 273 LEU B CA 1
ATOM 4967 C C . LEU B 1 273 ? -16.344 5.758 10.055 1 93.56 273 LEU B C 1
ATOM 4969 O O . LEU B 1 273 ? -16.875 4.891 10.766 1 93.56 273 LEU B O 1
ATOM 4973 N N . LEU B 1 274 ? -16.281 5.781 8.75 1 88.88 274 LEU B N 1
ATOM 4974 C CA . LEU B 1 274 ? -16.781 4.66 7.969 1 88.88 274 LEU B CA 1
ATOM 4975 C C . LEU B 1 274 ? -15.633 3.846 7.383 1 88.88 274 LEU B C 1
ATOM 4977 O O . LEU B 1 274 ? -14.648 4.41 6.891 1 88.88 274 LEU B O 1
ATOM 4981 N N . LEU B 1 275 ? -15.719 2.537 7.449 1 84.25 275 LEU B N 1
ATOM 4982 C CA . LEU B 1 275 ? -14.656 1.666 6.957 1 84.25 275 LEU B CA 1
ATOM 4983 C C . LEU B 1 275 ? -14.469 1.832 5.453 1 84.25 275 LEU B C 1
ATOM 4985 O O . LEU B 1 275 ? -13.344 1.814 4.953 1 84.25 275 LEU B O 1
ATOM 4989 N N . ASP B 1 276 ? -15.586 1.969 4.762 1 82 276 ASP B N 1
ATOM 4990 C CA . ASP B 1 276 ? -15.516 2.191 3.322 1 82 276 ASP B CA 1
ATOM 4991 C C . ASP B 1 276 ? -15.164 3.645 3.01 1 82 276 ASP B C 1
ATOM 4993 O O . ASP B 1 276 ? -15.969 4.547 3.238 1 82 276 ASP B O 1
ATOM 4997 N N . PRO B 1 277 ? -14.016 3.885 2.428 1 86.44 277 PRO B N 1
ATOM 4998 C CA . PRO B 1 277 ? -13.609 5.266 2.162 1 86.44 277 PRO B CA 1
ATOM 4999 C C . PRO B 1 277 ? -14.562 5.992 1.218 1 86.44 277 PRO B C 1
ATOM 5001 O O . PRO B 1 277 ? -14.719 7.211 1.311 1 86.44 277 PRO B O 1
ATOM 5004 N N . GLU B 1 278 ? -15.219 5.305 0.342 1 84.81 278 GLU B N 1
ATOM 5005 C CA . GLU B 1 278 ? -16.109 5.914 -0.643 1 84.81 278 GLU B CA 1
ATOM 5006 C C . GLU B 1 278 ? -17.406 6.398 0.006 1 84.81 278 GLU B C 1
ATOM 5008 O O . GLU B 1 278 ? -18.109 7.23 -0.561 1 84.81 278 GLU B O 1
ATOM 5013 N N . SER B 1 279 ? -17.656 5.848 1.161 1 88.56 279 SER B N 1
ATOM 5014 C CA . SER B 1 279 ? -18.891 6.223 1.854 1 88.56 279 SER B CA 1
ATOM 5015 C C . SER B 1 279 ? -18.641 7.371 2.828 1 88.56 279 SER B C 1
ATOM 5017 O O . SER B 1 279 ? -19.594 7.938 3.377 1 88.56 279 SER B O 1
ATOM 5019 N N . ARG B 1 280 ? -17.391 7.711 3.08 1 93.25 280 ARG B N 1
ATOM 5020 C CA . ARG B 1 280 ? -17.078 8.82 3.979 1 93.25 280 ARG B CA 1
ATOM 5021 C C . ARG B 1 280 ? -17.391 10.164 3.324 1 93.25 280 ARG B C 1
ATOM 5023 O O . ARG B 1 280 ? -17.203 10.328 2.115 1 93.25 280 ARG B O 1
ATOM 5030 N N . VAL B 1 281 ? -17.781 11.055 4.121 1 96.38 281 VAL B N 1
ATOM 5031 C CA . VAL B 1 281 ? -18.031 12.398 3.625 1 96.38 281 VAL B CA 1
ATOM 5032 C C . VAL B 1 281 ? -16.719 13.07 3.23 1 96.38 281 VAL B C 1
ATOM 5034 O O . VAL B 1 281 ? -15.672 12.789 3.82 1 96.38 281 VAL B O 1
ATOM 5037 N N . MET B 1 282 ? -16.766 13.906 2.234 1 97.44 282 MET B N 1
ATOM 5038 C CA . MET B 1 282 ? -15.625 14.758 1.887 1 97.44 282 MET B CA 1
ATOM 5039 C C . MET B 1 282 ? -15.617 16.016 2.742 1 97.44 282 MET B C 1
ATOM 5041 O O . MET B 1 282 ? -16.609 16.359 3.375 1 97.44 282 MET B O 1
ATOM 5045 N N . ALA B 1 283 ? -14.461 16.672 2.758 1 98.25 283 ALA B N 1
ATOM 5046 C CA . ALA B 1 283 ? -14.328 17.875 3.594 1 98.25 283 ALA B CA 1
ATOM 5047 C C . ALA B 1 283 ? -15.406 18.891 3.256 1 98.25 283 ALA B C 1
ATOM 5049 O O . ALA B 1 283 ? -16.078 19.422 4.152 1 98.25 283 ALA B O 1
ATOM 5050 N N . ALA B 1 284 ? -15.594 19.125 1.96 1 97.38 284 ALA B N 1
ATOM 5051 C CA . ALA B 1 284 ? -16.578 20.125 1.524 1 97.38 284 ALA B CA 1
ATOM 5052 C C . ALA B 1 284 ? -17.984 19.719 1.964 1 97.38 284 ALA B C 1
ATOM 5054 O O . ALA B 1 284 ? -18.766 20.578 2.404 1 97.38 284 ALA B O 1
ATOM 5055 N N . GLU B 1 285 ? -18.344 18.469 1.818 1 97.5 285 GLU B N 1
ATOM 5056 C CA . GLU B 1 285 ? -19.656 17.984 2.234 1 97.5 285 GLU B CA 1
ATOM 5057 C C . GLU B 1 285 ? -19.828 18.078 3.748 1 97.5 285 GLU B C 1
ATOM 5059 O O . GLU B 1 285 ? -20.906 18.438 4.234 1 97.5 285 GLU B O 1
ATOM 5064 N N . ALA B 1 286 ? -18.766 17.75 4.445 1 97.88 286 ALA B N 1
ATOM 5065 C CA . ALA B 1 286 ? -18.812 17.781 5.906 1 97.88 286 ALA B CA 1
ATOM 5066 C C . ALA B 1 286 ? -19.062 19.203 6.41 1 97.88 286 ALA B C 1
ATOM 5068 O O . ALA B 1 286 ? -19.812 19.406 7.371 1 97.88 286 ALA B O 1
ATOM 5069 N N . LEU B 1 287 ? -18.469 20.219 5.781 1 98.12 287 LEU B N 1
ATOM 5070 C CA . LEU B 1 287 ? -18.625 21.625 6.156 1 98.12 287 LEU B CA 1
ATOM 5071 C C . LEU B 1 287 ? -20.094 22.031 6.102 1 98.12 287 LEU B C 1
ATOM 5073 O O . LEU B 1 287 ? -20.516 22.906 6.863 1 98.12 287 LEU B O 1
ATOM 5077 N N . ALA B 1 288 ? -20.859 21.375 5.273 1 96.75 288 ALA B N 1
ATOM 5078 C CA . ALA B 1 288 ? -22.234 21.781 5.02 1 96.75 288 ALA B CA 1
ATOM 5079 C C . ALA B 1 288 ? -23.188 21.094 5.992 1 96.75 288 ALA B C 1
ATOM 5081 O O . ALA B 1 288 ? -24.391 21.344 5.973 1 96.75 288 ALA B O 1
ATOM 5082 N N . LEU B 1 289 ? -22.703 20.234 6.824 1 95.88 289 LEU B N 1
ATOM 5083 C CA . LEU B 1 289 ? -23.547 19.578 7.801 1 95.88 289 LEU B CA 1
ATOM 5084 C C . LEU B 1 289 ? -24.125 20.578 8.789 1 95.88 289 LEU B C 1
ATOM 5086 O O . LEU B 1 289 ? -23.453 21.531 9.18 1 95.88 289 LEU B O 1
ATOM 5090 N N . PRO B 1 290 ? -25.359 20.328 9.32 1 94.81 290 PRO B N 1
ATOM 5091 C CA . PRO B 1 290 ? -26.031 21.25 10.219 1 94.81 290 PRO B CA 1
ATOM 5092 C C . PRO B 1 290 ? -25.25 21.516 11.508 1 94.81 290 PRO B C 1
ATOM 5094 O O . PRO B 1 290 ? -25.359 22.594 12.094 1 94.81 290 PRO B O 1
ATOM 5097 N N . TYR B 1 291 ? -24.469 20.672 11.859 1 94.88 291 TYR B N 1
ATOM 5098 C CA . TYR B 1 291 ? -23.688 20.75 13.078 1 94.88 291 TYR B CA 1
ATOM 5099 C C . TYR B 1 291 ? -22.766 21.969 13.062 1 94.88 291 TYR B C 1
ATOM 5101 O O . TYR B 1 291 ? -22.453 22.531 14.117 1 94.88 291 TYR B O 1
ATOM 5109 N N . PHE B 1 292 ? -22.422 22.453 11.891 1 96.19 292 PHE B N 1
ATOM 5110 C CA . PHE B 1 292 ? -21.453 23.531 11.797 1 96.19 292 PHE B CA 1
ATOM 5111 C C . PHE B 1 292 ? -22.125 24.828 11.367 1 96.19 292 PHE B C 1
ATOM 5113 O O . PHE B 1 292 ? -21.438 25.828 11.094 1 96.19 292 PHE B O 1
ATOM 5120 N N . SER B 1 293 ? -23.422 24.938 11.352 1 94.88 293 SER B N 1
ATOM 5121 C CA . SER B 1 293 ? -24.172 26.031 10.766 1 94.88 293 SER B CA 1
ATOM 5122 C C . SER B 1 293 ? -23.875 27.344 11.477 1 94.88 293 SER B C 1
ATOM 5124 O O . SER B 1 293 ? -23.828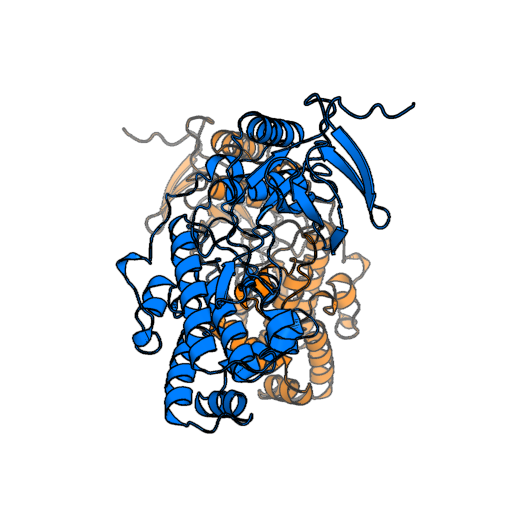 28.406 10.852 1 94.88 293 SER B O 1
ATOM 5126 N N . GLU B 1 294 ? -23.641 27.281 12.758 1 93.88 294 GLU B N 1
ATOM 5127 C CA . GLU B 1 294 ? -23.453 28.484 13.547 1 93.88 294 GLU B CA 1
ATOM 5128 C C . GLU B 1 294 ? -22.141 29.172 13.18 1 93.88 294 GLU B C 1
ATOM 5130 O O . GLU B 1 294 ? -22.016 30.406 13.289 1 93.88 294 GLU B O 1
ATOM 5135 N N . PHE B 1 295 ? -21.172 28.438 12.664 1 94.25 295 PHE B N 1
ATOM 5136 C CA . PHE B 1 295 ? -19.828 28.969 12.43 1 94.25 295 PHE B CA 1
ATOM 5137 C C . PHE B 1 295 ? -19.547 29.078 10.938 1 94.25 295 PHE B C 1
ATOM 5139 O O . PHE B 1 295 ? -18.562 29.688 10.531 1 94.25 295 PHE B O 1
ATOM 5146 N N . ARG B 1 296 ? -20.406 28.562 10.203 1 95.94 296 ARG B N 1
ATOM 5147 C CA . ARG B 1 296 ? -20.062 28.375 8.797 1 95.94 296 ARG B CA 1
ATOM 5148 C C . ARG B 1 296 ? -20.016 29.703 8.055 1 95.94 296 ARG B C 1
ATOM 5150 O O . ARG B 1 296 ? -20.938 30.516 8.172 1 95.94 296 ARG B O 1
ATOM 5157 N N . GLU B 1 297 ? -19 29.953 7.375 1 96.38 297 GLU B N 1
ATOM 5158 C CA . GLU B 1 297 ? -18.797 31.062 6.453 1 96.38 297 GLU B CA 1
ATOM 5159 C C . GLU B 1 297 ? -18.359 30.562 5.078 1 96.38 297 GLU B C 1
ATOM 5161 O O . GLU B 1 297 ? -17.156 30.562 4.77 1 96.38 297 GLU B O 1
ATOM 5166 N N . PRO B 1 298 ? -19.297 30.297 4.238 1 95.94 298 PRO B N 1
ATOM 5167 C CA . PRO B 1 298 ? -19 29.656 2.953 1 95.94 298 PRO B CA 1
ATOM 5168 C C . PRO B 1 298 ? -17.984 30.453 2.125 1 95.94 298 PRO B C 1
ATOM 5170 O O . PRO B 1 298 ? -17.188 29.844 1.404 1 95.94 298 PRO B O 1
ATOM 5173 N N . GLU B 1 299 ? -17.969 31.719 2.238 1 96.12 299 GLU B N 1
ATOM 5174 C CA . GLU B 1 299 ? -17.062 32.562 1.462 1 96.12 299 GLU B CA 1
ATOM 5175 C C . GLU B 1 299 ? -15.609 32.344 1.883 1 96.12 299 GLU B C 1
ATOM 5177 O O . GLU B 1 299 ? -14.688 32.594 1.103 1 96.12 299 GLU B O 1
ATOM 5182 N N . GLU B 1 300 ? -15.422 31.859 3.109 1 96.44 300 GLU B N 1
ATOM 5183 C CA . GLU B 1 300 ? -14.078 31.641 3.639 1 96.44 300 GLU B CA 1
ATOM 5184 C C . GLU B 1 300 ? -13.617 30.203 3.367 1 96.44 300 GLU B C 1
ATOM 5186 O O . GLU B 1 300 ? -12.461 29.859 3.639 1 96.44 300 GLU B O 1
ATOM 5191 N N . GLU B 1 301 ? -14.492 29.391 2.885 1 98.12 301 GLU B N 1
ATOM 5192 C CA . GLU B 1 301 ? -14.164 28.016 2.523 1 98.12 301 GLU B CA 1
ATOM 5193 C C . GLU B 1 301 ? -13.555 27.938 1.126 1 98.12 301 GLU B C 1
ATOM 5195 O O . GLU B 1 301 ? -14.188 27.438 0.196 1 98.12 301 GLU B O 1
ATOM 5200 N N . THR B 1 302 ? -12.266 28.328 1.034 1 98 302 THR B N 1
ATOM 5201 C CA . THR B 1 302 ? -11.633 28.547 -0.26 1 98 302 THR B CA 1
ATOM 5202 C C . THR B 1 302 ? -10.984 27.266 -0.774 1 98 302 THR B C 1
ATOM 5204 O O . THR B 1 302 ? -10.867 26.281 -0.038 1 98 302 THR B O 1
ATOM 5207 N N . GLU B 1 303 ? -10.688 27.25 -2.021 1 97.88 303 GLU B N 1
ATOM 5208 C CA . GLU B 1 303 ? -9.953 26.188 -2.691 1 97.88 303 GLU B CA 1
ATOM 5209 C C . GLU B 1 303 ? -8.578 26.656 -3.148 1 97.88 303 GLU B C 1
ATOM 5211 O O . GLU B 1 303 ? -8.375 27.844 -3.408 1 97.88 303 GLU B O 1
ATOM 5216 N N . ALA B 1 304 ? -7.691 25.734 -3.172 1 97.31 304 ALA B N 1
ATOM 5217 C CA . ALA B 1 304 ? -6.332 26.031 -3.613 1 97.31 304 ALA B CA 1
ATOM 5218 C C . ALA B 1 304 ? -6.18 25.812 -5.113 1 97.31 304 ALA B C 1
ATOM 5220 O O . ALA B 1 304 ? -7.016 25.156 -5.734 1 97.31 304 ALA B O 1
ATOM 5221 N N . GLN B 1 305 ? -5.113 26.469 -5.629 1 96.44 305 GLN B N 1
ATOM 5222 C CA . GLN B 1 305 ? -4.676 26.062 -6.961 1 96.44 305 GLN B CA 1
ATOM 5223 C C . GLN B 1 305 ? -4.141 24.625 -6.949 1 96.44 305 GLN B C 1
ATOM 5225 O O . GLN B 1 305 ? -3.52 24.203 -5.977 1 96.44 305 GLN B O 1
ATOM 5230 N N . PRO B 1 306 ? -4.359 23.984 -8.016 1 95.06 306 PRO B N 1
ATOM 5231 C CA . PRO B 1 306 ? -3.809 22.625 -8.078 1 95.06 306 PRO B CA 1
ATOM 5232 C C . PRO B 1 306 ? -2.293 22.594 -7.898 1 95.06 306 PRO B C 1
ATOM 5234 O O . PRO B 1 306 ? -1.591 23.469 -8.406 1 95.06 306 PRO B O 1
ATOM 5237 N N . TYR B 1 307 ? -1.843 21.688 -7.133 1 94.75 307 TYR B N 1
ATOM 5238 C CA . TYR B 1 307 ? -0.415 21.484 -6.926 1 94.75 307 TYR B CA 1
ATOM 5239 C C . TYR B 1 307 ? 0.198 20.719 -8.102 1 94.75 307 TYR B C 1
ATOM 5241 O O . TYR B 1 307 ? -0.377 19.734 -8.578 1 94.75 307 TYR B O 1
ATOM 5249 N N . ASP B 1 308 ? 1.313 21.172 -8.602 1 92.12 308 ASP B N 1
ATOM 5250 C CA . ASP B 1 308 ? 2.021 20.516 -9.695 1 92.12 308 ASP B CA 1
ATOM 5251 C C . ASP B 1 308 ? 2.834 19.328 -9.188 1 92.12 308 ASP B C 1
ATOM 5253 O O . ASP B 1 308 ? 3.906 19.516 -8.609 1 92.12 308 ASP B O 1
ATOM 5257 N N . HIS B 1 309 ? 2.412 18.125 -9.539 1 87.75 309 HIS B N 1
ATOM 5258 C CA . HIS B 1 309 ? 3.043 16.906 -9.039 1 87.75 309 HIS B CA 1
ATOM 5259 C C . HIS B 1 309 ? 4.07 16.375 -10.031 1 87.75 309 HIS B C 1
ATOM 5261 O O . HIS B 1 309 ? 4.605 15.281 -9.852 1 87.75 309 HIS B O 1
ATOM 5267 N N . SER B 1 310 ? 4.391 16.984 -11.047 1 85.38 310 SER B N 1
ATOM 5268 C CA . SER B 1 310 ? 5.195 16.469 -12.141 1 85.38 310 SER B CA 1
ATOM 5269 C C . SER B 1 310 ? 6.566 16.016 -11.656 1 85.38 310 SER B C 1
ATOM 5271 O O . SER B 1 310 ? 7.016 14.914 -11.992 1 85.38 310 SER B O 1
ATOM 5273 N N . VAL B 1 311 ? 7.188 16.75 -10.812 1 85 311 VAL B N 1
ATOM 5274 C CA . VAL B 1 311 ? 8.523 16.422 -10.328 1 85 311 VAL B CA 1
ATOM 5275 C C . VAL B 1 311 ? 8.43 15.305 -9.289 1 85 311 VAL B C 1
ATOM 5277 O O . VAL B 1 311 ? 9.234 14.375 -9.297 1 85 311 VAL B O 1
ATOM 5280 N N . ASP B 1 312 ? 7.402 15.352 -8.547 1 81.75 312 ASP B N 1
ATOM 5281 C CA . ASP B 1 312 ? 7.199 14.375 -7.484 1 81.75 312 ASP B CA 1
ATOM 5282 C C . ASP B 1 312 ? 7.07 12.961 -8.055 1 81.75 312 ASP B C 1
ATOM 5284 O O . ASP B 1 312 ? 7.492 11.992 -7.422 1 81.75 312 ASP B O 1
ATOM 5288 N N . ASN B 1 313 ? 6.512 12.891 -9.164 1 74.62 313 ASN B N 1
ATOM 5289 C CA . ASN B 1 313 ? 6.207 11.594 -9.773 1 74.62 313 ASN B CA 1
ATOM 5290 C C . ASN B 1 313 ? 7.34 11.109 -10.664 1 74.62 313 ASN B C 1
ATOM 5292 O O . ASN B 1 313 ? 7.254 10.031 -11.258 1 74.62 313 ASN B O 1
ATOM 5296 N N . SER B 1 314 ? 8.43 11.828 -10.648 1 75.75 314 SER B N 1
ATOM 5297 C CA . SER B 1 314 ? 9.562 11.461 -11.492 1 75.75 314 SER B CA 1
ATOM 5298 C C . SER B 1 314 ? 10.555 10.586 -10.734 1 75.75 314 SER B C 1
ATOM 5300 O O . SER B 1 314 ? 10.617 10.633 -9.5 1 75.75 314 SER B O 1
ATOM 5302 N N . ASP B 1 315 ? 11.156 9.711 -11.414 1 76.19 315 ASP B N 1
ATOM 5303 C CA . ASP B 1 315 ? 12.281 8.953 -10.867 1 76.19 315 ASP B CA 1
ATOM 5304 C C . ASP B 1 315 ? 13.602 9.695 -11.086 1 76.19 315 ASP B C 1
ATOM 5306 O O . ASP B 1 315 ? 14.172 9.633 -12.18 1 76.19 315 ASP B O 1
ATOM 5310 N N . LEU B 1 316 ? 13.984 10.352 -10.102 1 86.88 316 LEU B N 1
ATOM 5311 C CA . LEU B 1 316 ? 15.188 11.172 -10.203 1 86.88 316 LEU B CA 1
ATOM 5312 C C . LEU B 1 316 ? 16.312 10.617 -9.328 1 86.88 316 LEU B C 1
ATOM 5314 O O . LEU B 1 316 ? 16.031 9.93 -8.336 1 86.88 316 LEU B O 1
ATOM 5318 N N . SER B 1 317 ? 17.484 10.797 -9.766 1 89.06 317 SER B N 1
ATOM 5319 C CA . SER B 1 317 ? 18.641 10.445 -8.945 1 89.06 317 SER B CA 1
ATOM 5320 C C . SER B 1 317 ? 18.766 11.375 -7.742 1 89.06 317 SER B C 1
ATOM 5322 O O . SER B 1 317 ? 18.125 12.43 -7.691 1 89.06 317 SER B O 1
ATOM 5324 N N . LEU B 1 318 ? 19.562 10.945 -6.832 1 93.31 318 LEU B N 1
ATOM 5325 C CA . LEU B 1 318 ? 19.828 11.75 -5.648 1 93.31 318 LEU B CA 1
ATOM 5326 C C . LEU B 1 318 ? 20.344 13.133 -6.035 1 93.31 318 LEU B C 1
ATOM 5328 O O . LEU B 1 318 ? 19.891 14.141 -5.484 1 93.31 318 LEU B O 1
ATOM 5332 N N . GLU B 1 319 ? 21.234 13.188 -6.984 1 94.94 319 GLU B N 1
ATOM 5333 C CA . GLU B 1 319 ? 21.812 14.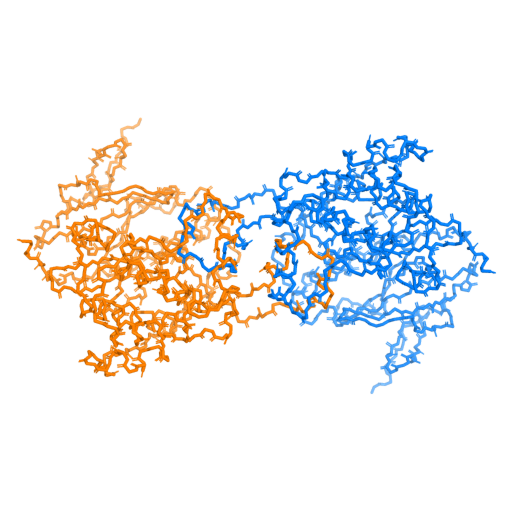453 -7.422 1 94.94 319 GLU B CA 1
ATOM 5334 C C . GLU B 1 319 ? 20.766 15.359 -8.047 1 94.94 319 GLU B C 1
ATOM 5336 O O . GLU B 1 319 ? 20.781 16.578 -7.852 1 94.94 319 GLU B O 1
ATOM 5341 N N . GLN B 1 320 ? 19.906 14.82 -8.727 1 94.88 320 GLN B N 1
ATOM 5342 C CA . GLN B 1 320 ? 18.844 15.602 -9.352 1 94.88 320 GLN B CA 1
ATOM 5343 C C . GLN B 1 320 ? 17.891 16.172 -8.297 1 94.88 320 GLN B C 1
ATOM 5345 O O . GLN B 1 320 ? 17.469 17.328 -8.398 1 94.88 320 GLN B O 1
ATOM 5350 N N . TRP B 1 321 ? 17.594 15.359 -7.301 1 96.06 321 TRP B N 1
ATOM 5351 C CA . TRP B 1 321 ? 16.766 15.844 -6.203 1 96.06 321 TRP B CA 1
ATOM 5352 C C . TRP B 1 321 ? 17.438 17 -5.48 1 96.06 321 TRP B C 1
ATOM 5354 O O . TRP B 1 321 ? 16.781 18 -5.152 1 96.06 321 TRP B O 1
ATOM 5364 N N . LYS B 1 322 ? 18.688 16.875 -5.246 1 96.62 322 LYS B N 1
ATOM 5365 C CA . LYS B 1 322 ? 19.453 17.938 -4.617 1 96.62 322 LYS B CA 1
ATOM 5366 C C . LYS B 1 322 ? 19.375 19.219 -5.438 1 96.62 322 LYS B C 1
ATOM 5368 O O . LYS B 1 322 ? 19.188 20.312 -4.883 1 96.62 322 LYS B O 1
ATOM 5373 N N . ARG B 1 323 ? 19.516 19.047 -6.711 1 97.19 323 ARG B N 1
ATOM 5374 C CA . ARG B 1 323 ? 19.484 20.203 -7.605 1 97.19 323 ARG B CA 1
ATOM 5375 C C . ARG B 1 323 ? 18.125 20.891 -7.551 1 97.19 323 ARG B C 1
ATOM 5377 O O . ARG B 1 323 ? 18.047 22.125 -7.465 1 97.19 323 ARG B O 1
ATOM 5384 N N . HIS B 1 324 ? 17.094 20.141 -7.629 1 96.88 324 HIS B N 1
ATOM 5385 C CA . HIS B 1 324 ? 15.742 20.703 -7.566 1 96.88 324 HIS B CA 1
ATOM 5386 C C . HIS B 1 324 ? 15.516 21.422 -6.246 1 96.88 324 HIS B C 1
ATOM 5388 O O . HIS B 1 324 ? 14.969 22.531 -6.223 1 96.88 324 HIS B O 1
ATOM 5394 N N . THR B 1 325 ? 15.93 20.75 -5.164 1 97.69 325 THR B N 1
ATOM 5395 C CA . THR B 1 325 ? 15.75 21.328 -3.842 1 97.69 325 THR B CA 1
ATOM 5396 C C . THR B 1 325 ? 16.547 22.625 -3.711 1 97.69 325 THR B C 1
ATOM 5398 O O . THR B 1 325 ? 16.031 23.641 -3.246 1 97.69 325 THR B O 1
ATOM 5401 N N . PHE B 1 326 ? 17.781 22.547 -4.141 1 97.81 326 PHE B N 1
ATOM 5402 C CA . PHE B 1 326 ? 18.672 23.703 -4.082 1 97.81 326 PHE B CA 1
ATOM 5403 C C . PHE B 1 326 ? 18.094 24.875 -4.875 1 97.81 326 PHE B C 1
ATOM 5405 O O . PHE B 1 326 ? 18.109 26.016 -4.41 1 97.81 326 PHE B O 1
ATOM 5412 N N . THR B 1 327 ? 17.562 24.609 -5.996 1 96.81 327 THR B N 1
ATOM 5413 C CA . THR B 1 327 ? 16.938 25.625 -6.844 1 96.81 327 THR B CA 1
ATOM 5414 C C . THR B 1 327 ? 15.727 26.234 -6.152 1 96.81 327 THR B C 1
ATOM 5416 O O . THR B 1 327 ? 15.531 27.453 -6.211 1 96.81 327 THR B O 1
ATOM 5419 N N . GLU B 1 328 ? 14.945 25.406 -5.496 1 96.44 328 GLU B N 1
ATOM 5420 C CA . GLU B 1 328 ? 13.781 25.891 -4.762 1 96.44 328 GLU B CA 1
ATOM 5421 C C . GLU B 1 328 ? 14.195 26.859 -3.646 1 96.44 328 GLU B C 1
ATOM 5423 O O . GLU B 1 328 ? 13.516 27.844 -3.391 1 96.44 328 GLU B O 1
ATOM 5428 N N . ILE B 1 329 ? 15.266 26.5 -2.986 1 96.94 329 ILE B N 1
ATOM 5429 C CA . ILE B 1 329 ? 15.75 27.312 -1.875 1 96.94 329 ILE B CA 1
ATOM 5430 C C . ILE B 1 329 ? 16.234 28.672 -2.395 1 96.94 329 ILE B C 1
ATOM 5432 O O . ILE B 1 329 ? 15.867 29.719 -1.849 1 96.94 329 ILE B O 1
ATOM 5436 N N . LEU B 1 330 ? 16.938 28.641 -3.504 1 95.06 330 LEU B N 1
ATOM 5437 C CA . LEU B 1 330 ? 17.547 29.844 -4.047 1 95.06 330 LEU B CA 1
ATOM 5438 C C . LEU B 1 330 ? 16.484 30.781 -4.621 1 95.06 330 LEU B C 1
ATOM 5440 O O . LEU B 1 330 ? 16.641 32 -4.578 1 95.06 330 LEU B O 1
ATOM 5444 N N . SER B 1 331 ? 15.469 30.234 -5.086 1 94 331 SER B N 1
ATOM 5445 C CA . SER B 1 331 ? 14.453 31.031 -5.77 1 94 331 SER B CA 1
ATOM 5446 C C . SER B 1 331 ? 13.367 31.5 -4.805 1 94 331 SER B C 1
ATOM 5448 O O . SER B 1 331 ? 12.461 32.219 -5.195 1 94 331 SER B O 1
ATOM 5450 N N . PHE B 1 332 ? 13.492 31.109 -3.617 1 94.38 332 PHE B N 1
ATOM 5451 C CA . PHE B 1 332 ? 12.43 31.406 -2.674 1 94.38 332 PHE B CA 1
ATOM 5452 C C . PHE B 1 332 ? 12.477 32.875 -2.244 1 94.38 332 PHE B C 1
ATOM 5454 O O . PHE B 1 332 ? 13.547 33.375 -1.916 1 94.38 332 PHE B O 1
ATOM 5461 N N . GLN B 1 333 ? 11.305 33.469 -2.201 1 88.44 333 GLN B N 1
ATOM 5462 C CA . GLN B 1 333 ? 11.133 34.812 -1.659 1 88.44 333 GLN B CA 1
ATOM 5463 C C . GLN B 1 333 ? 10.5 34.781 -0.272 1 88.44 333 GLN B C 1
ATOM 5465 O O . GLN B 1 333 ? 9.375 34.281 -0.11 1 88.44 333 GLN B O 1
ATOM 5470 N N . PRO B 1 334 ? 11.25 35.312 0.676 1 86.56 334 PRO B N 1
ATOM 5471 C CA . PRO B 1 334 ? 10.734 35.25 2.045 1 86.56 334 PRO B CA 1
ATOM 5472 C C . PRO B 1 334 ? 9.359 35.906 2.182 1 86.56 334 PRO B C 1
ATOM 5474 O O . PRO B 1 334 ? 9.078 36.906 1.506 1 86.56 334 PRO B O 1
ATOM 5477 N N . GLN B 1 335 ? 8.625 35.312 3.041 1 83.25 335 GLN B N 1
ATOM 5478 C CA . GLN B 1 335 ? 7.297 35.844 3.324 1 83.25 335 GLN B CA 1
ATOM 5479 C C . GLN B 1 335 ? 7.273 36.562 4.676 1 83.25 335 GLN B C 1
ATOM 5481 O O . GLN B 1 335 ? 8.023 36.188 5.586 1 83.25 335 GLN B O 1
ATOM 5486 N N . VAL B 1 336 ? 6.551 37.625 4.777 1 72.12 336 VAL B N 1
ATOM 5487 C CA . VAL B 1 336 ? 6.441 38.375 6.027 1 72.12 336 VAL B CA 1
ATOM 5488 C C . VAL B 1 336 ? 5.41 37.719 6.938 1 72.12 336 VAL B C 1
ATOM 5490 O O . VAL B 1 336 ? 4.309 37.375 6.492 1 72.12 336 VAL B O 1
ATOM 5493 N N . VAL B 1 337 ? 5.914 37.312 8.086 1 70.62 337 VAL B N 1
ATOM 5494 C CA . VAL B 1 337 ? 4.992 36.75 9.062 1 70.62 337 VAL B CA 1
ATOM 5495 C C . VAL B 1 337 ? 4.164 37.875 9.703 1 70.62 337 VAL B C 1
ATOM 5497 O O . VAL B 1 337 ? 4.711 38.875 10.164 1 70.62 337 VAL B O 1
ATOM 5500 N N . GLU B 1 338 ? 2.932 37.938 9.391 1 58.78 338 GLU B N 1
ATOM 5501 C CA . GLU B 1 338 ? 2.104 38.875 10.117 1 58.78 338 GLU B CA 1
ATOM 5502 C C . GLU B 1 338 ? 1.923 38.469 11.578 1 58.78 338 GLU B C 1
ATOM 5504 O O . GLU B 1 338 ? 1.66 37.281 11.859 1 58.78 338 GLU B O 1
ATOM 5509 N N . SER B 1 339 ? 2.73 39.031 12.492 1 51.97 339 SER B N 1
ATOM 5510 C CA . SER B 1 339 ? 2.738 38.75 13.93 1 51.97 339 SER B CA 1
ATOM 5511 C C . SER B 1 339 ? 1.321 38.719 14.492 1 51.97 339 SER B C 1
ATOM 5513 O 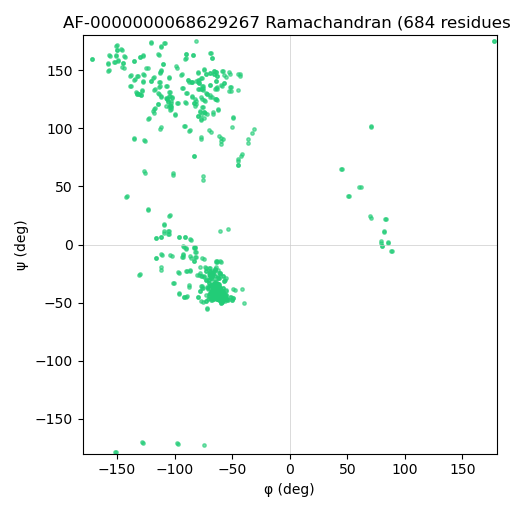O . SER B 1 339 ? 0.608 39.719 14.469 1 51.97 339 SER B O 1
ATOM 5515 N N . ARG B 1 340 ? 0.383 37.844 14.273 1 47.66 340 ARG B N 1
ATOM 5516 C CA . ARG B 1 340 ? -0.74 37.844 15.203 1 47.66 340 ARG B CA 1
ATOM 5517 C C . ARG B 1 340 ? -0.353 37.219 16.531 1 47.66 340 ARG B C 1
ATOM 5519 O O . ARG B 1 340 ? -0.312 35.969 16.641 1 47.66 340 ARG B O 1
ATOM 5526 N N . GLU B 1 341 ? 0.617 37.625 17.219 1 39.69 341 GLU B N 1
ATOM 5527 C CA . GLU B 1 341 ? 1.006 37.188 18.547 1 39.69 341 GLU B CA 1
ATOM 5528 C C . GLU B 1 341 ? -0.218 36.875 19.406 1 39.69 341 GLU B C 1
ATOM 5530 O O . GLU B 1 341 ? -1.094 37.719 19.578 1 39.69 341 GLU B O 1
ATOM 5535 N N . THR B 1 342 ? -0.729 35.75 19.391 1 35.06 342 THR B N 1
ATOM 5536 C CA . THR B 1 342 ? -1.667 35.469 20.469 1 35.06 342 THR B CA 1
ATOM 5537 C C . THR B 1 342 ? -0.985 35.594 21.828 1 35.06 342 THR B C 1
ATOM 5539 O O . THR B 1 342 ? 0.037 34.938 22.078 1 35.06 342 THR B O 1
ATOM 5542 N N . ALA B 1 343 ? -0.942 36.719 22.453 1 32.75 343 ALA B N 1
ATOM 5543 C CA . ALA B 1 343 ? -0.675 36.906 23.875 1 32.75 343 ALA B CA 1
ATOM 5544 C C . ALA B 1 343 ? -1.19 35.719 24.672 1 32.75 343 ALA B C 1
ATOM 5546 O O . ALA B 1 343 ? -2.365 35.344 24.578 1 32.75 343 ALA B O 1
ATOM 5547 N N . LEU B 1 344 ? -0.296 34.688 25.094 1 28.75 344 LEU B N 1
ATOM 5548 C CA . LEU B 1 344 ? -0.754 33.938 26.266 1 28.75 344 LEU B CA 1
ATOM 5549 C C . LEU B 1 344 ? -1.083 34.906 27.406 1 28.75 344 LEU B C 1
ATOM 5551 O O . LEU B 1 344 ? -0.383 35.906 27.609 1 28.75 344 LEU B O 1
#

Foldseek 3Di:
DPPDFAPQWDWDDEPNDIDIGGPQWDDWHWDDDDPFWTKTWTARNVVRAIKIKIKTDFCLPFPVSLLLVLVQQQLLCQDDAQAAKHFQAKADRDPDLVRDGIIMTITHDFPDFQVVVLVVDADDLVLLLQLLLSLLLSLQAQVLQQKAQLDDDRRQWGAFPVRRIHGHDSSPMDGFDPDQPDDPPDCPPDDPVVVCVSPGDHNLSVLLNSLQRSLCSQQVDGQFDAPDDVRSVVSLCVQQVDDLVVNLCVSVVDPPPDVPLSVLSSVLSNLNSHPDSVSHDHSVRSSPRPNNVVPRDPVSSDYGHHDDCPVSPDDDGSSVSSVSSVVCNVPDDGHDDPRPPRDD/DPPDFAPQWDWDDEPNDIDTGGPQWDDWHWPDDDPFWTKTWTARNVVRAIKIKIKTDFCLPFPVSLLLVLVQLQLLCQDDAQAAKHFQAKADRDPDLVRDGIIMTITHDFPDFQVVVLVVDADDLVLLLQLLLSLLLSLQAQVLQQKAQLDDDRRQWGAFPVRRIHGHDSSPMDGFDPDQPDDPPDCPPDDPVVVCVSPGDHNLSVLLSSLQRSLCSQQVDGQFDAPDDVRSVVSLCVQQVDDLVVNLCVSPPDPPPDVPLSVLSSVLSNLNSHPDSVSHDHSVRSSPRPNNVVPRDPVSSDYGHHRDCPVSPDDDGSSVSSVSSVVCNVPDDGHDDPRPPRDD

Organism: Oncorhynchus mykiss (NCBI:txid8022)

InterPro domains:
  IPR000719 Protein kinase domain [PF00069] (25-292)
  IPR000719 Protein kinase domain [PS50011] (25-292)
  IPR000719 Protein kinase domain [SM00220] (25-292)
  IPR003527 Mitogen-activated protein (MAP) kinase, conserved site [PS01351] (60-163)
  IPR011009 Protein kinase-like domain superfamily [SSF56112] (14-333)
  IPR017441 Protein kinase, ATP binding site [PS00107] (31-55)
  IPR050117 Mitogen-activated protein (MAP) kinase [PTHR24055] (24-303)

Solvent-accessible surface area (backbone atoms only — not comparable to full-atom values): 38382 Å² total; per-residue (Å²): 125,83,80,75,72,42,89,69,42,40,79,46,76,56,96,90,37,81,40,67,40,50,62,50,55,37,76,73,39,83,73,48,76,58,96,60,30,36,32,25,35,27,32,31,64,87,75,66,39,61,28,27,38,34,40,53,59,57,35,67,76,41,47,68,39,24,49,46,46,42,47,33,53,52,48,29,64,67,40,83,49,88,25,34,54,36,51,30,40,55,49,53,61,47,91,42,77,92,62,56,62,61,53,37,43,30,26,74,51,67,93,37,30,42,45,60,47,58,73,74,42,85,63,51,67,68,53,50,43,51,46,51,49,40,52,32,39,29,43,31,21,43,40,50,20,44,37,27,51,71,57,59,44,46,80,31,25,31,37,50,81,85,61,50,45,26,44,43,74,51,73,64,41,42,71,49,58,82,72,74,72,85,80,77,82,81,61,57,31,52,28,67,54,57,52,33,52,69,50,71,57,50,62,33,43,44,34,23,12,49,26,38,50,50,49,17,56,74,42,73,42,74,78,38,79,40,90,45,68,67,46,30,48,51,48,46,50,62,53,68,74,42,60,68,67,62,49,49,48,67,51,46,71,43,91,72,75,63,64,66,64,49,49,48,51,48,52,54,36,57,40,22,56,42,90,53,61,88,73,25,45,46,42,66,60,54,59,69,37,76,78,34,57,91,74,60,50,75,88,73,56,50,70,43,70,70,60,84,54,69,71,76,72,50,93,61,54,52,68,52,40,50,49,54,40,51,51,52,42,72,68,56,74,74,46,84,78,76,75,75,73,62,74,126,124,82,80,77,70,41,90,68,42,42,78,46,75,58,97,90,38,82,41,67,41,50,61,51,55,37,78,73,40,82,73,48,76,58,97,58,30,38,31,25,35,27,32,30,65,88,77,68,41,60,29,27,39,34,40,53,60,57,34,66,76,40,46,68,39,24,49,45,47,42,48,32,51,52,50,28,63,67,40,84,49,88,25,35,54,37,53,31,40,56,48,56,60,48,90,42,78,94,63,55,59,62,52,37,44,30,26,74,53,66,93,37,30,42,46,60,47,58,73,73,43,86,61,52,68,67,53,48,44,51,47,51,50,39,51,30,40,30,43,30,21,43,42,49,21,46,37,27,50,72,58,58,45,47,80,30,26,30,38,49,77,86,61,50,44,26,43,44,76,51,72,66,41,42,71,49,58,82,71,73,74,83,84,78,80,80,61,56,31,50,28,68,57,58,53,33,51,69,50,72,57,52,64,34,42,46,34,24,12,48,26,37,51,50,48,17,54,73,44,72,42,76,77,36,80,41,91,45,67,68,45,29,49,51,48,45,51,61,55,67,74,42,59,67,67,59,48,48,49,67,52,46,69,48,90,73,75,62,65,67,64,48,50,50,51,48,53,55,33,58,39,21,56,42,91,52,60,87,72,26,47,46,42,66,61,53,58,68,37,75,79,34,58,91,73,60,51,75,88,74,56,50,70,42,70,70,60,84,54,69,69,76,74,48,91,62,54,52,68,54,40,50,51,54,42,52,50,52,42,71,67,55,75,72,47,83,76,76,75,74,73,61,72,128

Secondary structure (DSSP, 8-state):
----PPTTEEEEEETTEEEEEETTEEEEEEEEE-SSEEEEEEEETTTTEEEEEEEES-TTSSHHHHHHHHHHHHHHHH--BTTB----EEE-S--SGGG----EEEEE--S-BHHHHHHH-PPPHHHHHHHHHHHHHHHHHHHHTTEE-----GGGEEE-TT--EEE---TT-EEPP----------TT--HHHHHHTSPP-THHHHHHHHHHHHHHHHSS-S---SSHHHHHHHHHHHHTS-HHHHHHHHHTSS---HHHHHHHHHHHHHHS-SSGGGSPPHHHHHTSGGGTTT--GGG---PPPP--TTTTS---HHHHHHHHHHHHHT-------------/----PPTTEEEEEETTEEEEEETTEEEEEEEEE-SSEEEEEEEETTTTEEEEEEEES-TTSSHHHHHHHHHHHHHHHH--BTTB----EEE-S--SGGG----EEEEE--S-BHHHHHHH-PPPHHHHHHHHHHHHHHHHHHHHTTEE-----GGGEEE-TT--EEE---TT-EE------------TT--HHHHHHTSPP-THHHHHHHHHHHHHHHHSS-S---SSHHHHHHHHHHHHTS-HHHHHHHHHSSS---HHHHHHHHHHHHHHS-SSGGGSPPHHHHHTSGGGTTT--GGG---PPPP--TTTTS---HHHHHHHHHHHHHT-------------

pLDDT: mean 87.1, std 14.59, range [27.55, 98.81]

Nearest PDB structures (foldseek):
  7cga-assembly4_D  TM=8.695E-01  e=1.490E-42  Homo sapiens
  1bl6-assembly1_A  TM=8.351E-01  e=3.478E-39  Homo sapiens
  5r9w-assembly1_A  TM=8.310E-01  e=1.520E-38  Mus musculus
  4loq-assembly3_C  TM=8.360E-01  e=1.980E-37  Mus musculus
  3gc7-assembly1_A  TM=8.188E-01  e=7.822E-38  Homo sapiens

Sequence (688 aa):
MSSRTRPGYCRQDVNKTTWEVPEQYRELKQVGTGAYGTVCSAVDFRTGTKVAIKKLHRPFQSELFAKRAYRELRLLKHMKHENVIGLVYVFTADLSLDRFHDFYLVMPFMGTDLGKLMKLQNLSEDKVQFLVYQMLKGLKYIHSAGIIHRDLKPGNLAVNQECELKILDFGLARQADSEMTGYVVTRWYRAPEVILSWMHYTQTVDIWSVGCIMAEMLSGKTLFKGNDHLDQLTEIMKITGTPTQDFITKLQSQDVSHTSTVLTAVTVIECMLLLDPESRVMAAEALALPYFSEFREPEEETEAQPYDHSVDNSDLSLEQWKRHTFTEILSFQPQVVESRETALMSSRTRPGYCRQDVNKTTWEVPEQYRELKQVGTGAYGTVCSAVDFRTGTKVAIKKLHRPFQSELFAKRAYRELRLLKHMKHENVIGLVYVFTADLSLDRFHDFYLVMPFMGTDLGKLMKLQNLSEDKVQFLVYQMLKGLKYIHSAGIIHRDLKPGNLAVNQECELKILDFGLARQADSEMTGYVVTRWYRAPEVILSWMHYTQTVDIWSVGCIMAEMLSGKTLFKGNDHLDQLTEIMKITGTPTQDFITKLQSQDVSHTSTVLTAVTVIECMLLLDPESRVMAAEALALPYFSEFREPEEETEAQPYDHSVDNSDLSLEQWKRHTFTEILSFQPQVVESRETAL

Radius of gyration: 29.69 Å; Cα contacts (8 Å, |Δi|>4): 1165; chains: 2; bounding box: 69×82×78 Å